Protein AF-A0A3N5KFI6-F1 (afdb_monomer)

pLDDT: mean 95.86, st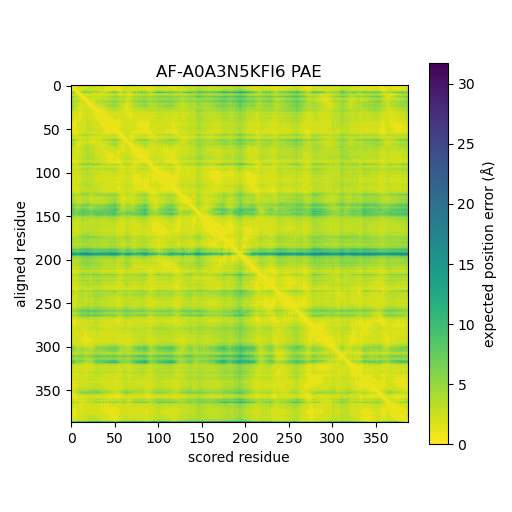d 3.13, range [82.25, 98.88]

Foldseek 3Di:
DAEAAEALQFFFDQQFALDDDQLLPAADDPVRLVVSLVLLLVVLLLLVVLPHQEYEYEADDDRRSGRHNHNDQLVSLQSSLVSHQGHAGEYLADQLLLDQLLVCLLSQLVSCVSSVNRYAHEYELDLDQVRNCVRNVNQAGDADCPDPVRNVNVVSSVVSNVQSVVVSVCQQPDQKDFDDDDPDGVPPPDPDDDHRHDPIDHRPPHHPDDYAYEYEDQDPVCLLVQLLVVHQYEDALAQVVVLQVSLVSSQVSNCVNPVNDGDDQQPSYEYEAEEEADQFQVVFCVVVRSLLRSVLSVCQQSQSQQRAADPVRHRDGGNDRDGPCSSVVSLSYFYTHLLSSLVSVLCCCVSRVHDHYYYHHDGHNDDSVSVSVSSNCCSPRRPVSRD

Solvent-accessible surface area (backbone atoms only — not comparable to full-atom values): 19914 Å² total; per-residue (Å²): 109,48,42,25,39,43,44,56,50,32,42,73,32,94,70,41,25,79,58,75,72,56,55,90,71,38,77,69,56,72,68,46,46,49,48,30,52,55,49,52,51,52,49,51,45,48,39,41,75,62,64,34,52,27,41,32,32,23,49,36,58,92,46,56,46,29,62,34,55,33,69,48,38,60,66,54,40,42,58,44,37,76,70,47,90,73,48,21,39,34,22,66,26,40,39,50,57,47,47,58,39,67,58,52,38,32,51,46,18,44,36,20,47,76,41,72,41,30,41,36,52,23,36,36,87,69,82,55,48,77,41,38,26,63,55,30,72,60,74,32,50,64,46,34,86,88,39,82,94,27,27,63,34,28,51,52,35,49,54,51,34,53,53,34,51,50,50,32,49,47,39,52,76,35,80,58,44,61,46,78,65,95,86,51,56,40,55,53,84,82,41,76,44,100,92,52,57,49,69,59,44,61,54,76,51,46,59,79,48,84,77,54,45,35,30,65,47,86,46,71,74,43,47,68,41,44,34,60,75,67,35,25,40,36,40,63,54,38,22,59,78,55,49,49,54,49,57,51,49,33,42,53,46,24,15,74,60,48,89,63,51,71,65,59,76,26,56,60,40,31,42,44,40,38,40,42,73,29,91,36,53,66,56,19,53,64,67,43,41,32,12,50,30,27,46,30,66,54,40,8,78,76,31,58,35,36,31,37,69,36,98,88,74,42,65,34,64,69,48,45,64,71,51,68,67,52,34,44,74,45,58,3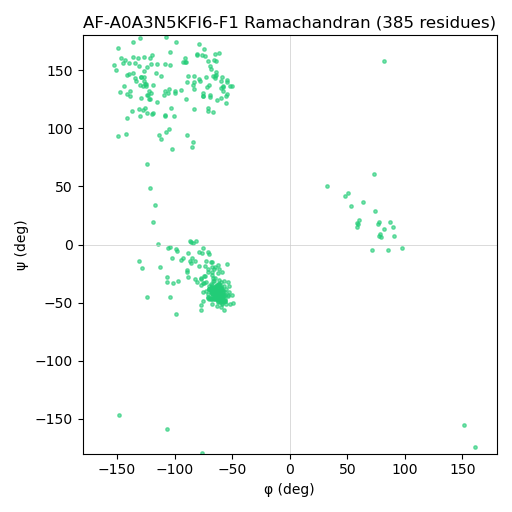4,30,41,59,9,20,40,68,51,32,18,50,50,52,38,52,47,33,69,74,51,41,45,37,34,40,29,38,30,52,68,47,47,38,46,47,72,68,54,32,51,49,37,51,49,46,42,51,70,55,15,52,78,68,45,127

Nearest PDB structures (foldseek):
  8k74-assembly1_B  TM=8.280E-01  e=1.067E-19  Klebsiella sp. PCX
  4uwm-assembly1_B  TM=7.815E-01  e=2.554E-20  Pseudomonas putida
  4uwm-assembly1_A  TM=7.850E-01  e=1.266E-19  Pseudomonas putida
  6ket-assembly1_B  TM=8.300E-01  e=4.385E-18  Cylindrospermum alatosporum CCALA 988
  4us5-assembly2_D  TM=6.957E-01  e=1.354E-16  Streptomyces bottropensis

Sequence (387 aa):
MRVGVFFFGGVEIDDAGAGPPAPMSRRYEQKDFWHAQERLLDMGVRAEELGYDSYWLTEHHFQHEGYEVIPNGILFGAFLAERTSRIRIGTMFNIIAQWHPLRLAEDFATLHNLSGGRAILGVGRGTVPREIQSLSGNRVSIGSFDNPDMADADRVNREVTDEALEIIKLAFENETFSYKGKYFELPPGGIPDRGGFVETLTLIPRPKYPYEIWQAITSPPTLEHAPVLGHGGVFWIQNPGFIKRFFDRYAEVWAASHDGVELGPGEKRLLVLNVRVENTYEEALDSARPGHDEFWKFLGPYGWSRGYMGDDGKPVEPGLIPTLENSIGQKTWVIGSPEQVAEGIQWYKDTLSLQDLVLFPNFAGDSYEKTDEQMTRLAEEVLPLVK

Structure (mmCIF, N/CA/C/O backbone):
data_AF-A0A3N5KFI6-F1
#
_entry.id   AF-A0A3N5KFI6-F1
#
loop_
_atom_site.group_PDB
_atom_site.id
_atom_site.type_symbol
_atom_site.label_atom_id
_atom_site.label_alt_id
_atom_site.label_comp_id
_atom_site.label_asym_id
_atom_site.label_entity_id
_atom_site.label_seq_id
_atom_site.pdbx_PDB_ins_code
_atom_site.Cartn_x
_atom_site.Cartn_y
_atom_site.Cartn_z
_atom_site.occupancy
_atom_site.B_iso_or_equiv
_atom_site.auth_seq_id
_atom_site.auth_comp_id
_atom_site.auth_asym_id
_atom_site.auth_atom_id
_atom_site.pdbx_PDB_model_num
ATOM 1 N N . MET A 1 1 ? -19.462 0.028 -3.158 1.00 94.56 1 MET A N 1
ATOM 2 C CA . MET A 1 1 ? -18.085 0.360 -2.748 1.00 94.56 1 MET A CA 1
ATOM 3 C C . MET A 1 1 ? -17.406 -0.952 -2.430 1.00 94.56 1 MET A C 1
ATOM 5 O O . MET A 1 1 ? -18.029 -1.749 -1.742 1.00 94.56 1 MET A O 1
ATOM 9 N N . ARG A 1 2 ? -16.219 -1.191 -2.984 1.00 97.25 2 ARG A N 1
ATOM 10 C CA . ARG A 1 2 ? -15.365 -2.324 -2.628 1.00 97.25 2 ARG A CA 1
ATOM 11 C C . ARG A 1 2 ? -14.557 -1.949 -1.392 1.00 97.25 2 ARG A C 1
ATOM 13 O O . ARG A 1 2 ? -14.079 -0.816 -1.310 1.00 97.25 2 ARG A O 1
ATOM 20 N N . VAL A 1 3 ? -14.431 -2.871 -0.447 1.00 98.62 3 VAL A N 1
ATOM 21 C CA . VAL A 1 3 ? -13.756 -2.646 0.832 1.00 98.62 3 VAL A CA 1
ATOM 22 C C . VAL A 1 3 ? -12.673 -3.692 1.037 1.00 98.62 3 VAL A C 1
ATOM 24 O O . VAL A 1 3 ? -12.953 -4.883 1.124 1.00 98.62 3 VAL A O 1
ATOM 27 N N . GLY A 1 4 ? -11.424 -3.249 1.119 1.00 98.62 4 GLY A N 1
ATOM 28 C CA . GLY A 1 4 ? -10.292 -4.078 1.512 1.00 98.62 4 GLY A CA 1
ATOM 29 C C . GLY A 1 4 ? -9.764 -3.762 2.904 1.00 98.62 4 GLY A C 1
ATOM 30 O O . GLY A 1 4 ? -10.212 -2.820 3.557 1.00 98.62 4 GLY A O 1
ATOM 31 N N . VAL A 1 5 ? -8.754 -4.520 3.316 1.00 98.56 5 VAL A N 1
ATOM 32 C CA . VAL A 1 5 ? -7.963 -4.279 4.529 1.00 98.56 5 VAL A CA 1
ATOM 33 C C . VAL A 1 5 ? -6.473 -4.229 4.200 1.00 98.56 5 VAL A C 1
ATOM 35 O O . VAL A 1 5 ? -6.006 -4.943 3.312 1.00 98.56 5 VAL A O 1
ATOM 38 N N . PHE A 1 6 ? -5.736 -3.369 4.898 1.00 97.75 6 PHE A N 1
ATOM 39 C CA . PHE A 1 6 ? -4.291 -3.195 4.764 1.00 97.75 6 PHE A CA 1
ATOM 40 C C . PHE A 1 6 ? -3.598 -3.353 6.111 1.00 97.75 6 PHE A C 1
ATOM 42 O O . PHE A 1 6 ? -4.061 -2.814 7.115 1.00 97.75 6 PHE A O 1
ATOM 49 N N . PHE A 1 7 ? -2.460 -4.046 6.093 1.00 94.69 7 PHE A N 1
ATOM 50 C CA . PHE A 1 7 ? -1.601 -4.242 7.251 1.00 94.69 7 PHE A CA 1
ATOM 51 C C . PHE A 1 7 ? -0.155 -3.899 6.914 1.00 94.69 7 PHE A C 1
ATOM 53 O O . PHE A 1 7 ? 0.374 -4.314 5.880 1.00 94.69 7 PHE A O 1
ATOM 60 N N . PHE A 1 8 ? 0.506 -3.203 7.839 1.00 88.56 8 PHE A N 1
ATOM 61 C CA . PHE A 1 8 ? 1.962 -3.084 7.822 1.00 88.56 8 PHE A CA 1
ATOM 62 C C . PHE A 1 8 ? 2.649 -4.427 8.046 1.00 88.56 8 PHE A C 1
ATOM 64 O O . PHE A 1 8 ? 3.658 -4.736 7.415 1.00 88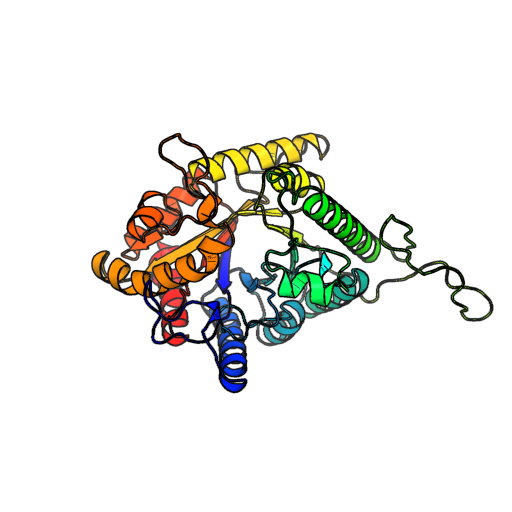.56 8 PHE A O 1
ATOM 71 N N . GLY A 1 9 ? 2.053 -5.251 8.906 1.00 84.94 9 GLY A N 1
ATOM 72 C CA . GLY A 1 9 ? 2.571 -6.569 9.208 1.00 84.94 9 GLY A CA 1
ATOM 73 C C . GLY A 1 9 ? 3.818 -6.512 10.071 1.00 84.94 9 GLY A C 1
ATOM 74 O O . GLY A 1 9 ? 4.882 -6.951 9.644 1.00 84.94 9 GLY A O 1
ATOM 75 N N . GLY A 1 10 ? 3.668 -5.948 11.268 1.00 94.19 10 GLY A N 1
ATOM 76 C CA . GLY A 1 10 ? 4.710 -5.877 12.285 1.00 94.19 10 GLY A CA 1
ATOM 77 C C . GLY A 1 10 ? 4.578 -6.951 13.361 1.00 94.19 10 GLY A C 1
ATOM 78 O O . GLY A 1 10 ? 3.616 -7.720 13.407 1.00 94.19 10 GLY A O 1
ATOM 79 N N . VAL A 1 11 ? 5.565 -6.998 14.244 1.00 96.25 11 VAL A N 1
ATOM 80 C CA . VAL A 1 11 ? 5.497 -7.751 15.501 1.00 96.25 11 VAL A CA 1
ATOM 81 C C . VAL A 1 11 ? 4.534 -7.076 16.480 1.00 96.25 11 VAL A C 1
ATOM 83 O O . VAL A 1 11 ? 4.276 -5.877 16.380 1.00 96.25 11 VAL A O 1
ATOM 86 N N . GLU A 1 12 ? 4.024 -7.831 17.450 1.00 94.88 12 GLU A N 1
ATOM 87 C CA . GLU A 1 12 ? 3.227 -7.270 18.545 1.00 94.88 12 GLU A CA 1
ATOM 88 C C . GLU A 1 12 ? 4.138 -6.428 19.463 1.00 94.88 12 GLU A C 1
ATOM 90 O O . GLU A 1 12 ? 5.229 -6.854 19.857 1.00 94.88 12 GLU A O 1
ATOM 95 N N . ILE A 1 13 ? 3.726 -5.188 19.744 1.00 94.94 13 ILE A N 1
ATOM 96 C CA . ILE A 1 13 ? 4.517 -4.196 20.489 1.00 94.94 13 ILE A CA 1
ATOM 97 C C . ILE A 1 13 ? 3.826 -3.898 21.823 1.00 94.94 13 ILE A C 1
ATOM 99 O O . ILE A 1 13 ? 2.980 -3.011 21.904 1.00 94.94 13 ILE A O 1
ATOM 103 N N . ASP A 1 14 ? 4.225 -4.601 22.880 1.00 91.31 14 ASP A N 1
A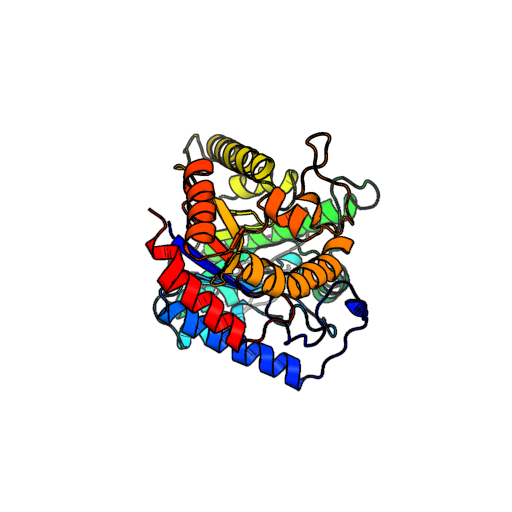TOM 104 C CA . ASP A 1 14 ? 3.576 -4.512 24.200 1.00 91.31 14 ASP A CA 1
ATOM 105 C C . ASP A 1 14 ? 3.648 -3.118 24.857 1.00 91.31 14 ASP A C 1
ATOM 107 O O . ASP A 1 14 ? 2.834 -2.782 25.716 1.00 91.31 14 ASP A O 1
ATOM 111 N N . ASP A 1 15 ? 4.636 -2.301 24.485 1.00 94.81 15 ASP A N 1
ATOM 112 C CA . ASP A 1 15 ? 4.910 -0.975 25.050 1.00 94.81 15 ASP A CA 1
ATOM 113 C C . ASP A 1 15 ? 4.758 0.155 24.012 1.00 94.81 15 ASP A C 1
ATOM 115 O O . ASP A 1 15 ? 5.497 1.145 24.032 1.00 94.81 15 ASP A O 1
ATOM 119 N N . ALA A 1 16 ? 3.822 0.006 23.069 1.00 96.94 16 ALA A N 1
ATOM 120 C CA . ALA A 1 16 ? 3.516 1.041 22.086 1.00 96.94 16 ALA A CA 1
ATOM 121 C C . ALA A 1 16 ? 3.094 2.367 22.756 1.00 96.94 16 ALA A C 1
ATOM 123 O O . ALA A 1 16 ? 2.314 2.391 23.707 1.00 96.94 16 ALA A O 1
ATOM 124 N N . GLY A 1 17 ? 3.604 3.493 22.254 1.00 97.00 17 GLY A N 1
ATOM 125 C CA . GLY A 1 17 ? 3.179 4.831 22.661 1.00 97.00 17 GLY A CA 1
ATOM 126 C C . GLY A 1 17 ? 4.181 5.933 22.317 1.00 97.00 17 GLY A C 1
ATOM 127 O O . GLY A 1 17 ? 5.232 5.710 21.715 1.00 97.00 17 GLY A O 1
ATOM 128 N N . ALA A 1 18 ? 3.896 7.157 22.767 1.00 96.00 18 ALA A N 1
ATOM 129 C CA . ALA A 1 18 ? 4.776 8.315 22.553 1.00 96.00 18 ALA A CA 1
ATOM 130 C C . ALA A 1 18 ? 6.120 8.222 23.310 1.00 96.00 18 ALA A C 1
ATOM 132 O O . ALA A 1 18 ? 7.069 8.944 22.997 1.00 96.00 18 ALA A O 1
ATOM 133 N N . GLY A 1 19 ? 6.189 7.367 24.335 1.00 94.25 19 GLY A N 1
ATOM 134 C CA . GLY A 1 19 ? 7.349 7.201 25.208 1.00 94.25 19 GLY A CA 1
ATOM 135 C C . GLY A 1 19 ? 8.505 6.401 24.587 1.00 94.25 19 GLY A C 1
ATOM 136 O O . GLY A 1 19 ? 8.437 5.980 23.430 1.00 94.25 19 GLY A O 1
ATOM 137 N N . PRO A 1 20 ? 9.597 6.193 25.346 1.00 94.19 20 PRO A N 1
ATOM 138 C CA . PRO A 1 20 ? 10.666 5.282 24.946 1.00 94.19 20 PRO A CA 1
ATOM 139 C C . PRO A 1 20 ? 10.164 3.824 24.855 1.00 94.19 20 PRO A C 1
ATOM 141 O O . PRO A 1 20 ? 9.202 3.489 25.539 1.00 94.19 20 PRO A O 1
ATOM 144 N N . PRO A 1 21 ? 10.851 2.955 24.087 1.00 95.25 21 PRO A N 1
ATOM 145 C CA . PRO A 1 21 ? 12.066 3.238 23.323 1.00 95.25 21 PRO A CA 1
ATOM 146 C C . PRO A 1 21 ? 11.793 4.033 22.036 1.00 95.25 21 PRO A C 1
ATOM 148 O O . PRO A 1 21 ? 10.669 4.115 21.539 1.00 95.25 21 PRO A O 1
ATOM 151 N N . ALA A 1 22 ? 12.851 4.632 21.482 1.00 94.50 22 ALA A N 1
ATOM 152 C CA . ALA A 1 22 ? 12.798 5.160 20.121 1.00 94.50 22 ALA A CA 1
ATOM 153 C C . ALA A 1 22 ? 12.578 4.001 19.124 1.00 94.50 22 ALA A C 1
ATOM 155 O O . ALA A 1 22 ? 13.158 2.932 19.342 1.00 94.50 22 ALA A O 1
ATOM 156 N N . PRO A 1 23 ? 11.838 4.202 18.016 1.00 93.56 23 PRO A N 1
ATOM 157 C CA . PRO A 1 23 ? 11.511 3.140 17.062 1.00 93.56 23 PRO A CA 1
ATOM 158 C C . PRO A 1 23 ? 12.721 2.319 16.610 1.00 93.56 23 PRO A C 1
ATOM 160 O O . PRO A 1 23 ? 12.765 1.104 16.769 1.00 93.56 23 PRO A O 1
ATOM 163 N N . MET A 1 24 ? 13.786 2.998 16.177 1.00 92.44 24 MET A N 1
ATOM 164 C CA . MET A 1 24 ? 15.006 2.351 15.675 1.00 92.44 24 MET A CA 1
ATOM 165 C C . MET A 1 24 ? 15.849 1.666 16.766 1.00 92.44 24 MET A C 1
ATOM 167 O O . MET A 1 24 ? 16.837 0.988 16.464 1.00 92.44 24 MET A O 1
ATOM 171 N N . SER A 1 25 ? 15.492 1.828 18.040 1.00 95.31 25 SER A N 1
ATOM 172 C CA . SER A 1 25 ? 16.130 1.146 19.171 1.00 95.31 25 SER A CA 1
ATOM 173 C C . SER A 1 25 ? 15.429 -0.161 19.540 1.00 95.31 25 SER A C 1
ATOM 175 O O . SER A 1 25 ? 16.005 -0.951 20.286 1.00 95.31 25 SER A O 1
ATOM 177 N N . ARG A 1 26 ? 14.231 -0.425 19.002 1.00 95.88 26 ARG A N 1
ATOM 178 C CA . ARG A 1 26 ? 13.515 -1.688 19.211 1.00 95.88 26 ARG A CA 1
ATOM 179 C C . ARG A 1 26 ? 14.286 -2.856 18.594 1.00 95.88 26 ARG A C 1
ATOM 181 O O . ARG A 1 26 ? 14.954 -2.701 17.565 1.00 95.88 26 ARG A O 1
ATOM 188 N N . ARG A 1 27 ? 14.254 -4.009 19.257 1.00 95.88 27 ARG A N 1
ATOM 189 C CA . ARG A 1 27 ? 14.928 -5.239 18.827 1.00 95.88 27 ARG A CA 1
ATOM 190 C C . ARG A 1 27 ? 14.030 -6.422 19.134 1.00 95.88 27 ARG A C 1
ATOM 192 O O . ARG A 1 27 ? 13.608 -6.573 20.275 1.00 95.88 27 ARG A O 1
ATOM 199 N N . TYR A 1 28 ? 13.824 -7.253 18.125 1.00 96.94 28 TYR A N 1
ATOM 200 C CA . TYR A 1 28 ? 13.041 -8.478 18.210 1.00 96.94 28 TYR A CA 1
ATOM 201 C C . TYR A 1 28 ? 13.853 -9.667 17.696 1.00 96.94 28 TYR A C 1
ATOM 203 O O . TYR A 1 28 ? 14.875 -9.503 17.018 1.00 96.94 28 TYR A O 1
ATOM 211 N N . GLU A 1 29 ? 13.424 -10.870 18.055 1.00 96.88 29 GLU A N 1
ATOM 212 C CA . GLU A 1 29 ? 14.049 -12.116 17.635 1.00 96.88 29 GLU A CA 1
ATOM 213 C C . GLU A 1 29 ? 13.414 -12.648 16.343 1.00 96.88 29 GLU A C 1
ATOM 215 O O . GLU A 1 29 ? 12.280 -12.336 15.991 1.00 96.88 29 GLU A O 1
ATOM 220 N N . GLN A 1 30 ? 14.130 -13.534 15.642 1.00 96.69 30 GLN A N 1
ATOM 221 C CA . GLN A 1 30 ? 13.638 -14.141 14.395 1.00 96.69 30 GLN A CA 1
ATOM 222 C C . GLN A 1 30 ? 12.296 -14.868 14.560 1.00 96.69 30 GLN A C 1
ATOM 224 O O . GLN A 1 30 ? 11.489 -14.899 13.634 1.00 96.69 30 GLN A O 1
ATOM 229 N N . LYS A 1 31 ? 12.045 -15.435 15.745 1.00 97.25 31 LYS A N 1
ATOM 230 C CA . LYS A 1 31 ? 10.776 -16.099 16.060 1.00 97.25 31 LYS A CA 1
ATOM 231 C C . LYS A 1 31 ? 9.599 -15.116 16.081 1.00 97.25 31 LYS A C 1
ATOM 233 O O . LYS A 1 31 ? 8.502 -15.513 15.715 1.00 97.25 31 LYS A O 1
ATOM 238 N N . ASP A 1 32 ? 9.831 -13.860 16.465 1.00 97.25 32 ASP A N 1
ATOM 239 C CA . ASP A 1 32 ? 8.788 -12.838 16.571 1.00 97.25 32 ASP A CA 1
ATOM 240 C C . ASP A 1 32 ? 8.394 -12.363 15.166 1.00 97.25 32 ASP A C 1
ATOM 242 O O . ASP A 1 32 ? 7.213 -12.260 14.842 1.00 97.25 32 ASP A O 1
ATOM 246 N N . PHE A 1 33 ? 9.385 -12.182 14.283 1.00 97.12 33 PHE A N 1
ATOM 247 C CA . PHE A 1 33 ? 9.145 -11.896 12.864 1.00 97.12 33 PHE A CA 1
ATOM 248 C C . PHE A 1 33 ? 8.390 -13.034 12.176 1.00 97.12 33 PHE A C 1
ATOM 250 O O . PHE A 1 33 ? 7.448 -12.790 11.423 1.00 97.12 33 PHE A O 1
ATOM 257 N N . TRP A 1 34 ? 8.783 -14.282 12.447 1.00 96.06 34 TRP A N 1
ATOM 258 C CA . TRP A 1 34 ? 8.092 -15.446 11.899 1.00 96.06 34 TRP A CA 1
ATOM 259 C C . TRP A 1 34 ? 6.656 -15.552 12.420 1.00 96.06 34 TRP A C 1
ATOM 261 O O . TRP A 1 34 ? 5.738 -15.766 11.632 1.00 96.06 34 TRP A O 1
ATOM 271 N N . HIS A 1 35 ? 6.450 -15.323 13.718 1.00 97.00 35 HIS A N 1
ATOM 272 C CA . HIS A 1 35 ? 5.120 -15.307 14.314 1.00 97.00 35 HIS A CA 1
ATOM 273 C C . HIS A 1 35 ? 4.208 -14.279 13.631 1.00 97.00 35 HIS A C 1
ATOM 275 O O . HIS A 1 35 ? 3.108 -14.626 13.207 1.00 97.00 35 HIS A O 1
ATOM 281 N N . ALA A 1 36 ? 4.685 -13.045 13.440 1.00 96.75 36 ALA A N 1
ATOM 282 C CA . ALA A 1 36 ? 3.940 -12.011 12.726 1.00 96.75 36 ALA A CA 1
ATOM 283 C C . ALA A 1 36 ? 3.563 -12.445 11.298 1.00 96.75 36 ALA A C 1
ATOM 285 O O . ALA A 1 36 ? 2.409 -12.310 10.897 1.00 96.75 36 ALA A O 1
ATOM 286 N N . GLN A 1 37 ? 4.493 -13.046 10.546 1.00 96.25 37 GLN A N 1
ATOM 287 C CA . GLN A 1 37 ? 4.211 -13.569 9.203 1.00 96.25 37 GLN A CA 1
ATOM 288 C C . GLN A 1 37 ? 3.126 -14.656 9.204 1.00 96.25 37 GLN A C 1
ATOM 290 O O . GLN A 1 37 ? 2.232 -14.628 8.357 1.00 96.25 37 GLN A O 1
ATOM 295 N N . GLU A 1 38 ? 3.165 -15.593 10.154 1.00 96.88 38 GLU A N 1
ATOM 296 C CA . GLU A 1 38 ? 2.126 -16.621 10.291 1.00 96.88 38 GLU A CA 1
ATOM 297 C C . GLU A 1 38 ? 0.761 -15.997 10.594 1.00 96.88 38 GLU A C 1
ATOM 299 O O . GLU A 1 38 ? -0.230 -16.335 9.946 1.00 96.88 38 GLU A O 1
ATOM 304 N N . ARG A 1 39 ? 0.704 -15.047 11.534 1.00 97.38 39 ARG A N 1
ATOM 305 C CA . ARG A 1 39 ? -0.541 -14.353 11.886 1.00 97.38 39 ARG A CA 1
ATOM 306 C C . ARG A 1 39 ? -1.097 -13.526 10.734 1.00 97.38 39 ARG A C 1
ATOM 308 O O . ARG A 1 39 ? -2.302 -13.546 10.519 1.00 97.38 39 ARG A O 1
ATOM 315 N N . LEU A 1 40 ? -0.258 -12.869 9.938 1.00 96.75 40 LEU A N 1
ATOM 316 C CA . LEU A 1 40 ? -0.703 -12.125 8.755 1.00 96.75 40 LEU A CA 1
ATOM 317 C C . LEU A 1 40 ? -1.329 -13.041 7.692 1.00 96.75 40 LEU A C 1
ATOM 319 O O . LEU A 1 40 ? -2.317 -12.657 7.068 1.00 96.75 40 LEU A O 1
ATOM 323 N N . LEU A 1 41 ? -0.826 -14.273 7.518 1.00 96.88 41 LEU A N 1
ATOM 324 C CA . LEU A 1 41 ? -1.472 -15.250 6.631 1.00 96.88 41 LEU A CA 1
ATOM 325 C C . LEU A 1 41 ? -2.871 -15.593 7.146 1.00 96.88 41 LEU A C 1
ATOM 327 O O . LEU A 1 41 ? -3.815 -15.652 6.357 1.00 96.88 41 LEU A O 1
ATOM 331 N N . ASP A 1 42 ? -3.002 -15.786 8.458 1.00 97.81 42 ASP A N 1
ATOM 332 C CA . ASP A 1 42 ? -4.285 -16.076 9.094 1.00 97.81 42 ASP A CA 1
ATOM 333 C C . ASP A 1 42 ? -5.249 -14.885 8.970 1.00 97.81 42 ASP A C 1
ATOM 335 O O . ASP A 1 42 ? -6.415 -15.084 8.636 1.00 97.81 42 ASP A O 1
ATOM 339 N N . MET A 1 43 ? -4.766 -13.643 9.116 1.00 98.19 43 MET A N 1
ATOM 340 C CA . MET A 1 43 ? -5.572 -12.432 8.897 1.00 98.19 43 MET A CA 1
ATOM 341 C C . MET A 1 43 ? -6.058 -12.309 7.450 1.00 98.19 43 MET A C 1
ATOM 343 O O . MET A 1 43 ? -7.177 -11.858 7.221 1.00 98.19 43 MET A O 1
ATOM 347 N N . GLY A 1 44 ? -5.263 -12.740 6.467 1.00 98.19 44 GLY A N 1
ATOM 348 C CA . GLY A 1 44 ? -5.690 -12.775 5.067 1.00 98.19 44 GLY A CA 1
ATOM 349 C C . GLY A 1 44 ? -6.834 -13.760 4.812 1.00 98.19 44 GLY A C 1
ATOM 350 O O . GLY A 1 44 ? -7.786 -13.428 4.104 1.00 98.19 44 GLY A O 1
ATOM 351 N N . VAL A 1 45 ? -6.773 -14.955 5.410 1.00 98.69 45 VAL A N 1
ATOM 352 C CA . VAL A 1 45 ? -7.872 -15.939 5.348 1.00 98.69 45 VAL A CA 1
ATOM 353 C C . VAL A 1 45 ? -9.106 -15.386 6.053 1.00 98.69 45 VAL A C 1
ATOM 355 O O . VAL A 1 45 ? -10.205 -15.405 5.501 1.00 98.69 45 VAL A O 1
ATOM 358 N N . ARG A 1 46 ? -8.908 -14.811 7.239 1.00 98.69 46 ARG A N 1
ATOM 359 C CA . ARG A 1 46 ? -9.976 -14.221 8.040 1.00 98.69 46 ARG A CA 1
ATOM 360 C C . ARG A 1 46 ? -10.677 -13.069 7.322 1.00 98.69 46 ARG A C 1
ATOM 362 O O . ARG A 1 46 ? -11.901 -12.977 7.360 1.00 98.69 46 ARG A O 1
ATOM 369 N N . ALA A 1 47 ? -9.932 -12.236 6.597 1.00 98.81 47 ALA A N 1
ATOM 370 C CA . ALA A 1 47 ? -10.506 -11.173 5.783 1.00 98.81 47 ALA A CA 1
ATOM 371 C C . ALA A 1 47 ? -11.444 -11.718 4.682 1.00 98.81 47 ALA A C 1
ATOM 373 O O . ALA A 1 47 ? -12.490 -11.125 4.417 1.00 98.81 47 ALA A O 1
ATOM 374 N N . GLU A 1 48 ? -11.130 -12.865 4.066 1.00 98.75 48 GLU A N 1
ATOM 375 C CA . GLU A 1 48 ? -12.035 -13.514 3.103 1.00 98.75 48 GLU A CA 1
ATOM 376 C C . GLU A 1 48 ? -13.316 -14.035 3.766 1.00 98.75 48 GLU A C 1
ATOM 378 O O . GLU A 1 48 ? -14.407 -13.881 3.203 1.00 98.75 48 GLU A O 1
ATOM 383 N N . GLU A 1 49 ? -13.193 -14.654 4.943 1.00 98.75 49 GLU A N 1
ATOM 384 C CA . GLU A 1 49 ? -14.329 -15.175 5.713 1.00 98.75 49 GLU A CA 1
ATOM 385 C C . GLU A 1 49 ? -15.303 -14.065 6.114 1.00 98.75 49 GLU A C 1
ATOM 387 O O . GLU A 1 49 ? -16.516 -14.249 6.027 1.00 98.75 49 GLU A O 1
ATOM 392 N N . LEU A 1 50 ? -14.764 -12.905 6.495 1.00 98.81 50 LEU A N 1
ATOM 393 C CA . LEU A 1 50 ? -15.521 -11.705 6.855 1.00 98.81 50 LEU A CA 1
ATOM 394 C C . LEU A 1 50 ? -16.093 -10.956 5.639 1.00 98.81 50 LEU A C 1
ATOM 396 O O . LEU A 1 50 ? -16.888 -10.033 5.800 1.00 98.81 50 LEU A O 1
ATOM 400 N N . GLY A 1 51 ? -15.727 -11.358 4.418 1.00 98.56 51 GLY A N 1
ATOM 401 C CA . GLY A 1 51 ? -16.302 -10.821 3.186 1.00 98.56 51 GLY A CA 1
ATOM 402 C C . GLY A 1 51 ? -15.625 -9.564 2.637 1.00 98.56 51 GLY A C 1
ATOM 403 O O . GLY A 1 51 ? -16.232 -8.883 1.811 1.00 98.56 51 GLY A O 1
ATOM 404 N N . TYR A 1 52 ? -14.386 -9.261 3.035 1.00 98.88 52 TYR A N 1
ATOM 405 C CA . TYR A 1 52 ? -13.611 -8.182 2.417 1.00 98.88 52 TYR A CA 1
ATOM 406 C C . TYR A 1 52 ? -13.261 -8.497 0.953 1.00 98.88 52 TYR A C 1
ATOM 408 O O . TYR A 1 52 ? -12.963 -9.635 0.583 1.00 98.88 52 TYR A O 1
ATOM 416 N N . ASP A 1 53 ? -13.246 -7.464 0.110 1.00 98.75 53 ASP A N 1
ATOM 417 C CA . ASP A 1 53 ? -12.960 -7.573 -1.324 1.00 98.75 53 ASP A CA 1
ATOM 418 C C . ASP A 1 53 ? -11.464 -7.740 -1.620 1.00 98.75 53 ASP A C 1
ATOM 420 O O . ASP A 1 53 ? -11.086 -8.323 -2.642 1.00 98.75 53 ASP A O 1
ATOM 424 N N . SER A 1 54 ? -10.596 -7.195 -0.761 1.00 98.75 54 SER A N 1
ATOM 425 C CA . SER A 1 54 ? -9.145 -7.256 -0.956 1.00 98.75 54 SER A CA 1
ATOM 426 C C . SER A 1 54 ? -8.338 -7.242 0.342 1.00 98.75 54 SER A C 1
ATOM 428 O O . SER A 1 54 ? -8.744 -6.648 1.337 1.00 98.75 54 SER A O 1
ATOM 430 N N . TYR A 1 55 ? -7.171 -7.876 0.303 1.00 98.62 55 TYR A N 1
ATOM 431 C CA . TYR A 1 55 ? -6.191 -7.921 1.381 1.00 98.62 55 TYR A CA 1
ATOM 432 C C . TYR A 1 55 ? -4.852 -7.386 0.875 1.00 98.62 55 TYR A C 1
ATOM 434 O O . TYR A 1 55 ? -4.367 -7.822 -0.175 1.00 98.62 55 TYR A O 1
ATOM 442 N N . TRP A 1 56 ? -4.274 -6.437 1.612 1.00 98.31 56 TRP A N 1
ATOM 443 C CA . TRP A 1 56 ? -3.066 -5.718 1.224 1.00 98.31 56 TRP A CA 1
ATOM 444 C C . TRP A 1 56 ? -1.974 -5.819 2.290 1.00 98.31 56 TRP A C 1
ATOM 446 O O . TRP A 1 56 ? -2.234 -5.617 3.476 1.00 98.31 56 TRP A O 1
ATOM 456 N N . LEU A 1 57 ? -0.739 -6.054 1.845 1.00 94.94 57 LEU A N 1
ATOM 457 C CA . LEU A 1 57 ? 0.474 -6.042 2.674 1.00 94.94 57 LEU A CA 1
ATOM 458 C C . LEU A 1 57 ? 1.523 -5.106 2.089 1.00 94.94 57 LEU A C 1
ATOM 460 O O . LEU A 1 57 ? 1.598 -4.973 0.874 1.00 94.94 57 LEU A O 1
ATOM 464 N N . THR A 1 58 ? 2.362 -4.498 2.918 1.00 92.94 58 THR A N 1
ATOM 465 C CA . THR A 1 58 ? 3.487 -3.670 2.449 1.00 92.94 58 THR A CA 1
ATOM 466 C C . THR A 1 58 ? 4.765 -4.496 2.251 1.00 92.94 58 THR A C 1
ATOM 468 O O . THR A 1 58 ? 4.902 -5.572 2.828 1.00 92.94 58 THR A O 1
ATOM 471 N N . GLU A 1 59 ? 5.690 -4.011 1.419 1.00 95.50 59 GLU A N 1
ATOM 472 C CA . GLU A 1 59 ? 7.020 -4.600 1.219 1.00 95.50 59 GLU A CA 1
ATOM 473 C C . GLU A 1 59 ? 8.075 -3.777 1.975 1.00 95.50 59 GLU A C 1
ATOM 475 O O . GLU A 1 59 ? 8.299 -2.618 1.630 1.00 95.50 59 GLU A O 1
ATOM 480 N N . HIS A 1 60 ? 8.748 -4.382 2.960 1.00 95.81 60 HIS A N 1
ATOM 481 C CA . HIS A 1 60 ? 9.838 -3.754 3.718 1.00 95.81 60 HIS A CA 1
ATOM 482 C C . HIS A 1 60 ? 10.941 -4.735 4.104 1.00 95.81 60 HIS A C 1
ATOM 484 O O . HIS A 1 60 ? 10.733 -5.943 4.219 1.00 95.81 60 HIS A O 1
ATOM 490 N N . HIS A 1 61 ? 12.144 -4.202 4.331 1.00 95.69 61 HIS A N 1
ATOM 491 C CA . HIS A 1 61 ? 13.359 -5.005 4.447 1.00 95.69 61 HIS A CA 1
ATOM 492 C C . HIS A 1 61 ? 14.253 -4.558 5.604 1.00 95.69 61 HIS A C 1
ATOM 494 O O . HIS A 1 61 ? 14.397 -3.378 5.920 1.00 95.69 61 HIS A O 1
ATOM 500 N N . PHE A 1 62 ? 14.953 -5.520 6.206 1.00 94.88 62 PHE A N 1
ATOM 501 C CA . PHE A 1 62 ? 16.013 -5.265 7.193 1.00 94.88 62 PHE A CA 1
ATOM 502 C C . PHE A 1 62 ? 15.563 -4.498 8.454 1.00 94.88 62 PHE A C 1
ATOM 504 O O . PHE A 1 62 ? 16.401 -3.906 9.140 1.00 94.88 62 PHE A O 1
ATOM 511 N N . GLN A 1 63 ? 14.265 -4.505 8.766 1.00 93.00 63 GLN A N 1
ATOM 512 C CA . GLN A 1 63 ? 13.704 -3.817 9.924 1.00 93.00 63 GLN A CA 1
ATOM 513 C C . GLN A 1 63 ? 13.792 -4.683 11.189 1.00 93.00 63 GLN A C 1
ATOM 515 O O . GLN A 1 63 ? 12.840 -5.355 11.578 1.00 93.00 63 GLN A O 1
ATOM 520 N N . HIS A 1 64 ? 14.941 -4.663 11.871 1.00 93.25 64 HIS A N 1
ATOM 521 C CA . HIS A 1 64 ? 15.094 -5.342 13.169 1.00 93.25 64 HIS A CA 1
ATOM 522 C C . HIS A 1 64 ? 14.165 -4.763 14.257 1.00 93.25 64 HIS A C 1
ATOM 524 O O . HIS A 1 64 ? 13.990 -5.356 15.320 1.00 93.25 64 HIS A O 1
ATOM 530 N N . GLU A 1 65 ? 13.657 -3.555 14.014 1.00 94.94 65 GLU A N 1
ATOM 531 C C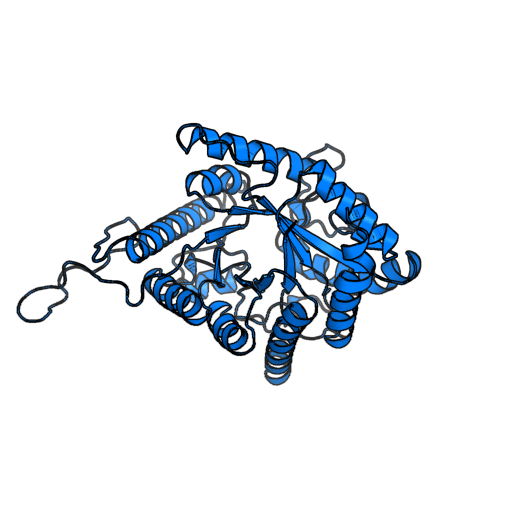A . GLU A 1 65 ? 12.710 -2.804 14.827 1.00 94.94 65 GLU A CA 1
ATOM 532 C C . GLU A 1 65 ? 11.285 -3.367 14.773 1.00 94.94 65 GLU A C 1
ATOM 534 O O . GLU A 1 65 ? 10.493 -3.030 15.643 1.00 94.94 65 GLU A O 1
ATOM 539 N N . GLY A 1 66 ? 10.982 -4.253 13.816 1.00 95.19 66 GLY A N 1
ATOM 540 C CA . GLY A 1 66 ? 9.772 -5.075 13.818 1.00 95.19 66 GLY A CA 1
ATOM 541 C C . GLY A 1 66 ? 8.480 -4.398 13.356 1.00 95.19 66 GLY A C 1
ATOM 542 O O . GLY A 1 66 ? 7.439 -5.035 13.452 1.00 95.19 66 GLY A O 1
ATOM 543 N N . TYR A 1 67 ? 8.501 -3.162 12.847 1.00 94.25 67 TYR A N 1
ATOM 544 C CA . TYR A 1 67 ? 7.274 -2.487 12.388 1.00 94.25 67 TYR A CA 1
ATOM 545 C C . TYR A 1 67 ? 6.687 -3.105 11.119 1.00 94.25 67 TYR A C 1
ATOM 547 O O . TYR A 1 67 ? 5.469 -3.182 10.984 1.00 94.25 67 TYR A O 1
ATOM 555 N N . GLU A 1 68 ? 7.547 -3.536 10.197 1.00 93.50 68 GLU A N 1
ATOM 556 C CA . GLU A 1 68 ? 7.147 -4.055 8.890 1.00 93.50 68 GLU A CA 1
ATOM 557 C C . GLU A 1 68 ? 8.053 -5.245 8.543 1.00 93.50 68 GLU A C 1
ATOM 559 O O . GLU A 1 68 ? 9.253 -5.087 8.305 1.00 93.50 68 GLU A O 1
ATOM 564 N N . VAL A 1 69 ? 7.498 -6.463 8.570 1.00 94.69 69 VAL A N 1
ATOM 565 C CA . VAL A 1 69 ? 8.283 -7.713 8.502 1.00 94.69 69 VAL A CA 1
ATOM 566 C C . VAL A 1 69 ? 7.955 -8.589 7.292 1.00 94.69 69 VAL A C 1
ATOM 568 O O . VAL A 1 69 ? 8.280 -9.780 7.279 1.00 94.69 69 VAL A O 1
ATOM 571 N N . ILE A 1 70 ? 7.335 -8.006 6.263 1.00 95.31 70 ILE A N 1
ATOM 572 C CA . ILE A 1 70 ? 7.022 -8.666 4.990 1.00 95.31 70 ILE A CA 1
ATOM 573 C C . ILE A 1 70 ? 7.995 -8.189 3.896 1.00 95.31 70 ILE A C 1
ATOM 575 O O . ILE A 1 70 ? 7.780 -7.136 3.301 1.00 95.31 70 ILE A O 1
ATOM 579 N N . PRO A 1 71 ? 9.047 -8.963 3.566 1.00 94.62 71 PRO A N 1
ATOM 580 C CA . PRO A 1 71 ? 10.009 -8.583 2.526 1.00 94.62 71 PRO A CA 1
ATOM 581 C C . PRO A 1 71 ? 9.572 -8.965 1.107 1.00 94.62 71 PRO A C 1
ATOM 583 O O . PRO A 1 71 ? 10.212 -8.576 0.137 1.00 94.62 71 PRO A O 1
ATOM 586 N N . ASN A 1 72 ? 8.530 -9.786 0.950 1.00 95.12 72 ASN A N 1
ATOM 587 C CA . ASN A 1 72 ? 8.058 -10.208 -0.368 1.00 95.12 72 ASN A CA 1
ATOM 588 C C . ASN A 1 72 ? 6.546 -10.461 -0.352 1.00 95.12 72 ASN A C 1
ATOM 590 O O . ASN A 1 72 ? 6.088 -11.566 -0.044 1.00 95.12 72 ASN A O 1
ATOM 594 N N . GLY A 1 73 ? 5.778 -9.432 -0.718 1.00 94.81 73 GLY A N 1
ATOM 595 C CA . GLY A 1 73 ? 4.319 -9.507 -0.799 1.00 94.81 73 GLY A CA 1
ATOM 596 C C . GLY A 1 73 ? 3.808 -10.475 -1.873 1.00 94.81 73 GLY A C 1
ATOM 597 O O . GLY A 1 73 ? 2.760 -11.084 -1.681 1.00 94.81 73 GLY A O 1
ATOM 598 N N . ILE A 1 74 ? 4.554 -10.692 -2.966 1.00 96.62 74 ILE A N 1
ATOM 599 C CA . ILE A 1 74 ? 4.156 -11.620 -4.039 1.00 96.62 74 ILE A CA 1
ATOM 600 C C . ILE A 1 74 ? 4.240 -13.075 -3.569 1.00 96.62 74 ILE A C 1
ATOM 602 O O . ILE A 1 74 ? 3.293 -13.844 -3.742 1.00 96.62 74 ILE A O 1
ATOM 606 N N . LEU A 1 75 ? 5.348 -13.455 -2.929 1.00 96.31 75 LEU A N 1
ATOM 607 C CA . LEU A 1 75 ? 5.511 -14.797 -2.372 1.00 96.31 75 LEU A CA 1
ATOM 608 C C . LEU A 1 75 ? 4.480 -15.057 -1.272 1.00 96.31 75 LEU A C 1
ATOM 610 O O . LEU A 1 75 ? 3.833 -16.102 -1.270 1.00 96.31 75 LEU A O 1
ATOM 614 N N . PHE A 1 76 ? 4.293 -14.093 -0.370 1.00 95.88 76 PHE A N 1
ATOM 615 C CA . PHE A 1 76 ? 3.275 -14.178 0.673 1.00 95.88 76 PHE A CA 1
ATOM 616 C C . PHE A 1 76 ? 1.869 -14.325 0.074 1.00 95.88 76 PHE A C 1
ATOM 618 O O . PHE A 1 76 ? 1.091 -15.194 0.470 1.00 95.88 76 PHE A O 1
ATOM 625 N N . GLY A 1 77 ? 1.580 -13.530 -0.957 1.00 97.50 77 GLY A N 1
ATOM 626 C CA . GLY A 1 77 ? 0.343 -13.584 -1.716 1.00 97.50 77 GLY A CA 1
ATOM 627 C C . GLY A 1 77 ? 0.101 -14.936 -2.385 1.00 97.50 77 GLY A C 1
ATOM 628 O O . GLY A 1 77 ? -1.047 -15.356 -2.466 1.00 97.50 77 GLY A O 1
ATOM 629 N N . ALA A 1 78 ? 1.143 -15.661 -2.802 1.00 97.31 78 ALA A N 1
ATOM 630 C CA . ALA A 1 78 ? 0.997 -17.001 -3.376 1.00 97.31 78 ALA A CA 1
ATOM 631 C C . ALA A 1 78 ? 0.508 -18.028 -2.345 1.00 97.31 78 ALA A C 1
ATOM 633 O O . ALA A 1 78 ? -0.375 -18.828 -2.652 1.00 97.31 78 ALA A O 1
ATOM 634 N N . PHE A 1 79 ? 1.011 -17.969 -1.107 1.00 97.44 79 PHE A N 1
ATOM 635 C CA . PHE A 1 79 ? 0.491 -18.801 -0.016 1.00 97.44 79 PHE A CA 1
ATOM 636 C C . PHE A 1 79 ? -0.950 -18.437 0.335 1.00 97.44 79 PHE A C 1
ATOM 638 O O . PHE A 1 79 ? -1.772 -19.329 0.546 1.00 97.44 79 PHE A O 1
ATOM 645 N N . LEU A 1 80 ? -1.270 -17.142 0.375 1.00 97.88 80 LEU A N 1
ATOM 646 C CA . LEU A 1 80 ? -2.633 -16.693 0.634 1.00 97.88 80 LEU A CA 1
ATOM 647 C C . LEU A 1 80 ? -3.590 -17.109 -0.492 1.00 97.88 80 LEU A C 1
ATOM 649 O O . LEU A 1 80 ? -4.709 -17.532 -0.212 1.00 97.88 80 LEU A O 1
ATOM 653 N N . ALA A 1 81 ? -3.150 -17.047 -1.751 1.00 98.19 81 ALA A N 1
ATOM 654 C CA . ALA A 1 81 ? -3.937 -17.444 -2.912 1.00 98.19 81 ALA A CA 1
ATOM 655 C C . ALA A 1 81 ? -4.364 -18.914 -2.854 1.00 98.19 81 ALA A C 1
ATOM 657 O O . ALA A 1 81 ? -5.481 -19.212 -3.255 1.00 98.19 81 ALA A O 1
ATOM 658 N N . GLU A 1 82 ? -3.523 -19.801 -2.321 1.00 97.75 82 GLU A N 1
ATOM 659 C CA . GLU A 1 82 ? -3.864 -21.218 -2.141 1.00 97.75 82 GLU A CA 1
ATOM 660 C C . GLU A 1 82 ? -4.846 -21.454 -0.980 1.00 97.75 82 GLU A C 1
ATOM 662 O O . GLU A 1 82 ? -5.620 -22.408 -0.990 1.00 97.75 82 GLU A O 1
ATOM 667 N N . ARG A 1 83 ? -4.848 -20.572 0.028 1.00 98.12 83 ARG A N 1
ATOM 668 C CA . ARG A 1 83 ? -5.738 -20.662 1.201 1.00 98.12 83 ARG A CA 1
ATOM 669 C C . ARG A 1 83 ? -7.090 -19.971 1.008 1.00 98.12 83 ARG A C 1
ATOM 671 O O . ARG A 1 83 ? -7.944 -20.071 1.882 1.00 98.12 83 ARG A O 1
ATOM 678 N N . THR A 1 84 ? -7.275 -19.252 -0.097 1.00 98.62 84 THR A N 1
ATOM 679 C CA . THR A 1 84 ? -8.434 -18.383 -0.346 1.00 98.62 84 THR A CA 1
ATOM 680 C C . THR A 1 84 ? -8.962 -18.549 -1.766 1.00 98.62 84 THR A C 1
ATOM 682 O O . THR A 1 84 ? -8.263 -19.031 -2.654 1.00 98.62 84 THR A O 1
ATOM 685 N N . SER A 1 85 ? -10.200 -18.133 -2.017 1.00 98.31 85 SER A N 1
ATOM 686 C CA . SER A 1 85 ? -10.903 -18.418 -3.279 1.00 98.31 85 SER A CA 1
ATOM 687 C C . SER A 1 85 ? -11.515 -17.200 -3.978 1.00 98.31 85 SER A C 1
ATOM 689 O O . SER A 1 85 ? -11.762 -17.245 -5.183 1.00 98.31 85 SER A O 1
ATOM 691 N N . ARG A 1 86 ? -11.745 -16.103 -3.254 1.00 98.44 86 ARG A N 1
ATOM 692 C CA . ARG A 1 86 ? -12.373 -14.862 -3.730 1.00 98.44 86 ARG A CA 1
ATOM 693 C C . ARG A 1 86 ? -11.517 -13.631 -3.501 1.00 98.44 86 ARG A C 1
ATOM 695 O O . ARG A 1 86 ? -11.456 -12.798 -4.404 1.00 98.44 86 ARG A O 1
ATOM 702 N N . ILE A 1 87 ? -10.922 -13.486 -2.318 1.00 98.75 87 ILE A N 1
ATOM 703 C CA . ILE A 1 87 ? -10.303 -12.229 -1.902 1.00 98.75 87 ILE A CA 1
ATOM 704 C C . ILE A 1 87 ? -9.195 -11.844 -2.874 1.00 98.75 87 ILE A C 1
ATOM 706 O O . ILE A 1 87 ? -8.395 -12.686 -3.304 1.00 98.75 87 ILE A O 1
ATOM 710 N N . ARG A 1 88 ? -9.176 -10.569 -3.262 1.00 98.75 88 ARG A N 1
ATOM 711 C CA . ARG A 1 88 ? -8.118 -10.027 -4.112 1.00 98.75 88 ARG A CA 1
ATOM 712 C C . ARG A 1 88 ? -6.880 -9.749 -3.271 1.00 98.75 88 ARG A C 1
ATOM 714 O O . ARG A 1 88 ? -6.990 -9.316 -2.130 1.00 98.75 88 ARG A O 1
ATOM 721 N N . ILE A 1 89 ? -5.706 -9.996 -3.832 1.00 98.56 89 ILE A N 1
ATOM 722 C CA . ILE A 1 89 ? -4.447 -10.002 -3.083 1.00 98.56 89 ILE A CA 1
ATOM 723 C C . ILE A 1 89 ? -3.549 -8.923 -3.662 1.00 98.56 89 ILE A C 1
ATOM 725 O O . ILE A 1 89 ? -3.128 -9.031 -4.813 1.00 98.56 89 ILE A O 1
ATOM 729 N N . GLY A 1 90 ? -3.277 -7.880 -2.890 1.00 96.69 90 GLY A N 1
ATOM 730 C CA . GLY A 1 90 ? -2.441 -6.770 -3.324 1.00 96.69 90 GLY A CA 1
ATOM 731 C C . GLY A 1 90 ? -1.214 -6.574 -2.442 1.00 96.69 90 GLY A C 1
ATOM 732 O O . GLY A 1 90 ? -1.209 -6.909 -1.260 1.00 96.69 90 GLY A O 1
ATOM 733 N N . THR A 1 91 ? -0.177 -5.973 -3.017 1.00 94.38 91 THR A N 1
ATOM 734 C CA . THR A 1 91 ? 0.934 -5.408 -2.243 1.00 94.38 91 THR A CA 1
ATOM 735 C C . THR A 1 91 ? 0.787 -3.893 -2.237 1.00 94.38 91 THR A C 1
ATOM 737 O O . THR A 1 91 ? 0.575 -3.304 -3.291 1.00 94.38 91 THR A O 1
ATOM 740 N N . MET A 1 92 ? 0.928 -3.242 -1.093 1.00 93.94 92 MET A N 1
ATOM 741 C CA . MET A 1 92 ? 0.854 -1.796 -0.922 1.00 93.94 92 MET A CA 1
ATOM 742 C C . MET A 1 92 ? 2.144 -1.283 -0.256 1.00 93.94 92 MET A C 1
ATOM 744 O O . MET A 1 92 ? 2.127 -0.908 0.907 1.00 93.94 92 MET A O 1
ATOM 748 N N . PHE A 1 93 ? 3.299 -1.307 -0.933 1.00 95.56 93 PHE A N 1
ATOM 749 C CA . PHE A 1 93 ? 3.490 -1.556 -2.376 1.00 95.56 93 PHE A CA 1
ATOM 750 C C . PHE A 1 93 ? 4.748 -2.363 -2.684 1.00 95.56 93 PHE A C 1
ATOM 752 O O . PHE A 1 93 ? 5.695 -2.320 -1.908 1.00 95.56 93 PHE A O 1
ATOM 759 N N . ASN A 1 94 ? 4.796 -3.009 -3.858 1.00 97.38 94 ASN A N 1
ATOM 760 C CA . ASN A 1 94 ? 6.063 -3.525 -4.372 1.00 97.38 94 ASN A CA 1
ATOM 761 C C . ASN A 1 94 ? 6.967 -2.347 -4.764 1.00 97.38 94 ASN A C 1
ATOM 763 O O . ASN A 1 94 ? 6.553 -1.473 -5.541 1.00 97.38 94 ASN A O 1
ATOM 767 N N . ILE A 1 95 ? 8.195 -2.299 -4.251 1.00 96.38 95 ILE A N 1
ATOM 768 C CA . ILE A 1 95 ? 9.092 -1.162 -4.491 1.00 96.38 95 ILE A CA 1
ATOM 769 C C . ILE A 1 95 ? 9.911 -1.402 -5.755 1.00 96.38 95 ILE A C 1
ATOM 771 O O . ILE A 1 95 ? 10.978 -2.003 -5.717 1.00 96.38 95 ILE A O 1
ATOM 775 N N . ILE A 1 96 ? 9.437 -0.894 -6.893 1.00 96.44 96 ILE A N 1
ATOM 776 C CA . ILE A 1 96 ? 9.913 -1.274 -8.235 1.00 96.44 96 ILE A CA 1
ATOM 777 C C . ILE A 1 96 ? 11.438 -1.221 -8.388 1.00 96.44 96 ILE A C 1
ATOM 779 O O . ILE A 1 96 ? 12.038 -2.147 -8.928 1.00 96.44 96 ILE A O 1
ATOM 783 N N . ALA A 1 97 ? 12.081 -0.169 -7.880 1.00 94.75 97 ALA A N 1
ATOM 784 C CA . ALA A 1 97 ? 13.528 0.011 -7.992 1.00 94.75 97 ALA A CA 1
ATOM 785 C C . ALA A 1 97 ? 14.368 -1.009 -7.187 1.00 94.75 97 ALA A C 1
ATOM 787 O O . ALA A 1 97 ? 15.572 -1.117 -7.434 1.00 94.75 97 ALA A O 1
ATOM 788 N N . GLN A 1 98 ? 13.759 -1.738 -6.242 1.00 95.94 98 GLN A N 1
ATOM 789 C CA . GLN A 1 98 ? 14.382 -2.831 -5.480 1.00 95.94 98 GLN A CA 1
ATOM 790 C C . GLN A 1 98 ? 14.373 -4.162 -6.251 1.00 95.94 98 GLN A C 1
ATOM 792 O O . GLN A 1 98 ? 15.109 -5.080 -5.896 1.00 95.94 98 GLN A O 1
ATOM 797 N N . TRP A 1 99 ? 13.590 -4.259 -7.328 1.00 96.88 99 TRP A N 1
ATOM 798 C CA . TRP A 1 99 ? 13.450 -5.466 -8.135 1.00 96.88 99 TRP A CA 1
ATOM 799 C C . TRP A 1 99 ? 14.216 -5.368 -9.456 1.00 96.88 99 TRP A C 1
ATOM 801 O O . TRP A 1 99 ? 14.398 -4.298 -10.040 1.00 96.88 99 TRP A O 1
ATOM 811 N N . HIS A 1 100 ? 14.598 -6.527 -9.996 1.00 97.25 100 HIS A N 1
ATOM 812 C CA . HIS A 1 100 ? 14.801 -6.628 -11.438 1.00 97.25 100 HIS A CA 1
ATOM 813 C C . HIS A 1 100 ? 13.417 -6.670 -12.115 1.00 97.25 100 HIS A C 1
ATOM 815 O O . HIS A 1 100 ? 12.615 -7.532 -11.744 1.00 97.25 100 HIS A O 1
ATOM 821 N N . PRO A 1 101 ? 13.122 -5.824 -13.123 1.00 97.81 101 PRO A N 1
ATOM 822 C CA . PRO A 1 101 ? 11.766 -5.685 -13.665 1.00 97.81 101 PRO A CA 1
ATOM 823 C C . PRO A 1 101 ? 11.194 -7.007 -14.187 1.00 97.81 101 PRO A C 1
ATOM 825 O O . PRO A 1 101 ? 10.054 -7.344 -13.890 1.00 97.81 101 PRO A O 1
ATOM 828 N N . LEU A 1 102 ? 12.006 -7.819 -14.876 1.00 98.31 102 LEU A N 1
ATOM 829 C CA . LEU A 1 102 ? 11.557 -9.133 -15.357 1.00 98.31 102 LEU A CA 1
ATOM 830 C C . LEU A 1 102 ? 11.266 -10.134 -14.233 1.00 98.31 102 LEU A C 1
ATOM 832 O O . LEU A 1 102 ? 10.371 -10.951 -14.387 1.00 98.31 102 LEU A O 1
ATOM 836 N N . ARG A 1 103 ? 11.968 -10.052 -13.094 1.00 98.00 103 ARG A N 1
ATOM 837 C CA . ARG A 1 103 ? 11.717 -10.945 -11.953 1.00 98.00 103 ARG A CA 1
ATOM 838 C C . ARG A 1 103 ? 10.391 -10.605 -11.288 1.00 98.00 103 ARG A C 1
ATOM 840 O O . ARG A 1 103 ? 9.585 -11.495 -11.062 1.00 98.00 103 ARG A O 1
ATOM 847 N N . LEU A 1 104 ? 10.131 -9.314 -11.070 1.00 98.38 104 LEU A N 1
ATOM 848 C CA . LEU A 1 104 ? 8.835 -8.866 -10.566 1.00 98.38 104 LEU A CA 1
ATOM 849 C C . LEU A 1 104 ? 7.700 -9.214 -11.542 1.00 98.38 104 LEU A C 1
ATOM 851 O O . LEU A 1 104 ? 6.636 -9.644 -11.106 1.00 98.38 104 LEU A O 1
ATOM 855 N N . ALA A 1 105 ? 7.927 -9.078 -12.854 1.00 98.56 105 ALA A N 1
ATOM 856 C CA . ALA A 1 105 ? 6.957 -9.466 -13.874 1.00 98.56 105 ALA A CA 1
ATOM 857 C C . ALA A 1 105 ? 6.639 -10.974 -13.837 1.00 98.56 105 ALA A C 1
ATOM 859 O O . ALA A 1 105 ? 5.466 -11.341 -13.808 1.00 98.56 105 ALA A O 1
ATOM 860 N N . GLU A 1 106 ? 7.657 -11.842 -13.807 1.00 98.62 106 GLU A N 1
ATOM 861 C CA . GLU A 1 106 ? 7.498 -13.303 -13.702 1.00 98.62 106 GLU A CA 1
ATOM 862 C C . GLU A 1 106 ? 6.738 -13.696 -12.431 1.00 98.62 106 GLU A C 1
ATOM 864 O O . GLU A 1 106 ? 5.770 -14.463 -12.489 1.00 98.62 106 GLU A O 1
ATOM 869 N N . ASP A 1 107 ? 7.153 -13.144 -11.290 1.00 98.44 107 ASP A N 1
ATOM 870 C CA . ASP A 1 107 ? 6.590 -13.473 -9.985 1.00 98.44 107 ASP A CA 1
ATOM 871 C C . ASP A 1 107 ? 5.125 -12.996 -9.898 1.00 98.44 107 ASP A C 1
ATOM 873 O O . ASP A 1 107 ? 4.240 -13.776 -9.529 1.00 98.44 107 ASP A O 1
ATOM 877 N N . PHE A 1 108 ? 4.826 -11.760 -10.326 1.00 98.69 108 PHE A N 1
ATOM 878 C CA . PHE A 1 108 ? 3.452 -11.250 -10.381 1.00 98.69 108 PHE A CA 1
ATOM 879 C C . PHE A 1 108 ? 2.582 -12.052 -11.348 1.00 98.69 108 PHE A C 1
ATOM 881 O O . PHE A 1 108 ? 1.483 -12.454 -10.976 1.00 98.69 108 PHE A O 1
ATOM 888 N N . ALA A 1 109 ? 3.042 -12.311 -12.576 1.00 98.62 109 ALA A N 1
ATOM 889 C CA . ALA A 1 109 ? 2.257 -13.055 -13.560 1.00 98.62 109 ALA A CA 1
ATOM 890 C C . ALA A 1 109 ? 1.950 -14.477 -13.072 1.00 98.62 109 ALA A C 1
ATOM 892 O O . ALA A 1 109 ? 0.846 -14.984 -13.286 1.00 98.62 109 ALA A O 1
ATOM 893 N N . THR A 1 110 ? 2.897 -15.105 -12.374 1.00 98.56 110 THR A N 1
ATOM 894 C CA . THR A 1 110 ? 2.705 -16.414 -11.746 1.00 98.56 110 THR A CA 1
ATOM 895 C C . THR A 1 110 ? 1.628 -16.353 -10.666 1.00 98.56 110 THR A C 1
ATOM 897 O O . THR A 1 110 ? 0.656 -17.108 -10.743 1.00 98.56 110 THR A O 1
ATOM 900 N N . LEU A 1 111 ? 1.736 -15.423 -9.711 1.00 98.44 111 LEU A N 1
ATOM 901 C CA . LEU A 1 111 ? 0.724 -15.221 -8.671 1.00 98.44 111 LEU A CA 1
ATOM 902 C C . LEU A 1 111 ? -0.654 -14.894 -9.269 1.00 98.44 111 LEU A C 1
ATOM 904 O O . LEU A 1 111 ? -1.665 -15.489 -8.889 1.00 98.44 111 LEU A O 1
ATOM 908 N N . HIS A 1 112 ? -0.714 -13.969 -10.225 1.00 98.62 112 HIS A N 1
ATOM 909 C CA . HIS A 1 112 ? -1.953 -13.550 -10.878 1.00 98.62 112 HIS A CA 1
ATOM 910 C C . HIS A 1 112 ? -2.644 -14.717 -11.573 1.00 98.62 112 HIS A C 1
ATOM 912 O O . HIS A 1 112 ? -3.849 -14.903 -11.435 1.00 98.62 112 HIS A O 1
ATOM 918 N N . ASN A 1 113 ? -1.882 -15.563 -12.262 1.00 98.56 113 ASN A N 1
ATOM 919 C CA . ASN A 1 113 ? -2.434 -16.722 -12.950 1.00 98.56 113 ASN A CA 1
ATOM 920 C C . ASN A 1 113 ? -2.900 -17.813 -11.983 1.00 98.56 113 ASN A C 1
ATOM 922 O O . ASN A 1 113 ? -4.003 -18.332 -12.157 1.00 98.56 113 ASN A O 1
ATOM 926 N N . LEU A 1 114 ? -2.091 -18.151 -10.973 1.00 97.88 114 LEU A N 1
ATOM 927 C CA . LEU A 1 114 ? -2.418 -19.197 -9.997 1.00 97.88 114 LEU A CA 1
ATOM 928 C C . LEU A 1 114 ? -3.586 -18.800 -9.092 1.00 97.88 114 LEU A C 1
ATOM 930 O O . LEU A 1 114 ? -4.424 -19.634 -8.768 1.00 97.88 114 LEU A O 1
ATOM 934 N N . SER A 1 115 ? -3.703 -17.514 -8.760 1.00 98.38 115 SER A N 1
ATOM 935 C CA . SER A 1 115 ? -4.835 -16.986 -7.995 1.00 98.38 115 SER A CA 1
ATOM 936 C C . SER A 1 115 ? -6.128 -16.859 -8.813 1.00 98.38 115 SER A C 1
ATOM 938 O O . SER A 1 115 ? -7.156 -16.480 -8.258 1.00 98.38 115 SER A O 1
ATOM 940 N N . GLY A 1 116 ? -6.120 -17.165 -10.116 1.00 98.12 116 GLY A N 1
ATOM 941 C CA . GLY A 1 116 ? -7.297 -17.023 -10.979 1.00 98.12 116 GLY A CA 1
ATOM 942 C C . GLY A 1 116 ? -7.632 -15.571 -11.338 1.00 98.12 116 GLY A C 1
ATOM 943 O O . GLY A 1 116 ? -8.796 -15.251 -11.565 1.00 98.12 116 GLY A O 1
ATOM 944 N N . GLY A 1 117 ? -6.628 -14.692 -11.378 1.00 98.38 117 GLY A N 1
ATOM 945 C CA . GLY A 1 117 ? -6.767 -13.274 -11.714 1.00 98.38 117 GLY A CA 1
ATOM 946 C C . GLY A 1 117 ? -7.051 -12.361 -10.518 1.00 98.38 117 GLY A C 1
ATOM 947 O O . GLY A 1 117 ? -7.502 -11.234 -10.710 1.00 98.38 117 GLY A O 1
ATOM 948 N N . ARG A 1 118 ? -6.838 -12.841 -9.285 1.00 98.38 118 ARG A N 1
ATOM 949 C CA . ARG A 1 118 ? -7.138 -12.096 -8.047 1.00 98.38 118 ARG A CA 1
ATOM 950 C C . ARG A 1 118 ? -6.001 -11.189 -7.582 1.00 98.38 118 ARG A C 1
ATOM 952 O O . ARG A 1 118 ? -6.225 -10.355 -6.705 1.00 98.38 118 ARG A O 1
ATOM 959 N N . ALA A 1 119 ? -4.797 -11.350 -8.122 1.00 98.50 119 ALA A N 1
ATOM 960 C CA . ALA A 1 119 ? -3.654 -10.542 -7.725 1.00 98.50 119 ALA A CA 1
ATOM 961 C C . ALA A 1 119 ? -3.769 -9.104 -8.251 1.00 98.50 119 ALA A C 1
ATOM 963 O O . ALA A 1 119 ? -4.246 -8.860 -9.360 1.00 98.50 119 ALA A O 1
ATOM 964 N N . ILE A 1 120 ? -3.302 -8.146 -7.457 1.00 98.25 120 ILE A N 1
ATOM 965 C CA . ILE A 1 120 ? -3.259 -6.729 -7.810 1.00 98.25 120 ILE A CA 1
ATOM 966 C C . ILE A 1 120 ? -1.811 -6.253 -7.729 1.00 98.25 120 ILE A C 1
ATOM 968 O O . ILE A 1 120 ? -1.162 -6.395 -6.691 1.00 98.25 120 ILE A O 1
ATOM 972 N N . LEU A 1 121 ? -1.298 -5.667 -8.815 1.00 98.25 121 LEU A N 1
ATOM 973 C CA . LEU A 1 121 ? 0.072 -5.167 -8.852 1.00 98.25 121 LEU A CA 1
ATOM 974 C C . LEU A 1 121 ? 0.126 -3.765 -8.243 1.00 98.25 121 LEU A C 1
ATOM 976 O O . LEU A 1 121 ? -0.007 -2.762 -8.940 1.00 98.25 121 LEU A O 1
ATOM 980 N N . GLY A 1 122 ? 0.303 -3.677 -6.929 1.00 98.00 122 GLY A N 1
ATOM 981 C CA . GLY A 1 122 ? 0.581 -2.390 -6.304 1.00 98.00 122 GLY A CA 1
ATOM 982 C C . GLY A 1 122 ? 2.066 -2.030 -6.389 1.00 98.00 122 GLY A C 1
ATOM 983 O O . GLY A 1 122 ? 2.926 -2.865 -6.105 1.00 98.00 122 GLY A O 1
ATOM 984 N N . VAL A 1 123 ? 2.367 -0.789 -6.779 1.00 97.62 123 VAL A N 1
ATOM 985 C CA . VAL A 1 123 ? 3.717 -0.300 -7.081 1.00 97.62 123 VAL A CA 1
ATOM 986 C C . VAL A 1 123 ? 4.058 1.007 -6.357 1.00 97.62 123 VAL A C 1
ATOM 988 O O . VAL A 1 123 ? 3.221 1.893 -6.174 1.00 97.62 123 VAL A O 1
ATOM 991 N N . GLY A 1 124 ? 5.319 1.144 -5.953 1.00 95.50 124 GLY A N 1
ATOM 992 C CA . GLY A 1 124 ? 5.843 2.329 -5.278 1.00 95.50 124 GLY A CA 1
ATOM 993 C C . GLY A 1 124 ? 7.320 2.582 -5.582 1.00 95.50 124 GLY A C 1
ATOM 994 O O . GLY A 1 124 ? 8.011 1.738 -6.149 1.00 95.50 124 GLY A O 1
ATOM 995 N N . ARG A 1 125 ? 7.811 3.766 -5.188 1.00 93.50 125 ARG A N 1
ATOM 996 C CA . ARG A 1 125 ? 9.219 4.193 -5.369 1.00 93.50 125 ARG A CA 1
ATOM 997 C C . ARG A 1 125 ? 10.104 4.001 -4.129 1.00 93.50 125 ARG A C 1
ATOM 999 O O . ARG A 1 125 ? 11.305 4.251 -4.189 1.00 93.50 125 ARG A O 1
ATOM 1006 N N . GLY A 1 126 ? 9.504 3.587 -3.013 1.00 91.12 126 GLY A N 1
ATOM 1007 C CA . GLY A 1 126 ? 10.178 3.384 -1.730 1.00 91.12 126 GLY A CA 1
ATOM 1008 C C . GLY A 1 126 ? 10.361 4.669 -0.924 1.00 91.12 126 GLY A C 1
ATOM 1009 O O . GLY A 1 126 ? 10.338 5.776 -1.464 1.00 91.12 126 GLY A O 1
ATOM 1010 N N . THR A 1 127 ? 10.537 4.504 0.387 1.00 88.38 127 THR A N 1
ATOM 1011 C CA . THR A 1 127 ? 10.701 5.598 1.365 1.00 88.38 127 THR A CA 1
ATOM 1012 C C . THR A 1 127 ? 11.890 5.395 2.305 1.00 88.38 127 THR A C 1
ATOM 1014 O O . THR A 1 127 ? 12.323 6.353 2.944 1.00 88.38 127 THR A O 1
ATOM 1017 N N . VAL A 1 128 ? 12.461 4.186 2.366 1.00 91.19 128 VAL A N 1
ATOM 1018 C CA . VAL A 1 128 ? 13.502 3.813 3.333 1.00 91.19 128 VAL A CA 1
ATOM 1019 C C . VAL A 1 128 ? 14.867 3.667 2.635 1.00 91.19 128 VAL A C 1
ATOM 1021 O O . VAL A 1 128 ? 15.070 2.719 1.870 1.00 91.19 128 VAL A O 1
ATOM 1024 N N . PRO A 1 129 ? 15.845 4.564 2.896 1.00 91.31 129 PRO A N 1
ATOM 1025 C CA . PRO A 1 129 ? 17.154 4.537 2.235 1.00 91.31 129 PRO A CA 1
ATOM 1026 C C . PRO A 1 129 ? 17.921 3.223 2.410 1.00 91.31 129 PRO A C 1
ATOM 1028 O O . PRO A 1 129 ? 18.452 2.695 1.435 1.00 91.31 129 PRO A O 1
ATOM 1031 N N . ARG A 1 130 ? 17.928 2.664 3.631 1.00 92.94 130 ARG A N 1
ATOM 1032 C CA . ARG A 1 130 ? 18.616 1.402 3.961 1.00 92.94 130 ARG A CA 1
ATOM 1033 C C . ARG A 1 130 ? 18.174 0.250 3.057 1.00 92.94 130 ARG A C 1
ATOM 1035 O O . ARG A 1 130 ? 18.999 -0.575 2.678 1.00 92.94 130 ARG A O 1
ATOM 1042 N N . GLU A 1 131 ? 16.892 0.196 2.720 1.00 94.94 131 GLU A N 1
ATOM 1043 C CA . GLU A 1 131 ? 16.307 -0.861 1.896 1.00 94.94 131 GLU A CA 1
ATOM 1044 C C . GLU A 1 131 ? 16.644 -0.641 0.422 1.00 94.94 131 GLU A C 1
ATOM 1046 O O . GLU A 1 131 ? 17.274 -1.490 -0.213 1.00 94.94 131 GLU A O 1
ATOM 1051 N N . ILE A 1 132 ? 16.295 0.538 -0.106 1.00 94.44 132 ILE A N 1
ATOM 1052 C CA . ILE A 1 132 ? 16.416 0.815 -1.539 1.00 94.44 132 ILE A CA 1
ATOM 1053 C C . ILE A 1 132 ? 17.871 0.828 -2.007 1.00 94.44 132 ILE A C 1
ATOM 1055 O O . ILE A 1 132 ? 18.170 0.292 -3.072 1.00 94.44 132 ILE A O 1
ATOM 1059 N N . GLN A 1 133 ? 18.793 1.382 -1.216 1.00 94.00 133 GLN A N 1
ATOM 1060 C CA . GLN A 1 133 ? 20.205 1.441 -1.593 1.00 94.00 133 GLN A CA 1
ATOM 1061 C C . GLN A 1 133 ? 20.835 0.047 -1.566 1.00 94.00 133 GLN A C 1
ATOM 1063 O O . GLN A 1 133 ? 21.614 -0.287 -2.455 1.00 94.00 133 GLN A O 1
ATOM 1068 N N . SER A 1 134 ? 20.461 -0.794 -0.599 1.00 95.06 134 SER A N 1
ATOM 1069 C CA . SER A 1 134 ?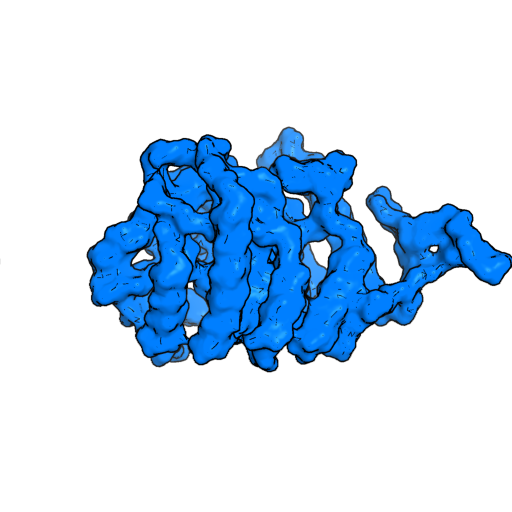 20.988 -2.158 -0.494 1.00 95.06 134 SER A CA 1
ATOM 1070 C C . SER A 1 134 ? 20.493 -3.051 -1.634 1.00 95.06 134 SER A C 1
ATOM 1072 O O . SER A 1 134 ? 21.291 -3.751 -2.252 1.00 95.06 134 SER A O 1
ATOM 1074 N N . LEU A 1 135 ? 19.193 -3.009 -1.945 1.00 95.88 135 LEU A N 1
ATOM 1075 C CA . LEU A 1 135 ? 18.578 -3.907 -2.929 1.00 95.88 135 LEU A CA 1
ATOM 1076 C C . LEU A 1 135 ? 18.760 -3.441 -4.374 1.00 95.88 135 LEU A C 1
ATOM 1078 O O . LEU A 1 135 ? 18.884 -4.264 -5.275 1.00 95.88 135 LEU A O 1
ATOM 1082 N N . SER A 1 136 ? 18.862 -2.131 -4.611 1.00 93.38 136 SER A N 1
ATOM 1083 C CA . SER A 1 136 ? 19.109 -1.604 -5.959 1.00 93.38 136 SER A CA 1
ATOM 1084 C C . SER A 1 136 ? 20.587 -1.641 -6.375 1.00 93.38 136 SER A C 1
ATOM 1086 O O . SER A 1 136 ? 20.931 -1.127 -7.441 1.00 93.38 136 SER A O 1
ATOM 1088 N N . GLY A 1 137 ? 21.478 -2.189 -5.537 1.00 91.25 137 GLY A N 1
ATOM 1089 C CA . GLY A 1 137 ? 22.926 -2.143 -5.765 1.00 91.25 137 GLY A CA 1
ATOM 1090 C C . GLY A 1 137 ? 23.476 -0.714 -5.743 1.00 91.25 137 GLY A C 1
ATOM 1091 O O . GLY A 1 137 ? 24.352 -0.372 -6.534 1.00 91.25 137 GLY A O 1
ATOM 1092 N N . ASN A 1 138 ? 22.918 0.133 -4.874 1.00 91.75 138 ASN A N 1
ATOM 1093 C CA . ASN A 1 138 ? 23.209 1.560 -4.737 1.00 91.75 138 ASN A CA 1
ATOM 1094 C C . ASN A 1 138 ? 22.944 2.395 -6.008 1.00 91.75 138 ASN A C 1
ATOM 1096 O O . ASN A 1 138 ? 23.439 3.514 -6.139 1.00 91.75 138 ASN A O 1
ATOM 1100 N N . ARG A 1 139 ? 22.160 1.867 -6.957 1.00 90.88 139 ARG A N 1
ATOM 1101 C CA . ARG A 1 139 ? 21.764 2.580 -8.182 1.00 90.88 139 ARG A CA 1
ATOM 1102 C C . ARG A 1 139 ? 20.745 3.681 -7.902 1.00 90.88 139 ARG A C 1
ATOM 1104 O O . ARG A 1 139 ? 20.715 4.682 -8.613 1.00 90.88 139 ARG A O 1
ATOM 1111 N N . VAL A 1 140 ? 19.893 3.473 -6.900 1.00 94.06 140 VAL A N 1
ATOM 1112 C CA . VAL A 1 140 ? 18.797 4.375 -6.545 1.00 94.06 140 VAL A CA 1
ATOM 1113 C C . VAL A 1 140 ? 18.882 4.747 -5.068 1.00 94.06 140 VAL A C 1
ATOM 1115 O O . VAL A 1 140 ? 19.171 3.912 -4.213 1.00 94.06 140 VAL A O 1
ATOM 1118 N N . SER A 1 141 ? 18.591 6.014 -4.773 1.00 93.50 141 SER A N 1
ATOM 1119 C CA . SER A 1 141 ? 18.414 6.536 -3.419 1.00 93.50 141 SER A CA 1
ATOM 1120 C C . SER A 1 141 ? 17.004 7.105 -3.253 1.00 93.50 141 SER A C 1
ATOM 1122 O O . SER A 1 141 ? 16.306 7.389 -4.229 1.00 93.50 141 SER A O 1
ATOM 1124 N N . ILE A 1 142 ? 16.582 7.298 -2.005 1.00 91.56 142 ILE A N 1
ATOM 1125 C CA . ILE A 1 142 ? 15.404 8.115 -1.702 1.00 91.56 142 ILE A CA 1
ATOM 1126 C C . ILE A 1 142 ? 15.747 9.577 -1.986 1.00 91.56 142 ILE A C 1
ATOM 1128 O O . ILE A 1 142 ? 16.845 10.028 -1.656 1.00 91.56 142 ILE A O 1
ATOM 1132 N N . GLY A 1 143 ? 14.812 10.293 -2.606 1.00 88.25 143 GLY A N 1
ATOM 1133 C CA . GLY A 1 143 ? 14.924 11.711 -2.925 1.00 88.25 143 GLY A CA 1
ATOM 1134 C C . GLY A 1 143 ? 13.637 12.467 -2.615 1.00 88.25 143 GLY A C 1
ATOM 1135 O O . GLY A 1 143 ? 12.627 11.865 -2.246 1.00 88.25 143 GLY A O 1
ATOM 1136 N N . SER A 1 144 ? 13.678 13.789 -2.768 1.00 86.25 144 SER A N 1
ATOM 1137 C CA . SER A 1 144 ? 12.508 14.658 -2.618 1.00 86.25 144 SER A CA 1
ATOM 1138 C C . SER A 1 144 ? 12.516 15.723 -3.706 1.00 86.25 144 SER A C 1
ATOM 1140 O O . SER A 1 144 ? 13.539 16.361 -3.932 1.00 86.25 144 SER A O 1
ATOM 1142 N N . PHE A 1 145 ? 11.380 15.922 -4.375 1.00 84.69 145 PHE A N 1
ATOM 1143 C CA . PHE A 1 145 ? 11.261 16.874 -5.487 1.00 84.69 145 PHE A CA 1
ATOM 1144 C C . PHE A 1 145 ? 11.319 18.346 -5.035 1.00 84.69 145 PHE A C 1
ATOM 1146 O O . PHE A 1 145 ? 11.634 19.229 -5.826 1.00 84.69 145 PHE A O 1
ATOM 1153 N N . ASP A 1 146 ? 10.984 18.605 -3.772 1.00 82.94 146 ASP A N 1
ATOM 1154 C CA . ASP A 1 146 ? 10.899 19.920 -3.130 1.00 82.94 146 ASP A CA 1
ATOM 1155 C C . ASP A 1 146 ? 12.152 20.277 -2.309 1.00 82.94 146 ASP A C 1
ATOM 1157 O O . ASP A 1 146 ? 12.266 21.399 -1.820 1.00 82.94 146 ASP A O 1
ATOM 1161 N N . ASN A 1 147 ? 13.114 19.354 -2.195 1.00 85.69 147 ASN A N 1
ATOM 1162 C CA . ASN A 1 147 ? 14.414 19.599 -1.579 1.00 85.69 147 ASN A CA 1
ATOM 1163 C C . ASN A 1 147 ? 15.500 19.622 -2.671 1.00 85.69 147 ASN A C 1
ATOM 1165 O O . ASN A 1 147 ? 15.817 18.560 -3.212 1.00 85.69 147 ASN A O 1
ATOM 1169 N N . PRO A 1 148 ? 16.107 20.786 -2.975 1.00 88.06 148 PRO A N 1
ATOM 1170 C CA . PRO A 1 148 ? 17.128 20.910 -4.016 1.00 88.06 148 PRO A CA 1
ATOM 1171 C C . PRO A 1 148 ? 18.297 19.927 -3.877 1.00 88.06 148 PRO A C 1
ATOM 1173 O O . PRO A 1 148 ? 18.765 19.402 -4.886 1.00 88.06 148 PRO A O 1
ATOM 1176 N N . ASP A 1 149 ? 18.713 19.614 -2.647 1.00 90.44 149 ASP A N 1
ATOM 1177 C CA . ASP A 1 149 ? 19.837 18.705 -2.382 1.00 90.44 149 ASP A CA 1
ATOM 1178 C C . ASP A 1 149 ? 19.483 17.233 -2.652 1.00 90.44 149 ASP A C 1
ATOM 1180 O O . ASP A 1 149 ? 20.361 16.393 -2.839 1.00 90.44 149 ASP A O 1
ATOM 1184 N N . MET A 1 150 ? 18.187 16.915 -2.703 1.00 91.00 150 MET A N 1
ATOM 1185 C CA . MET A 1 150 ? 17.657 15.563 -2.901 1.00 91.00 150 MET A CA 1
ATOM 1186 C C . MET A 1 150 ? 16.908 15.406 -4.234 1.00 91.00 150 MET A C 1
ATOM 1188 O O . MET A 1 150 ? 16.407 14.317 -4.532 1.00 91.00 150 MET A O 1
ATOM 1192 N N . ALA A 1 151 ? 16.832 16.469 -5.040 1.00 92.31 151 ALA A N 1
ATOM 1193 C CA . ALA A 1 151 ? 16.067 16.502 -6.283 1.00 92.31 151 ALA A CA 1
ATOM 1194 C C . ALA A 1 151 ? 16.654 15.574 -7.357 1.00 92.31 151 ALA A C 1
ATOM 1196 O O . ALA A 1 151 ? 15.907 14.921 -8.084 1.00 92.31 151 ALA A O 1
ATOM 1197 N N . ASP A 1 152 ? 17.984 15.456 -7.439 1.00 94.31 152 ASP A N 1
ATOM 1198 C CA . ASP A 1 152 ? 18.616 14.535 -8.391 1.00 94.31 152 ASP A CA 1
ATOM 1199 C C . ASP A 1 152 ? 18.358 13.066 -8.025 1.00 94.31 152 ASP A C 1
ATOM 1201 O O . ASP A 1 152 ? 18.026 12.260 -8.894 1.00 94.31 152 ASP A O 1
ATOM 1205 N N . ALA A 1 153 ? 18.405 12.734 -6.730 1.00 94.56 153 ALA A N 1
ATOM 1206 C CA . ALA A 1 153 ? 18.034 11.407 -6.244 1.00 94.56 153 ALA A CA 1
ATOM 1207 C C . ALA A 1 153 ? 16.561 11.080 -6.556 1.00 94.56 153 ALA A C 1
ATOM 1209 O O . ALA A 1 153 ? 16.263 9.962 -6.976 1.00 94.56 153 ALA A O 1
ATOM 1210 N N . ASP A 1 154 ? 15.649 12.054 -6.417 1.00 94.38 154 ASP A N 1
ATOM 1211 C CA . ASP A 1 154 ? 14.235 11.887 -6.787 1.00 94.38 154 ASP A CA 1
ATOM 1212 C C . ASP A 1 154 ? 14.074 11.622 -8.286 1.00 94.38 154 ASP A C 1
ATOM 1214 O O . ASP A 1 154 ? 13.367 10.688 -8.677 1.00 94.38 154 ASP A O 1
ATOM 1218 N N . ARG A 1 155 ? 14.767 12.416 -9.112 1.00 95.12 155 ARG A N 1
ATOM 1219 C CA . ARG A 1 155 ? 14.772 12.292 -10.571 1.00 95.12 155 ARG A CA 1
ATOM 1220 C C . ARG A 1 155 ? 15.266 10.913 -11.002 1.00 95.12 155 ARG A C 1
ATOM 1222 O O . ARG A 1 155 ? 14.576 10.244 -11.762 1.00 95.12 155 ARG A O 1
ATOM 1229 N N . VAL A 1 156 ? 16.419 10.460 -10.501 1.00 95.94 156 VAL A N 1
ATOM 1230 C CA . VAL A 1 156 ? 16.972 9.134 -10.835 1.00 95.94 156 VAL A CA 1
ATOM 1231 C C . VAL A 1 156 ? 16.040 8.011 -10.382 1.00 95.94 156 VAL A C 1
ATOM 1233 O O . VAL A 1 156 ? 15.798 7.087 -11.153 1.00 95.94 156 VAL A O 1
ATOM 1236 N N . ASN A 1 157 ? 15.484 8.084 -9.167 1.00 95.75 157 ASN A N 1
ATOM 1237 C CA . ASN A 1 157 ? 14.535 7.078 -8.679 1.00 95.75 157 ASN A CA 1
ATOM 1238 C C . ASN A 1 157 ? 13.296 6.986 -9.586 1.00 95.75 157 ASN A C 1
ATOM 1240 O O . ASN A 1 157 ? 12.890 5.890 -9.974 1.00 95.75 157 ASN A O 1
ATOM 1244 N N . ARG A 1 158 ? 12.735 8.138 -9.975 1.00 94.75 158 ARG A N 1
ATOM 1245 C CA . ARG A 1 158 ? 11.607 8.213 -10.908 1.00 94.75 158 ARG A CA 1
ATOM 1246 C C . ARG A 1 158 ? 11.948 7.586 -12.255 1.00 94.75 158 ARG A C 1
ATOM 1248 O O . ARG A 1 158 ? 11.263 6.660 -12.655 1.00 94.75 158 ARG A O 1
ATOM 1255 N N . GLU A 1 159 ? 13.033 8.015 -12.896 1.00 96.06 159 GLU A N 1
ATOM 1256 C CA . GLU A 1 159 ? 13.403 7.496 -14.216 1.00 96.06 159 GLU A CA 1
ATOM 1257 C C . GLU A 1 159 ? 13.667 5.979 -14.191 1.00 96.06 159 GLU A C 1
ATOM 1259 O O . GLU A 1 159 ? 13.203 5.273 -15.077 1.00 96.06 159 GLU A O 1
ATOM 1264 N N . VAL A 1 160 ? 14.349 5.452 -13.163 1.00 97.00 160 VAL A N 1
ATOM 1265 C CA . VAL A 1 160 ? 14.568 3.998 -13.021 1.00 97.00 160 VAL A CA 1
ATOM 1266 C C . VAL A 1 160 ? 13.252 3.249 -12.805 1.00 97.00 160 VAL A C 1
ATOM 1268 O O . VAL A 1 160 ? 13.071 2.165 -13.360 1.00 97.00 160 VAL A O 1
ATOM 1271 N N . THR A 1 161 ? 12.350 3.799 -11.989 1.00 96.19 161 THR A N 1
ATOM 1272 C CA . THR A 1 161 ? 11.037 3.197 -11.720 1.00 96.19 161 THR A CA 1
ATOM 1273 C C . THR A 1 161 ? 10.175 3.170 -12.979 1.00 96.19 161 THR A C 1
ATOM 1275 O O . THR A 1 161 ? 9.608 2.128 -13.298 1.00 96.19 161 THR A O 1
ATOM 1278 N N . ASP A 1 162 ? 10.109 4.283 -13.707 1.00 96.25 162 ASP A N 1
ATOM 1279 C CA . ASP A 1 162 ? 9.298 4.412 -14.917 1.00 96.25 162 ASP A CA 1
ATOM 1280 C C . ASP A 1 162 ? 9.837 3.488 -16.025 1.00 96.25 162 ASP A C 1
ATOM 1282 O O . ASP A 1 162 ? 9.064 2.754 -16.640 1.00 96.25 162 ASP A O 1
ATOM 1286 N N . GLU A 1 163 ? 11.165 3.420 -16.202 1.00 97.94 163 GLU A N 1
ATOM 1287 C CA . GLU A 1 163 ? 11.811 2.502 -17.153 1.00 97.94 163 GLU A CA 1
ATOM 1288 C C . GLU A 1 163 ? 11.525 1.028 -16.809 1.00 97.94 163 GLU A C 1
ATOM 1290 O O . GLU A 1 163 ? 11.220 0.208 -17.675 1.00 97.94 163 GLU A O 1
ATOM 1295 N N . ALA A 1 164 ? 11.570 0.675 -15.521 1.00 98.00 164 ALA A N 1
ATOM 1296 C CA . ALA A 1 164 ? 11.252 -0.671 -15.057 1.00 98.00 164 ALA A CA 1
ATOM 1297 C C . ALA A 1 164 ? 9.771 -1.038 -15.272 1.00 98.00 164 ALA A C 1
ATOM 1299 O O . ALA A 1 164 ? 9.476 -2.169 -15.661 1.00 98.00 164 ALA A O 1
ATOM 1300 N N . LEU A 1 165 ? 8.843 -0.101 -15.053 1.00 97.69 165 LEU A N 1
ATOM 1301 C CA . LEU A 1 165 ? 7.412 -0.301 -15.307 1.00 97.69 165 LEU A CA 1
ATOM 1302 C C . LEU A 1 165 ? 7.110 -0.451 -16.803 1.00 97.69 165 LEU A C 1
ATOM 1304 O O . LEU A 1 165 ? 6.303 -1.305 -17.173 1.00 97.69 165 LEU A O 1
ATOM 1308 N N . GLU A 1 166 ? 7.791 0.312 -17.662 1.00 97.69 166 GLU A N 1
ATOM 1309 C CA . GLU A 1 166 ? 7.712 0.153 -19.118 1.00 97.69 166 GLU A CA 1
ATOM 1310 C C . GLU A 1 166 ? 8.134 -1.262 -19.539 1.00 97.69 166 GLU A C 1
ATOM 1312 O O . GLU A 1 166 ? 7.407 -1.933 -20.272 1.00 97.69 166 GLU A O 1
ATOM 1317 N N . ILE A 1 167 ? 9.258 -1.760 -19.012 1.00 98.62 167 ILE A N 1
ATOM 1318 C CA . ILE A 1 167 ? 9.737 -3.125 -19.272 1.00 98.62 167 ILE A CA 1
ATOM 1319 C C . ILE A 1 167 ? 8.715 -4.171 -18.816 1.00 98.62 167 ILE A C 1
ATOM 1321 O O . ILE A 1 167 ? 8.443 -5.116 -19.557 1.00 98.62 167 ILE A O 1
ATOM 1325 N N . ILE A 1 168 ? 8.142 -4.021 -17.615 1.00 98.50 168 ILE A N 1
ATOM 1326 C CA . ILE A 1 168 ? 7.118 -4.942 -17.094 1.00 98.50 168 ILE A CA 1
ATOM 1327 C C . ILE A 1 168 ? 5.910 -4.981 -18.039 1.00 98.50 168 ILE A C 1
ATOM 1329 O O . ILE A 1 168 ? 5.447 -6.063 -18.405 1.00 98.50 168 ILE A O 1
ATOM 1333 N N . LYS A 1 169 ? 5.433 -3.815 -18.487 1.00 97.50 169 LYS A N 1
ATOM 1334 C CA . LYS A 1 169 ? 4.306 -3.711 -19.420 1.00 97.50 169 LYS A CA 1
ATOM 1335 C C . LYS A 1 169 ? 4.626 -4.347 -20.775 1.00 97.50 169 LYS A C 1
ATOM 1337 O O . LYS A 1 169 ? 3.853 -5.175 -21.254 1.00 97.50 169 LYS A O 1
ATOM 1342 N N . LEU A 1 170 ? 5.793 -4.045 -21.351 1.00 97.88 170 LEU A N 1
ATOM 1343 C CA . LEU A 1 170 ? 6.263 -4.666 -22.593 1.00 97.88 170 LEU A CA 1
ATOM 1344 C C . LEU A 1 170 ? 6.304 -6.195 -22.478 1.00 97.88 170 LEU A C 1
ATOM 1346 O O . LEU A 1 170 ? 5.840 -6.888 -23.386 1.00 97.88 170 LEU A O 1
ATOM 1350 N N . ALA A 1 171 ? 6.803 -6.714 -21.355 1.00 98.31 171 ALA A N 1
ATOM 1351 C CA . ALA A 1 171 ? 6.900 -8.143 -21.087 1.00 98.31 171 ALA A CA 1
ATOM 1352 C C . ALA A 1 171 ? 5.527 -8.826 -20.926 1.00 98.31 171 ALA A C 1
ATOM 1354 O O . ALA A 1 171 ? 5.361 -9.975 -21.338 1.00 98.31 171 ALA A O 1
ATOM 1355 N N . PHE A 1 172 ? 4.531 -8.139 -20.358 1.00 98.31 172 PHE A N 1
ATOM 1356 C CA . PHE A 1 172 ? 3.161 -8.655 -20.250 1.00 98.31 172 PHE A CA 1
ATOM 1357 C C . PHE A 1 172 ? 2.419 -8.661 -21.586 1.00 98.31 172 PHE A C 1
ATOM 1359 O O . PHE A 1 172 ? 1.697 -9.614 -21.887 1.00 98.31 172 PHE A O 1
ATOM 1366 N N . GLU A 1 173 ? 2.589 -7.618 -22.392 1.00 96.75 173 GLU A N 1
ATOM 1367 C CA . GLU A 1 173 ? 1.736 -7.372 -23.557 1.00 96.75 173 GLU A CA 1
ATOM 1368 C C . GLU A 1 173 ? 2.252 -8.044 -24.840 1.00 96.75 173 GLU A C 1
ATOM 1370 O O . GLU A 1 173 ? 1.461 -8.346 -25.734 1.00 96.75 173 GLU A O 1
ATOM 1375 N N . ASN A 1 174 ? 3.546 -8.371 -24.921 1.00 97.81 174 ASN A N 1
ATOM 1376 C CA . ASN A 1 174 ? 4.170 -8.885 -26.144 1.00 97.81 174 ASN A CA 1
ATOM 1377 C C . ASN A 1 174 ? 4.596 -10.356 -26.015 1.00 97.81 174 ASN A C 1
ATOM 1379 O O . ASN A 1 174 ? 5.038 -10.804 -24.960 1.00 97.81 174 ASN A O 1
ATOM 1383 N N . GLU A 1 175 ? 4.485 -11.126 -27.103 1.00 97.44 175 GLU A N 1
ATOM 1384 C CA . GLU A 1 175 ? 4.979 -12.516 -27.146 1.00 97.44 175 GLU A CA 1
ATOM 1385 C C . GLU A 1 175 ? 6.508 -12.587 -27.054 1.00 97.44 175 GLU A C 1
ATOM 1387 O O . GLU A 1 175 ? 7.065 -13.468 -26.399 1.00 97.44 175 GLU A O 1
ATOM 1392 N N . THR A 1 176 ? 7.182 -11.632 -27.688 1.00 97.81 176 THR A N 1
ATOM 1393 C CA . THR A 1 176 ? 8.627 -11.423 -27.620 1.00 97.81 176 THR A CA 1
ATOM 1394 C C . THR A 1 176 ? 8.903 -9.928 -27.553 1.00 97.81 176 THR A C 1
ATOM 1396 O O . THR A 1 176 ? 8.198 -9.156 -28.203 1.00 97.81 176 THR A O 1
ATOM 1399 N N . PHE A 1 177 ? 9.946 -9.511 -26.846 1.00 98.19 177 PHE A N 1
ATOM 1400 C CA . PHE A 1 177 ? 10.358 -8.111 -26.782 1.00 98.19 177 PHE A CA 1
ATOM 1401 C C . PHE A 1 177 ? 11.878 -7.982 -26.666 1.00 98.19 177 PHE A C 1
ATOM 1403 O O . PHE A 1 177 ? 12.577 -8.912 -26.265 1.00 98.19 177 PHE A O 1
ATOM 1410 N N . SER A 1 178 ? 12.383 -6.804 -26.997 1.00 97.81 178 SER A N 1
ATOM 1411 C CA . SER A 1 178 ? 13.699 -6.335 -26.584 1.00 97.81 178 SER A CA 1
ATOM 1412 C C . SER A 1 178 ? 13.562 -4.898 -26.098 1.00 97.81 178 SER A C 1
ATOM 1414 O O . SER A 1 178 ? 12.598 -4.204 -26.425 1.00 97.81 178 SER A O 1
ATOM 1416 N N . TYR A 1 179 ? 14.493 -4.467 -25.261 1.00 98.44 179 TYR A N 1
ATOM 1417 C CA . TYR A 1 179 ? 14.459 -3.170 -24.619 1.00 98.44 179 TYR A CA 1
ATOM 1418 C C . TYR A 1 179 ? 15.865 -2.599 -24.501 1.00 98.44 179 TYR A C 1
ATOM 1420 O O . TYR A 1 179 ? 16.803 -3.294 -24.109 1.00 98.44 179 TYR A O 1
ATOM 1428 N N . LYS A 1 180 ? 16.000 -1.313 -24.815 1.00 98.12 180 LYS A N 1
ATOM 1429 C CA . LYS A 1 180 ? 17.235 -0.562 -24.625 1.00 98.12 180 LYS A CA 1
ATOM 1430 C C . LYS A 1 180 ? 16.898 0.848 -24.168 1.00 98.12 180 LYS A C 1
ATOM 1432 O O . LYS A 1 180 ? 16.624 1.718 -24.993 1.00 98.12 180 LYS A O 1
ATOM 1437 N N . GLY A 1 181 ? 16.912 1.040 -22.857 1.00 97.50 181 GLY A N 1
ATOM 1438 C CA . GLY A 1 181 ? 16.680 2.324 -22.216 1.00 97.50 181 GLY A CA 1
ATOM 1439 C C . GLY A 1 181 ? 17.963 2.925 -21.655 1.00 97.50 181 GLY A C 1
ATOM 1440 O O . GLY A 1 181 ? 19.078 2.607 -22.082 1.00 97.50 181 GLY A O 1
ATOM 1441 N N . LYS A 1 182 ? 17.801 3.840 -20.701 1.00 97.44 182 LYS A N 1
ATOM 1442 C CA . LYS A 1 182 ? 18.906 4.536 -20.038 1.00 97.44 182 LYS A CA 1
ATOM 1443 C C . LYS A 1 182 ? 19.524 3.680 -18.933 1.00 97.44 182 LYS A C 1
ATOM 1445 O O . LYS A 1 182 ? 20.726 3.790 -18.689 1.00 97.44 182 LYS A O 1
ATOM 1450 N N . TYR A 1 183 ? 18.717 2.856 -18.270 1.00 96.69 183 TYR A N 1
ATOM 1451 C CA . TYR A 1 183 ? 19.101 2.067 -17.101 1.00 96.69 183 TYR A CA 1
ATOM 1452 C C . TYR A 1 183 ? 19.117 0.558 -17.348 1.00 96.69 183 TYR A C 1
ATOM 1454 O O . TYR A 1 183 ? 19.766 -0.159 -16.582 1.00 96.69 183 TYR A O 1
ATOM 1462 N N . PHE A 1 184 ? 18.434 0.072 -18.384 1.00 97.19 184 PHE A N 1
ATOM 1463 C CA . PHE A 1 184 ? 18.313 -1.347 -18.698 1.00 97.19 184 PHE A CA 1
ATOM 1464 C C . PHE A 1 184 ? 18.552 -1.636 -20.190 1.00 97.19 184 PHE A C 1
ATOM 1466 O O . PHE A 1 184 ? 18.074 -0.927 -21.075 1.00 97.19 184 PHE A O 1
ATOM 1473 N N . GLU A 1 185 ? 19.245 -2.743 -20.467 1.00 97.81 185 GLU A N 1
ATOM 1474 C CA . GLU A 1 185 ? 19.372 -3.349 -21.797 1.00 97.81 185 GLU A CA 1
ATOM 1475 C C . GLU A 1 185 ? 18.984 -4.831 -21.682 1.00 97.81 185 GLU A C 1
ATOM 1477 O O . GLU A 1 185 ? 19.620 -5.584 -20.942 1.00 97.81 185 GLU A O 1
ATOM 1482 N N . LEU A 1 186 ? 17.901 -5.235 -22.351 1.00 97.88 186 LEU A N 1
ATOM 1483 C CA . LEU A 1 186 ? 17.284 -6.558 -22.235 1.00 97.88 186 LEU A CA 1
ATOM 1484 C C . LEU A 1 186 ? 16.887 -7.089 -23.628 1.00 97.88 186 LEU A C 1
ATOM 1486 O O . LEU A 1 186 ? 15.984 -6.527 -24.241 1.00 97.88 186 LEU A O 1
ATOM 1490 N N . PRO A 1 187 ? 17.484 -8.181 -24.135 1.00 97.50 187 PRO A N 1
ATOM 1491 C CA . PRO A 1 187 ? 18.653 -8.862 -23.585 1.00 97.50 187 PRO A CA 1
ATOM 1492 C C . PRO A 1 187 ? 19.915 -7.986 -23.715 1.00 97.50 187 PRO A C 1
ATOM 1494 O O . PRO A 1 187 ? 20.018 -7.212 -24.667 1.00 97.50 187 PRO A O 1
ATOM 1497 N N . PRO A 1 188 ? 20.904 -8.125 -22.815 1.00 95.44 188 PRO A N 1
ATOM 1498 C CA . PRO A 1 188 ? 22.238 -7.586 -23.057 1.00 95.44 188 PRO A CA 1
ATOM 1499 C C . PRO A 1 188 ? 22.809 -8.089 -24.388 1.00 95.44 188 PRO A C 1
ATOM 1501 O O . PRO A 1 188 ? 22.674 -9.269 -24.725 1.00 95.44 188 PRO A O 1
ATOM 1504 N N . GLY A 1 189 ? 23.481 -7.215 -25.136 1.00 94.12 189 GLY A N 1
ATOM 1505 C CA . GLY A 1 189 ? 24.102 -7.596 -26.401 1.00 94.12 189 GLY A CA 1
ATOM 1506 C C . GLY A 1 189 ? 25.139 -8.723 -26.273 1.00 94.12 189 GLY A C 1
ATOM 1507 O O . GLY A 1 189 ? 25.917 -8.790 -25.322 1.00 94.12 189 GLY A O 1
ATOM 1508 N N . GLY A 1 190 ? 25.192 -9.590 -27.288 1.00 94.38 190 GLY A N 1
ATOM 1509 C CA . GLY A 1 190 ? 26.263 -10.579 -27.446 1.00 94.38 190 GLY A CA 1
ATOM 1510 C C . GLY A 1 190 ? 26.114 -11.861 -26.624 1.00 94.38 190 GLY A C 1
ATOM 1511 O O . GLY A 1 190 ? 27.072 -12.628 -26.552 1.00 94.38 190 GLY A O 1
ATOM 1512 N N . ILE A 1 191 ? 24.942 -12.131 -26.041 1.00 96.62 191 ILE A N 1
ATOM 1513 C CA . ILE A 1 191 ? 24.657 -13.405 -25.362 1.00 96.62 191 ILE A CA 1
ATOM 1514 C C . ILE A 1 191 ? 24.537 -14.521 -26.414 1.00 96.62 191 ILE A C 1
ATOM 1516 O O . ILE A 1 191 ? 23.608 -14.461 -27.217 1.00 96.62 191 ILE A O 1
ATOM 1520 N N . PRO A 1 192 ? 25.425 -15.533 -26.454 1.00 95.25 192 PRO A N 1
ATOM 1521 C CA . PRO A 1 192 ? 25.333 -16.612 -27.437 1.00 95.25 192 PRO A CA 1
ATOM 1522 C C . PRO A 1 192 ? 24.158 -17.552 -27.137 1.00 95.25 192 PRO A C 1
ATOM 1524 O O . PRO A 1 192 ? 24.003 -17.990 -25.998 1.00 95.25 192 PRO A O 1
ATOM 1527 N N . ASP A 1 193 ? 23.385 -17.926 -28.157 1.00 93.88 193 ASP A N 1
ATOM 1528 C CA . ASP A 1 193 ? 22.329 -18.940 -28.047 1.00 93.88 193 ASP A CA 1
ATOM 1529 C C . ASP A 1 193 ? 22.167 -19.734 -29.350 1.00 93.88 193 ASP A C 1
ATOM 1531 O O . ASP A 1 193 ? 22.100 -19.162 -30.434 1.00 93.88 193 ASP A O 1
ATOM 1535 N N . ARG A 1 194 ? 22.140 -21.070 -29.244 1.00 88.69 194 ARG A N 1
ATOM 1536 C CA . ARG A 1 194 ? 21.868 -22.050 -30.324 1.00 88.69 194 ARG A CA 1
ATOM 1537 C C . ARG A 1 194 ? 22.335 -21.655 -31.743 1.00 88.69 194 ARG A C 1
ATOM 1539 O O . ARG A 1 194 ? 21.589 -21.789 -32.708 1.00 88.69 194 ARG A O 1
ATOM 1546 N N . GLY A 1 195 ? 23.595 -21.242 -31.894 1.00 89.12 195 GLY A N 1
ATOM 1547 C CA . GLY A 1 195 ? 24.189 -20.919 -33.204 1.00 89.12 195 GLY A CA 1
ATOM 1548 C C . GLY A 1 195 ? 24.048 -19.458 -33.653 1.00 89.12 195 GLY A C 1
ATOM 1549 O O . GLY A 1 195 ? 24.439 -19.143 -34.774 1.00 89.12 195 GLY A O 1
ATOM 1550 N N . GLY A 1 196 ? 23.550 -18.577 -32.785 1.00 94.12 196 GLY A N 1
ATOM 1551 C CA . GLY A 1 196 ? 23.491 -17.127 -32.963 1.00 94.12 196 GLY A CA 1
ATOM 1552 C C . GLY A 1 196 ? 23.617 -16.387 -31.627 1.00 94.12 196 GLY A C 1
ATOM 1553 O O . GLY A 1 196 ? 24.317 -16.846 -30.720 1.00 94.12 196 GLY A O 1
ATOM 1554 N N . PHE A 1 197 ? 22.938 -15.246 -31.513 1.00 96.62 197 PHE A N 1
ATOM 1555 C CA . PHE A 1 197 ? 22.867 -14.440 -30.295 1.00 96.62 197 PHE A CA 1
ATOM 1556 C C . PHE A 1 197 ? 21.409 -14.224 -29.878 1.00 96.62 197 PHE A C 1
ATOM 1558 O O . PHE A 1 197 ? 20.516 -14.231 -30.722 1.00 96.62 197 PHE A O 1
ATOM 1565 N N . VAL A 1 198 ? 21.170 -14.020 -28.585 1.00 96.88 198 VAL A N 1
ATOM 1566 C CA . VAL A 1 198 ? 19.846 -13.662 -28.066 1.00 96.88 198 VAL A CA 1
ATOM 1567 C C . VAL A 1 198 ? 19.527 -12.226 -28.483 1.00 96.88 198 VAL A C 1
ATOM 1569 O O . VAL A 1 198 ? 20.220 -11.296 -28.078 1.00 96.88 198 VAL A O 1
ATOM 1572 N N . GLU A 1 199 ? 18.474 -12.048 -29.278 1.00 96.06 199 GLU A N 1
ATOM 1573 C CA . GLU A 1 199 ? 18.013 -10.727 -29.741 1.00 96.06 199 GLU A CA 1
ATOM 1574 C C . GLU A 1 199 ? 16.725 -10.271 -29.045 1.00 96.06 199 GLU A C 1
ATOM 1576 O O . GLU A 1 199 ? 16.496 -9.074 -28.880 1.00 96.06 199 GLU A O 1
ATOM 1581 N N . THR A 1 200 ? 15.893 -11.217 -28.604 1.00 97.19 200 THR A N 1
ATOM 1582 C CA . THR A 1 200 ? 14.604 -10.959 -27.950 1.00 97.19 200 THR A CA 1
ATOM 1583 C C . THR A 1 200 ? 14.373 -11.916 -26.786 1.00 97.19 200 THR A C 1
ATOM 1585 O O . THR A 1 200 ? 14.899 -13.028 -26.772 1.00 97.19 200 THR A O 1
ATOM 1588 N N . LEU A 1 201 ? 13.531 -11.506 -25.843 1.00 97.62 201 LEU A N 1
ATOM 1589 C CA . LEU A 1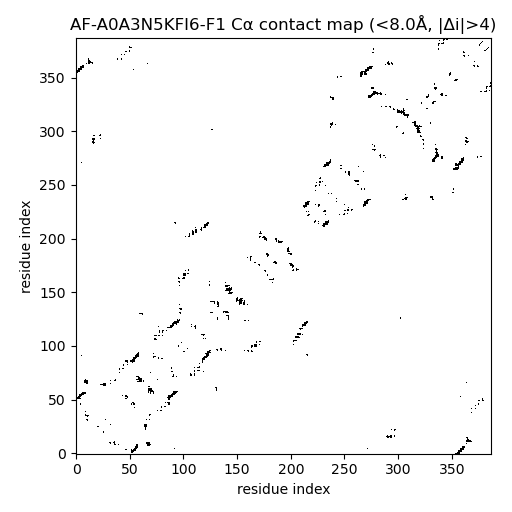 201 ? 13.092 -12.280 -24.685 1.00 97.62 201 LEU A CA 1
ATOM 1590 C C . LEU A 1 201 ? 11.587 -12.555 -24.753 1.00 97.62 201 LEU A C 1
ATOM 1592 O O . LEU A 1 201 ? 10.837 -11.773 -25.331 1.00 97.62 201 LEU A O 1
ATOM 1596 N N . THR A 1 202 ? 11.143 -13.626 -24.096 1.00 97.50 202 THR A N 1
ATOM 1597 C CA . THR A 1 202 ? 9.727 -13.933 -23.849 1.00 97.50 202 THR A CA 1
ATOM 1598 C C . THR A 1 202 ? 9.525 -14.092 -22.352 1.00 97.50 202 THR A C 1
ATOM 1600 O O . THR A 1 202 ? 10.241 -14.867 -21.718 1.00 97.50 202 THR A O 1
ATOM 1603 N N . LEU A 1 203 ? 8.540 -13.392 -21.787 1.00 98.12 203 LEU A N 1
ATOM 1604 C CA . LEU A 1 203 ? 8.156 -13.587 -20.392 1.00 98.12 203 LEU A CA 1
ATOM 1605 C C . LEU A 1 203 ? 7.362 -14.891 -20.245 1.00 98.12 203 LEU A C 1
ATOM 1607 O O . LEU A 1 203 ? 6.395 -15.118 -20.977 1.00 98.12 203 LEU A O 1
ATOM 1611 N N . ILE A 1 204 ? 7.744 -15.741 -19.290 1.00 97.06 204 ILE A N 1
ATOM 1612 C CA . ILE A 1 204 ? 7.036 -16.992 -19.000 1.00 97.06 204 ILE A CA 1
ATOM 1613 C C . ILE A 1 204 ? 6.781 -17.100 -17.485 1.00 97.06 204 ILE A C 1
ATOM 1615 O O . ILE A 1 204 ? 7.745 -17.239 -16.738 1.00 97.06 204 ILE A O 1
ATOM 1619 N N . PRO A 1 205 ? 5.513 -17.123 -17.024 1.00 96.69 205 PRO A N 1
ATOM 1620 C CA . PRO A 1 205 ? 4.285 -16.900 -17.792 1.00 96.69 205 PRO A CA 1
ATOM 1621 C C . PRO A 1 205 ? 3.997 -15.403 -18.022 1.00 96.69 205 PRO A C 1
ATOM 1623 O O . PRO A 1 205 ? 4.499 -14.543 -17.306 1.00 96.69 205 PRO A O 1
ATOM 1626 N N . ARG A 1 206 ? 3.107 -15.096 -18.975 1.00 97.88 206 ARG A N 1
ATOM 1627 C CA . ARG A 1 206 ? 2.420 -13.791 -19.056 1.00 97.88 206 ARG A CA 1
ATOM 1628 C C . ARG A 1 206 ? 1.094 -13.827 -18.280 1.00 97.88 206 ARG A C 1
ATOM 1630 O O . ARG A 1 206 ? 0.540 -14.921 -18.111 1.00 97.88 206 ARG A O 1
ATOM 1637 N N . PRO A 1 207 ? 0.551 -12.680 -17.832 1.00 98.12 207 PRO A N 1
ATOM 1638 C CA . PRO A 1 207 ? -0.789 -12.610 -17.253 1.00 98.12 207 PRO A CA 1
ATOM 1639 C C . PRO A 1 207 ? -1.855 -13.182 -18.202 1.00 98.12 207 PRO A C 1
ATOM 1641 O O . PRO A 1 207 ? -1.941 -12.800 -19.365 1.00 98.12 207 PRO A O 1
ATOM 1644 N N . LYS A 1 208 ? -2.676 -14.112 -17.707 1.00 97.12 208 LYS A N 1
ATOM 1645 C CA . LYS A 1 208 ? -3.785 -14.747 -18.442 1.00 97.12 208 LYS A CA 1
ATOM 1646 C C . LYS A 1 208 ? -5.095 -13.965 -18.312 1.00 97.12 208 LYS A C 1
ATOM 1648 O O . LYS A 1 208 ? -5.957 -14.051 -19.183 1.00 97.12 208 LYS A O 1
ATOM 1653 N N . TYR A 1 209 ? -5.254 -13.249 -17.204 1.00 98.00 209 TYR A N 1
ATOM 1654 C CA . TYR A 1 209 ? -6.437 -12.461 -16.867 1.00 98.00 209 TYR A CA 1
ATOM 1655 C C . TYR A 1 209 ? -6.117 -10.966 -16.984 1.00 98.00 209 TYR A C 1
ATOM 1657 O O . TYR A 1 209 ? -4.951 -10.600 -16.802 1.00 98.00 209 TYR A O 1
ATOM 1665 N N . PRO A 1 210 ? -7.120 -10.092 -17.209 1.00 97.25 210 PRO A N 1
ATOM 1666 C CA . PRO A 1 210 ? -6.932 -8.654 -17.050 1.00 97.25 210 PRO A CA 1
ATOM 1667 C C . PRO A 1 210 ? -6.288 -8.349 -15.695 1.00 97.25 210 PRO A C 1
ATOM 1669 O O . PRO A 1 210 ? -6.649 -8.954 -14.684 1.00 97.25 210 PRO A O 1
ATOM 1672 N N . TYR A 1 211 ? -5.308 -7.454 -15.686 1.00 96.75 211 TYR A N 1
ATOM 1673 C CA . TYR A 1 211 ? -4.596 -7.048 -14.480 1.00 96.75 211 TYR A CA 1
ATOM 1674 C C . TYR A 1 211 ? -4.733 -5.543 -14.277 1.00 96.75 211 TYR A C 1
ATOM 1676 O O . TYR A 1 211 ? -5.053 -4.793 -15.199 1.00 96.75 211 TYR A O 1
ATOM 1684 N N . GLU A 1 212 ? -4.487 -5.107 -13.048 1.00 95.81 212 GLU A N 1
ATOM 1685 C CA . GLU A 1 212 ? -4.512 -3.700 -12.677 1.00 95.81 212 GLU A CA 1
ATOM 1686 C C . GLU A 1 212 ? -3.233 -3.342 -11.935 1.00 95.81 212 GLU A C 1
ATOM 1688 O O . GLU A 1 212 ? -2.723 -4.141 -11.143 1.00 95.81 212 GLU A O 1
ATOM 1693 N N . ILE A 1 213 ? -2.758 -2.122 -12.176 1.00 98.06 213 ILE A N 1
ATOM 1694 C CA . ILE A 1 213 ? -1.648 -1.521 -11.445 1.00 98.06 213 ILE A CA 1
ATOM 1695 C C . ILE A 1 213 ? -2.206 -0.416 -10.556 1.00 98.06 213 ILE A C 1
ATOM 1697 O O . ILE A 1 213 ? -2.974 0.419 -11.033 1.00 98.06 213 ILE A O 1
ATOM 1701 N N . TRP A 1 214 ? -1.816 -0.402 -9.284 1.00 98.25 214 TRP A N 1
ATOM 1702 C CA . TRP A 1 214 ? -2.177 0.645 -8.325 1.00 98.25 214 TRP A CA 1
ATOM 1703 C C . TRP A 1 214 ? -0.917 1.283 -7.750 1.00 98.25 214 TRP A C 1
ATOM 1705 O O . TRP A 1 214 ? -0.004 0.579 -7.340 1.00 98.25 214 TRP A O 1
ATOM 1715 N N . GLN A 1 215 ? -0.848 2.608 -7.714 1.00 97.69 215 GLN A N 1
ATOM 1716 C CA . GLN A 1 215 ? 0.360 3.338 -7.345 1.00 97.69 215 GLN A CA 1
ATOM 1717 C C . GLN A 1 215 ? 0.106 4.308 -6.195 1.00 97.69 215 GLN A C 1
ATOM 1719 O O . GLN A 1 215 ? -0.891 5.032 -6.179 1.00 97.69 215 GLN A O 1
ATOM 1724 N N . ALA A 1 216 ? 1.049 4.359 -5.254 1.00 94.81 216 ALA A N 1
ATOM 1725 C CA . ALA A 1 216 ? 1.034 5.326 -4.160 1.00 94.81 216 ALA A CA 1
ATOM 1726 C C . ALA A 1 216 ? 1.069 6.771 -4.686 1.00 94.81 216 ALA A C 1
ATOM 1728 O O . ALA A 1 216 ? 1.998 7.142 -5.409 1.00 94.81 216 ALA A O 1
ATOM 1729 N N . ILE A 1 217 ? 0.122 7.615 -4.271 1.00 94.38 217 ILE A N 1
ATOM 1730 C CA . ILE A 1 217 ? 0.106 9.048 -4.595 1.00 94.38 217 ILE A CA 1
ATOM 1731 C C . ILE A 1 217 ? 0.582 9.855 -3.386 1.00 94.38 217 ILE A C 1
ATOM 1733 O O . ILE A 1 217 ? -0.196 10.383 -2.594 1.00 94.38 217 ILE A O 1
ATOM 1737 N N . THR A 1 218 ? 1.904 9.948 -3.245 1.00 85.94 218 THR A N 1
ATOM 1738 C CA . THR A 1 218 ? 2.562 10.607 -2.101 1.00 85.94 218 THR A CA 1
ATOM 1739 C C . THR A 1 218 ? 3.166 11.972 -2.434 1.00 85.94 218 THR A C 1
ATOM 1741 O O . THR A 1 218 ? 3.693 12.645 -1.551 1.00 85.94 218 THR A O 1
ATOM 1744 N N . SER A 1 219 ? 3.106 12.409 -3.696 1.00 88.50 219 SER A N 1
ATOM 1745 C CA . SER A 1 219 ? 3.638 13.705 -4.125 1.00 88.50 219 SER A CA 1
ATOM 1746 C C . SER A 1 219 ? 2.907 14.262 -5.353 1.00 88.50 219 SER A C 1
ATOM 1748 O O . SER A 1 219 ? 2.405 13.475 -6.163 1.00 88.50 219 SER A O 1
ATOM 1750 N N . PRO A 1 220 ? 2.893 15.597 -5.551 1.00 91.69 220 PRO A N 1
ATOM 1751 C CA . PRO A 1 220 ? 2.295 16.212 -6.735 1.00 91.69 220 PRO A CA 1
ATOM 1752 C C . PRO A 1 220 ? 2.830 15.658 -8.068 1.00 91.69 220 PRO A C 1
ATOM 1754 O O . PRO A 1 220 ? 2.014 15.326 -8.920 1.00 91.69 220 PRO A O 1
ATOM 1757 N N . PRO A 1 221 ? 4.148 15.432 -8.268 1.00 93.56 221 PRO A N 1
ATOM 1758 C CA . PRO A 1 221 ? 4.620 14.836 -9.520 1.00 93.56 221 PRO A CA 1
ATOM 1759 C C . PRO A 1 221 ? 4.068 13.428 -9.780 1.00 93.56 221 PRO A C 1
ATOM 1761 O O . PRO A 1 221 ? 3.876 13.040 -10.925 1.00 93.56 221 PRO A O 1
ATOM 1764 N N . THR A 1 222 ? 3.797 12.650 -8.729 1.00 93.50 222 THR A N 1
ATOM 1765 C CA . THR A 1 222 ? 3.219 11.305 -8.879 1.00 93.50 222 THR A CA 1
ATOM 1766 C C . THR A 1 222 ? 1.721 11.369 -9.184 1.00 93.50 222 THR A C 1
ATOM 1768 O O . THR A 1 222 ? 1.243 10.573 -9.988 1.00 93.50 222 THR A O 1
ATOM 1771 N N . LEU A 1 223 ? 1.005 12.352 -8.622 1.00 96.69 223 LEU A N 1
ATOM 1772 C CA . LEU A 1 223 ? -0.393 12.653 -8.958 1.00 96.69 223 LEU A CA 1
ATOM 1773 C C . LEU A 1 223 ? -0.572 13.000 -10.444 1.00 96.69 223 LEU A C 1
ATOM 1775 O O . LEU A 1 223 ? -1.549 12.578 -11.050 1.00 96.69 223 LEU A O 1
ATOM 1779 N N . GLU A 1 224 ? 0.376 13.731 -11.031 1.00 96.94 224 GLU A N 1
ATOM 1780 C CA . GLU A 1 224 ? 0.346 14.101 -12.453 1.00 96.94 224 GLU A CA 1
ATOM 1781 C C . GLU A 1 224 ? 0.794 12.961 -13.384 1.00 96.94 224 GLU A C 1
ATOM 1783 O O . GLU A 1 224 ? 0.524 13.002 -14.579 1.00 96.94 224 GLU A O 1
ATOM 1788 N N . HIS A 1 225 ? 1.495 11.949 -12.865 1.00 95.38 225 HIS A N 1
ATOM 1789 C CA . HIS A 1 225 ? 2.123 10.913 -13.690 1.00 95.38 225 HIS A CA 1
ATOM 1790 C C . HIS A 1 225 ? 1.371 9.577 -13.687 1.00 95.38 225 HIS A C 1
ATOM 1792 O O . HIS A 1 225 ? 1.135 9.003 -14.746 1.00 95.38 225 HIS A O 1
ATOM 1798 N N . ALA A 1 226 ? 0.946 9.091 -12.518 1.00 97.19 226 ALA A N 1
ATOM 1799 C CA . ALA A 1 226 ? 0.225 7.823 -12.390 1.00 97.19 226 ALA A CA 1
ATOM 1800 C C . ALA A 1 226 ? -1.024 7.696 -13.297 1.00 97.19 226 ALA A C 1
ATOM 1802 O O . ALA A 1 226 ? -1.168 6.641 -13.920 1.00 97.19 226 ALA A O 1
ATOM 1803 N N . PRO A 1 227 ? -1.907 8.714 -13.427 1.00 97.81 227 PRO A N 1
ATOM 1804 C CA . PRO A 1 227 ? -3.048 8.615 -14.336 1.00 97.81 227 PRO A CA 1
ATOM 1805 C C . PRO A 1 227 ? -2.613 8.504 -15.796 1.00 97.81 227 PRO A C 1
ATOM 1807 O O . PRO A 1 227 ? -3.235 7.742 -16.515 1.00 97.81 227 PRO A O 1
ATOM 1810 N N . VAL A 1 228 ? -1.529 9.172 -16.222 1.00 97.19 228 VAL A N 1
ATOM 1811 C CA . VAL A 1 228 ? -0.997 9.100 -17.601 1.00 97.19 228 VAL A CA 1
ATOM 1812 C C . VAL A 1 228 ? -0.573 7.676 -17.969 1.00 97.19 228 VAL A C 1
ATOM 1814 O O . VAL A 1 228 ? -0.728 7.263 -19.114 1.00 97.19 228 VAL A O 1
ATOM 1817 N N . LEU A 1 229 ? -0.071 6.909 -16.999 1.00 95.62 229 LEU A N 1
ATOM 1818 C CA . LEU A 1 229 ? 0.305 5.505 -17.189 1.00 95.62 229 LEU A CA 1
ATOM 1819 C C . LEU A 1 229 ? -0.897 4.540 -17.181 1.00 95.62 229 LEU A C 1
ATOM 1821 O O . LEU A 1 229 ? -0.725 3.346 -17.433 1.00 95.62 229 LEU A O 1
ATOM 1825 N N . GLY A 1 230 ? -2.104 5.029 -16.882 1.00 96.31 230 GLY A N 1
ATOM 1826 C CA . GLY A 1 230 ? -3.309 4.210 -16.753 1.00 96.31 230 GLY A CA 1
ATOM 1827 C C . GLY A 1 230 ? -3.395 3.430 -15.433 1.00 96.31 230 GLY A C 1
ATOM 1828 O O . GLY A 1 230 ? -4.146 2.455 -15.334 1.00 96.31 230 GLY A O 1
ATOM 1829 N N . HIS A 1 231 ? -2.613 3.811 -14.417 1.00 97.75 231 HIS A N 1
ATOM 1830 C CA . HIS A 1 231 ? -2.650 3.170 -13.099 1.00 97.75 231 HIS A CA 1
ATOM 1831 C C . HIS A 1 231 ? -3.912 3.580 -12.321 1.00 97.75 231 HIS A C 1
ATOM 1833 O O . HIS A 1 231 ? -4.627 4.491 -12.712 1.00 97.75 231 HIS A O 1
ATOM 1839 N N . GLY A 1 232 ? -4.212 2.900 -11.217 1.00 98.19 232 GLY A N 1
ATOM 1840 C CA . GLY A 1 232 ? -5.059 3.438 -10.154 1.00 98.19 232 GLY A CA 1
ATOM 1841 C C . GLY A 1 232 ? -4.215 4.216 -9.143 1.00 98.19 232 GLY A C 1
ATOM 1842 O O . GLY A 1 232 ? -3.072 3.849 -8.876 1.00 98.19 232 GLY A O 1
ATOM 1843 N N . GLY A 1 233 ? -4.751 5.293 -8.576 1.00 98.12 233 GLY A N 1
ATOM 1844 C CA . GLY A 1 233 ? -4.100 6.076 -7.527 1.00 98.12 233 GLY A CA 1
ATOM 1845 C C . GLY A 1 233 ? -4.536 5.635 -6.133 1.00 98.12 233 GLY A C 1
ATOM 1846 O O . GLY A 1 233 ? -5.730 5.499 -5.875 1.00 98.12 233 GLY A O 1
ATOM 1847 N N . VAL A 1 234 ? -3.579 5.451 -5.226 1.00 98.00 234 VAL A N 1
ATOM 1848 C CA . VAL A 1 234 ? -3.829 5.158 -3.810 1.00 98.00 234 VAL A CA 1
ATOM 1849 C C . VAL A 1 234 ? -3.454 6.354 -2.943 1.00 98.00 234 VAL A C 1
ATOM 1851 O O . VAL A 1 234 ? -2.330 6.855 -3.013 1.00 98.00 234 VAL A O 1
ATOM 1854 N N . PHE A 1 235 ? -4.384 6.772 -2.090 1.00 96.81 235 PHE A N 1
ATOM 1855 C CA . PHE A 1 235 ? -4.268 7.943 -1.226 1.00 96.81 235 PHE A CA 1
ATOM 1856 C C . PHE A 1 235 ? -4.406 7.517 0.235 1.00 96.81 235 PHE A C 1
ATOM 1858 O O . PHE A 1 235 ? -5.350 6.810 0.583 1.00 96.81 235 PHE A O 1
ATOM 1865 N N . TRP A 1 236 ? -3.483 7.945 1.097 1.00 94.94 236 TRP A N 1
ATOM 1866 C CA . TRP A 1 236 ? -3.453 7.542 2.505 1.00 94.94 236 TRP A CA 1
ATOM 1867 C C . TRP A 1 236 ? -3.053 8.708 3.412 1.00 94.94 236 TRP A C 1
ATOM 1869 O O . TRP A 1 236 ? -2.233 9.533 3.013 1.00 94.94 236 TRP A O 1
ATOM 1879 N N . ILE A 1 237 ? -3.617 8.754 4.630 1.00 90.44 237 ILE A N 1
ATOM 1880 C CA . ILE A 1 237 ? -3.258 9.682 5.729 1.00 90.44 237 ILE A CA 1
ATOM 1881 C C . ILE A 1 237 ? -3.146 11.156 5.316 1.00 90.44 237 ILE A C 1
ATOM 1883 O O . ILE A 1 237 ? -2.266 11.892 5.759 1.00 90.44 237 ILE A O 1
ATOM 1887 N N . GLN A 1 238 ? -4.077 11.606 4.478 1.00 92.69 238 GLN A N 1
ATOM 1888 C CA . GLN A 1 238 ? -4.161 12.987 4.012 1.00 92.69 238 GLN A CA 1
ATOM 1889 C C . GLN A 1 238 ? -5.452 13.645 4.489 1.00 92.69 238 GLN A C 1
ATOM 1891 O O . GLN A 1 238 ? -6.497 13.005 4.591 1.00 92.69 238 GLN A O 1
ATOM 1896 N N . ASN A 1 239 ? -5.392 14.948 4.745 1.00 95.19 239 ASN A N 1
ATOM 1897 C CA . ASN A 1 239 ? -6.575 15.742 5.026 1.00 95.19 239 ASN A CA 1
ATOM 1898 C C . ASN A 1 239 ? -7.566 15.646 3.839 1.00 95.19 239 ASN A C 1
ATOM 1900 O O . ASN A 1 239 ? -7.147 15.803 2.683 1.00 95.19 239 ASN A O 1
ATOM 1904 N N . PRO A 1 240 ? -8.878 15.460 4.082 1.00 94.75 240 PRO A N 1
ATOM 1905 C CA . PRO A 1 240 ? -9.881 15.334 3.024 1.00 94.75 240 PRO A CA 1
ATOM 1906 C C . PRO A 1 240 ? -9.895 16.478 2.009 1.00 94.75 240 PRO A C 1
ATOM 1908 O O . PRO A 1 240 ? -10.192 16.259 0.836 1.00 94.75 240 PRO A O 1
ATOM 1911 N N . GLY A 1 241 ? -9.563 17.702 2.433 1.00 93.62 241 GLY A N 1
ATOM 1912 C CA . GLY A 1 241 ? -9.484 18.857 1.542 1.00 93.62 241 GLY A CA 1
ATOM 1913 C C . GLY A 1 241 ? -8.347 18.746 0.520 1.00 93.62 241 GLY A C 1
ATOM 1914 O O . GLY A 1 241 ? -8.454 19.279 -0.585 1.00 93.62 241 GLY A O 1
ATOM 1915 N N . PHE A 1 242 ? -7.257 18.047 0.849 1.00 94.44 242 PHE A N 1
ATOM 1916 C CA . PHE A 1 242 ? -6.239 17.672 -0.135 1.00 94.44 242 PHE A CA 1
ATOM 1917 C C . PHE A 1 242 ? -6.729 16.519 -1.005 1.00 94.44 242 PHE A C 1
ATOM 1919 O O . PHE A 1 242 ? -6.695 16.644 -2.226 1.00 94.44 242 PHE A O 1
ATOM 1926 N N . ILE A 1 243 ? -7.264 15.457 -0.394 1.00 94.81 243 ILE A N 1
ATOM 1927 C CA . ILE A 1 243 ? -7.722 14.261 -1.115 1.00 94.81 243 ILE A CA 1
ATOM 1928 C C . ILE A 1 243 ? -8.751 14.619 -2.186 1.00 94.81 243 ILE A C 1
ATOM 1930 O O . ILE A 1 243 ? -8.593 14.201 -3.326 1.00 94.81 243 ILE A O 1
ATOM 1934 N N . LYS A 1 244 ? -9.765 15.436 -1.871 1.00 95.06 244 LYS A N 1
ATOM 1935 C CA . LYS A 1 244 ? -10.782 15.838 -2.853 1.00 95.06 244 LYS A CA 1
ATOM 1936 C C . LYS A 1 244 ? -10.159 16.546 -4.055 1.00 95.06 244 LYS A C 1
ATOM 1938 O O . LYS A 1 244 ? -10.446 16.182 -5.191 1.00 95.06 244 LYS A O 1
ATOM 1943 N N . ARG A 1 245 ? -9.264 17.510 -3.804 1.00 95.00 245 ARG A N 1
ATOM 1944 C CA . ARG A 1 245 ? -8.531 18.219 -4.866 1.00 95.00 245 ARG A CA 1
ATOM 1945 C C . ARG A 1 245 ? -7.685 17.260 -5.698 1.00 95.00 245 ARG A C 1
ATOM 1947 O O . ARG A 1 245 ? -7.639 17.395 -6.914 1.00 95.00 245 ARG A O 1
ATOM 1954 N N . PHE A 1 246 ? -7.040 16.285 -5.062 1.00 96.00 246 PHE A N 1
ATOM 1955 C CA . PHE A 1 246 ? -6.244 15.287 -5.764 1.00 96.00 246 PHE A CA 1
ATOM 1956 C C . PHE A 1 246 ? -7.108 14.312 -6.570 1.00 96.00 246 PHE A C 1
ATOM 1958 O O . PHE A 1 246 ? -6.743 13.994 -7.692 1.00 96.00 246 PHE A O 1
ATOM 1965 N N . PHE A 1 247 ? -8.268 13.887 -6.068 1.00 96.31 247 PHE A N 1
ATOM 1966 C CA . PHE A 1 247 ? -9.211 13.026 -6.792 1.00 96.31 247 PHE A CA 1
ATOM 1967 C C . PHE A 1 247 ? -9.762 13.700 -8.051 1.00 96.31 247 PHE A C 1
ATOM 1969 O O . PHE A 1 247 ? -9.915 13.033 -9.078 1.00 96.31 247 PHE A O 1
ATOM 1976 N N . ASP A 1 248 ? -10.059 14.998 -7.963 1.00 96.00 248 ASP A N 1
ATOM 1977 C CA . ASP A 1 248 ? -10.515 15.799 -9.102 1.00 96.00 248 ASP A CA 1
ATOM 1978 C C . ASP A 1 248 ? -9.386 15.948 -10.118 1.00 96.00 248 ASP A C 1
ATOM 1980 O O . ASP A 1 248 ? -9.541 15.577 -11.281 1.00 96.00 248 ASP A O 1
ATOM 1984 N N . ARG A 1 249 ? -8.205 16.373 -9.649 1.00 97.56 249 ARG A N 1
ATOM 1985 C CA . ARG A 1 249 ? -7.029 16.533 -10.502 1.00 97.56 249 ARG A CA 1
ATOM 1986 C C . ARG A 1 249 ? -6.638 15.231 -11.201 1.00 97.56 249 ARG A C 1
ATOM 1988 O O . ARG A 1 249 ? -6.304 15.249 -12.378 1.00 97.56 249 ARG A O 1
ATOM 1995 N N . TYR A 1 250 ? -6.716 14.100 -10.506 1.00 98.12 250 TYR A N 1
ATOM 1996 C CA . TYR A 1 250 ? -6.422 12.786 -11.074 1.00 98.12 250 TYR A CA 1
ATOM 1997 C C . TYR A 1 250 ? -7.322 12.474 -12.278 1.00 98.12 250 TYR A C 1
ATOM 1999 O O . TYR A 1 250 ? -6.829 12.035 -13.315 1.00 98.12 250 TYR A O 1
ATOM 2007 N N . ALA A 1 251 ? -8.631 12.735 -12.168 1.00 97.44 251 ALA A N 1
ATOM 2008 C CA . ALA A 1 251 ? -9.570 12.526 -13.270 1.00 97.44 251 ALA A CA 1
ATOM 2009 C C . ALA A 1 251 ? -9.347 13.501 -14.432 1.00 97.44 251 ALA A C 1
ATOM 2011 O O . ALA A 1 251 ? -9.439 13.090 -15.586 1.00 97.44 251 ALA A O 1
ATOM 2012 N N . GLU A 1 252 ? -9.007 14.762 -14.147 1.00 97.88 252 GLU A N 1
ATOM 2013 C CA . GLU A 1 252 ? -8.642 15.735 -15.184 1.00 97.88 252 GLU A CA 1
ATOM 2014 C C . GLU A 1 252 ? -7.422 15.273 -15.987 1.00 97.88 252 GLU A C 1
ATOM 2016 O O . GLU A 1 252 ? -7.444 15.282 -17.219 1.00 97.88 252 GLU A O 1
ATOM 2021 N N . VAL A 1 253 ? -6.355 14.854 -15.297 1.00 98.38 253 VAL A N 1
ATOM 2022 C CA . VAL A 1 253 ? -5.125 14.384 -15.947 1.00 98.38 253 VAL A CA 1
ATOM 2023 C C . VAL A 1 253 ? -5.391 13.102 -16.730 1.00 98.38 253 VAL A C 1
ATOM 2025 O O . VAL A 1 253 ? -4.891 12.964 -17.847 1.00 98.38 253 VAL A O 1
ATOM 2028 N N . TRP A 1 254 ? -6.206 12.189 -16.194 1.00 98.25 254 TRP A N 1
ATOM 2029 C CA . TRP A 1 254 ? -6.633 10.991 -16.914 1.00 98.25 254 TRP A CA 1
ATOM 2030 C C . TRP A 1 254 ? -7.326 11.354 -18.230 1.00 98.25 254 TRP A C 1
ATOM 2032 O O . TRP A 1 254 ? -6.853 10.957 -19.293 1.00 98.25 254 TRP A O 1
ATOM 2042 N N . ALA A 1 255 ? -8.389 12.164 -18.183 1.00 97.69 255 ALA A N 1
ATOM 2043 C CA . ALA A 1 255 ? -9.144 12.542 -19.377 1.00 97.69 255 ALA A CA 1
ATOM 2044 C C . ALA A 1 255 ? -8.254 13.247 -20.415 1.00 97.69 255 ALA A C 1
ATOM 2046 O O . ALA A 1 255 ? -8.348 12.970 -21.610 1.00 97.69 255 ALA A O 1
ATOM 2047 N N . ALA A 1 256 ? -7.333 14.104 -19.962 1.00 97.69 256 ALA A N 1
ATOM 2048 C CA . ALA A 1 256 ? -6.381 14.788 -20.834 1.00 97.69 256 ALA A CA 1
ATOM 2049 C C . ALA A 1 256 ? -5.348 13.852 -21.492 1.00 97.69 256 ALA A C 1
ATOM 2051 O O . ALA A 1 256 ? -4.822 14.188 -22.552 1.00 97.69 256 ALA A O 1
ATOM 2052 N N . SER A 1 257 ? -5.041 12.704 -20.880 1.00 97.44 257 SER A N 1
ATOM 2053 C CA . SER A 1 257 ? -4.024 11.752 -21.360 1.00 97.44 257 SER A CA 1
ATOM 2054 C C . SER A 1 257 ? -4.593 10.520 -22.070 1.00 97.44 257 SER A C 1
ATOM 2056 O O . SER A 1 257 ? -3.835 9.806 -22.718 1.00 97.44 257 SER A O 1
ATOM 2058 N N . HIS A 1 258 ? -5.906 10.287 -21.985 1.00 96.56 258 HIS A N 1
ATOM 2059 C CA . HIS A 1 258 ? -6.587 9.101 -22.518 1.00 96.56 258 HIS A CA 1
ATOM 2060 C C . HIS A 1 258 ? -7.666 9.481 -23.542 1.00 96.56 258 HIS A C 1
ATOM 2062 O O . HIS A 1 258 ? -8.806 9.036 -23.444 1.00 96.56 258 HIS A O 1
ATOM 2068 N N . ASP A 1 259 ? -7.327 10.344 -24.506 1.00 95.31 259 ASP A N 1
ATOM 2069 C CA . ASP A 1 259 ? -8.202 10.745 -25.624 1.00 95.31 259 ASP A CA 1
ATOM 2070 C C . ASP A 1 259 ? -9.592 11.269 -25.203 1.00 95.31 259 ASP A C 1
ATOM 2072 O O . ASP A 1 259 ? -10.591 11.086 -25.901 1.00 95.31 259 ASP A O 1
ATOM 2076 N N . GLY A 1 260 ? -9.674 11.933 -24.046 1.00 93.56 260 GLY A N 1
ATOM 2077 C CA . GLY A 1 260 ? -10.927 12.464 -23.507 1.00 93.56 260 GLY A CA 1
ATOM 2078 C C . GLY A 1 260 ? -11.829 11.421 -22.845 1.00 93.56 260 GLY A C 1
ATOM 2079 O O . GLY A 1 260 ? -12.968 11.745 -22.515 1.00 93.56 260 GLY A O 1
ATOM 2080 N N . VAL A 1 261 ? -11.361 10.186 -22.637 1.00 95.94 261 VAL A N 1
ATOM 2081 C CA . VAL A 1 261 ? -12.096 9.177 -21.864 1.00 95.94 261 VAL A CA 1
ATOM 2082 C C . VAL A 1 261 ? -12.167 9.625 -20.406 1.00 95.94 261 VAL A C 1
ATOM 2084 O O . VAL A 1 261 ? -11.152 9.692 -19.718 1.00 95.94 261 VAL A O 1
ATOM 2087 N N . GLU A 1 262 ? -13.370 9.926 -19.927 1.00 96.62 262 GLU A N 1
ATOM 2088 C CA . GLU A 1 262 ? -13.600 10.339 -18.543 1.00 96.62 262 GLU A CA 1
ATOM 2089 C C . GLU A 1 262 ? -13.721 9.129 -17.609 1.00 96.62 262 GLU A C 1
ATOM 2091 O O . GLU A 1 262 ? -14.361 8.129 -17.939 1.00 96.62 262 GLU A O 1
ATOM 2096 N N . LEU A 1 263 ? -13.138 9.244 -16.413 1.00 96.38 263 LEU A N 1
ATOM 2097 C CA . LEU A 1 263 ? -13.361 8.296 -15.323 1.00 96.38 263 LEU A CA 1
ATOM 2098 C C . LEU A 1 263 ? -14.710 8.565 -14.653 1.00 96.38 263 LEU A C 1
ATOM 2100 O O . LEU A 1 263 ? -15.053 9.715 -14.365 1.00 96.38 263 LEU A O 1
ATOM 2104 N N . GLY A 1 264 ? -15.429 7.503 -14.294 1.00 93.94 264 GLY A N 1
ATOM 2105 C CA . GLY A 1 264 ? -16.604 7.604 -13.436 1.00 93.94 264 GLY A CA 1
ATOM 2106 C C . GLY A 1 264 ? -16.265 8.175 -12.046 1.00 93.94 264 GLY A C 1
ATOM 2107 O O . GLY A 1 264 ? -15.097 8.208 -11.646 1.00 93.94 264 GLY A O 1
ATOM 2108 N N . PRO A 1 265 ? -17.260 8.624 -11.257 1.00 90.12 265 PRO A N 1
ATOM 2109 C CA . PRO A 1 265 ? -17.021 9.162 -9.914 1.00 90.12 265 PRO A CA 1
ATOM 2110 C C . PRO A 1 265 ? -16.262 8.167 -9.022 1.00 90.12 265 PRO A C 1
ATOM 2112 O O . PRO A 1 265 ? -16.721 7.044 -8.850 1.00 90.12 265 PRO A O 1
ATOM 2115 N N . GLY A 1 266 ? -15.095 8.554 -8.493 1.00 91.94 266 GLY A N 1
ATOM 2116 C CA . GLY A 1 266 ? -14.244 7.708 -7.636 1.00 91.94 266 GLY A CA 1
ATOM 2117 C C . GLY A 1 266 ? -13.507 6.552 -8.331 1.00 91.94 266 GLY A C 1
ATOM 2118 O O . GLY A 1 266 ? -12.684 5.896 -7.701 1.00 91.94 266 GLY A O 1
ATOM 2119 N N . GLU A 1 267 ? -13.741 6.306 -9.622 1.00 96.56 267 GLU A N 1
ATOM 2120 C CA . GLU A 1 267 ? -13.060 5.248 -10.379 1.00 96.56 267 GLU A CA 1
ATOM 2121 C C . GLU A 1 267 ? -11.535 5.467 -10.396 1.00 96.56 267 GLU A C 1
ATOM 2123 O O . GLU A 1 267 ? -11.084 6.610 -10.508 1.00 96.56 267 GLU A O 1
ATOM 2128 N N . LYS A 1 268 ? -10.745 4.387 -10.276 1.00 97.12 268 LYS A N 1
ATOM 2129 C CA . LYS A 1 268 ? -9.264 4.404 -10.232 1.00 97.12 268 LYS A CA 1
ATOM 2130 C C . LYS A 1 268 ? -8.665 5.247 -9.095 1.00 97.12 268 LYS A C 1
ATOM 2132 O O . LYS A 1 268 ? -7.486 5.590 -9.147 1.00 97.12 268 LYS A O 1
ATOM 2137 N N . ARG A 1 269 ? -9.436 5.566 -8.052 1.00 97.56 269 ARG A N 1
ATOM 2138 C CA . ARG A 1 269 ? -8.973 6.320 -6.879 1.00 97.56 269 ARG A CA 1
ATOM 2139 C C . ARG A 1 269 ? -9.377 5.590 -5.602 1.00 97.56 269 ARG A C 1
ATOM 2141 O O . ARG A 1 269 ? -10.553 5.521 -5.259 1.00 97.56 269 ARG A O 1
ATOM 2148 N N . LEU A 1 270 ? -8.380 5.048 -4.913 1.00 98.06 270 LEU A N 1
ATOM 2149 C CA . LEU A 1 270 ? -8.534 4.252 -3.702 1.00 98.06 270 LEU A CA 1
ATOM 2150 C C . LEU A 1 270 ? -8.113 5.077 -2.491 1.00 98.06 270 LEU A C 1
ATOM 2152 O O . LEU A 1 270 ? -7.030 5.666 -2.479 1.00 98.06 270 LEU A O 1
ATOM 2156 N N . LEU A 1 271 ? -8.963 5.095 -1.467 1.00 98.06 271 LEU A N 1
ATOM 2157 C CA . LEU A 1 271 ? -8.652 5.694 -0.172 1.00 98.06 271 LEU A CA 1
ATOM 2158 C C . LEU A 1 271 ? -8.237 4.606 0.816 1.00 98.06 271 LEU A C 1
ATOM 2160 O O . LEU A 1 271 ? -8.951 3.622 0.979 1.00 98.06 271 LEU A O 1
ATOM 2164 N N . VAL A 1 272 ? -7.133 4.823 1.523 1.00 98.06 272 VAL A N 1
ATOM 2165 C CA . VAL A 1 272 ? -6.778 4.061 2.722 1.00 98.06 272 VAL A CA 1
ATOM 2166 C C . VAL A 1 272 ? -7.161 4.884 3.953 1.00 98.06 272 VAL A C 1
ATOM 2168 O O . VAL A 1 272 ? -6.801 6.061 4.043 1.00 98.06 272 VAL A O 1
ATOM 2171 N N . LEU A 1 273 ? -7.875 4.283 4.907 1.00 97.50 273 LEU A N 1
ATOM 2172 C CA . LEU A 1 273 ? -8.381 4.963 6.101 1.00 97.50 273 LEU A CA 1
ATOM 2173 C C . LEU A 1 273 ? -8.022 4.200 7.380 1.00 97.50 273 LEU A C 1
ATOM 2175 O O . LEU A 1 273 ? -8.351 3.023 7.513 1.00 97.50 273 LEU A O 1
ATOM 2179 N N . ASN A 1 274 ? -7.390 4.885 8.336 1.00 98.19 274 ASN A N 1
ATOM 2180 C CA . ASN A 1 274 ? -7.129 4.330 9.667 1.00 98.19 274 ASN A CA 1
ATOM 2181 C C . ASN A 1 274 ? -8.415 4.337 10.481 1.00 98.19 274 ASN A C 1
ATOM 2183 O O . ASN A 1 274 ? -9.063 5.384 10.593 1.00 98.19 274 ASN A O 1
ATOM 2187 N N . VAL A 1 275 ? -8.769 3.183 11.043 1.00 98.31 275 VAL A N 1
ATOM 2188 C CA . VAL A 1 275 ? -10.043 2.999 11.738 1.00 98.31 275 VAL A CA 1
ATOM 2189 C C . VAL A 1 275 ? -9.879 2.274 13.068 1.00 98.31 275 VAL A C 1
ATOM 2191 O O . VAL A 1 275 ? -9.066 1.365 13.185 1.00 98.31 275 VAL A O 1
ATOM 2194 N N . ARG A 1 276 ? -10.670 2.677 14.066 1.00 98.62 276 ARG A N 1
ATOM 2195 C CA . ARG A 1 276 ? -10.802 1.988 15.360 1.00 98.62 276 ARG A CA 1
ATOM 2196 C C . ARG A 1 276 ? -12.257 1.973 15.786 1.00 98.62 276 ARG A C 1
ATOM 2198 O O . ARG A 1 276 ? -12.882 3.030 15.848 1.00 98.62 276 ARG A O 1
ATOM 2205 N N . VAL A 1 277 ? -12.765 0.796 16.119 1.00 98.69 277 VAL A N 1
ATOM 2206 C CA . VAL A 1 277 ? -14.134 0.608 16.597 1.00 98.69 277 VAL A CA 1
ATOM 2207 C C . VAL A 1 277 ? -14.091 0.112 18.033 1.00 98.69 277 VAL A C 1
ATOM 2209 O O . VAL A 1 277 ? -13.509 -0.933 18.314 1.00 98.69 277 VAL A O 1
ATOM 2212 N N . GLU A 1 278 ? -14.734 0.849 18.930 1.00 98.62 278 GLU A N 1
ATOM 2213 C CA . GLU A 1 278 ? -15.007 0.413 20.303 1.00 98.62 278 GLU A CA 1
ATOM 2214 C C . GLU A 1 278 ? -16.489 0.616 20.638 1.00 98.62 278 GLU A C 1
ATOM 2216 O O . GLU A 1 278 ? -17.242 1.086 19.794 1.00 98.62 278 GLU A O 1
ATOM 2221 N N . ASN A 1 279 ? -16.972 0.244 21.829 1.00 98.44 279 ASN A N 1
ATOM 2222 C CA . ASN A 1 279 ? -18.403 0.429 22.134 1.00 98.44 279 ASN A CA 1
ATOM 2223 C C . ASN A 1 279 ? -18.745 1.900 22.380 1.00 98.44 279 ASN A C 1
ATOM 2225 O O . ASN A 1 279 ? -19.878 2.329 22.156 1.00 98.44 279 ASN A O 1
ATOM 2229 N N . THR A 1 280 ? -17.766 2.680 22.837 1.00 98.44 280 THR A N 1
ATOM 2230 C CA . THR A 1 280 ? -17.906 4.116 23.063 1.00 98.44 280 THR A CA 1
ATOM 2231 C C . THR A 1 280 ? -16.747 4.897 22.453 1.00 98.44 280 THR A C 1
ATOM 2233 O O . THR A 1 280 ? -15.663 4.370 22.209 1.00 98.44 280 THR A O 1
ATOM 2236 N N . TYR A 1 281 ? -16.961 6.195 22.239 1.00 98.06 281 TYR A N 1
ATOM 2237 C CA . TYR A 1 281 ? -15.908 7.093 21.766 1.00 98.06 281 TYR A CA 1
ATOM 2238 C C . TYR A 1 281 ? -14.729 7.203 22.749 1.00 98.06 281 TYR A C 1
ATOM 2240 O O . TYR A 1 281 ? -13.588 7.337 22.320 1.00 98.06 281 TYR A O 1
ATOM 2248 N N . GLU A 1 282 ? -14.990 7.129 24.057 1.00 98.44 282 GLU A N 1
ATOM 2249 C CA . GLU A 1 282 ? -13.949 7.182 25.093 1.00 98.44 282 GLU A CA 1
ATOM 2250 C C . GLU A 1 282 ? -13.065 5.929 25.055 1.00 98.44 282 GLU A C 1
ATOM 2252 O O . GLU A 1 282 ? -11.847 6.044 24.965 1.00 98.44 282 GLU A O 1
ATOM 2257 N N . GLU A 1 283 ? -13.671 4.741 24.970 1.00 98.56 283 GLU A N 1
ATOM 2258 C CA . GLU A 1 283 ? -12.928 3.488 24.766 1.00 98.56 283 GLU A CA 1
ATOM 2259 C C . GLU A 1 283 ? -12.116 3.512 23.460 1.00 98.56 283 GLU A C 1
ATOM 2261 O O . GLU A 1 283 ? -10.981 3.030 23.415 1.00 98.56 283 GLU A O 1
ATOM 2266 N N . ALA A 1 284 ? -12.665 4.099 22.389 1.00 98.50 284 ALA A N 1
ATOM 2267 C CA . ALA A 1 284 ? -11.961 4.233 21.115 1.00 98.50 284 ALA A CA 1
ATOM 2268 C C . ALA A 1 284 ? -10.727 5.139 21.236 1.00 98.50 284 ALA A C 1
ATOM 2270 O O . ALA A 1 284 ? -9.685 4.827 20.661 1.00 98.50 284 ALA A O 1
ATOM 2271 N N . LEU A 1 285 ? -10.819 6.242 21.988 1.00 98.44 285 LEU A N 1
ATOM 2272 C CA . LEU A 1 285 ? -9.674 7.114 22.260 1.00 98.44 285 LEU A CA 1
ATOM 2273 C C . LEU A 1 285 ? -8.584 6.376 23.039 1.00 98.44 285 LEU A C 1
ATOM 2275 O O . LEU A 1 285 ? -7.410 6.476 22.680 1.00 98.44 285 LEU A O 1
ATOM 2279 N N . ASP A 1 286 ? -8.968 5.644 24.082 1.00 98.12 286 ASP A N 1
ATOM 2280 C CA . ASP A 1 286 ? -8.029 4.942 24.954 1.00 98.12 286 ASP A CA 1
ATOM 2281 C C . ASP A 1 286 ? -7.320 3.796 24.226 1.00 98.12 286 ASP A C 1
ATOM 2283 O O . ASP A 1 286 ? -6.097 3.675 24.306 1.00 98.12 286 ASP A O 1
ATOM 2287 N N . SER A 1 287 ? -8.063 2.996 23.458 1.00 97.94 287 SER A N 1
ATOM 2288 C CA . SER A 1 287 ? -7.511 1.877 22.683 1.00 97.94 287 SER A CA 1
ATOM 2289 C C . SER A 1 287 ? -6.662 2.332 21.492 1.00 97.94 287 SER A C 1
ATOM 2291 O O . SER A 1 287 ? -5.652 1.702 21.184 1.00 97.94 287 SER A O 1
ATOM 2293 N N . ALA A 1 288 ? -7.023 3.433 20.822 1.00 98.12 288 ALA A N 1
ATOM 2294 C CA . ALA A 1 288 ? -6.277 3.916 19.662 1.00 98.12 288 ALA A CA 1
ATOM 2295 C C . ALA A 1 288 ? -4.958 4.606 20.033 1.00 98.12 288 ALA A C 1
ATOM 2297 O O . ALA A 1 288 ? -4.010 4.561 19.248 1.00 98.12 288 ALA A O 1
ATOM 2298 N N . ARG A 1 289 ? -4.894 5.290 21.184 1.00 98.19 289 ARG A N 1
ATOM 2299 C CA . ARG A 1 289 ? -3.801 6.225 21.501 1.00 98.19 289 ARG A CA 1
ATOM 2300 C C . ARG A 1 289 ? -2.406 5.596 21.530 1.00 98.19 289 ARG A C 1
ATOM 2302 O O . ARG A 1 289 ? -1.528 6.172 20.889 1.00 98.19 289 ARG A O 1
ATOM 2309 N N . PRO A 1 290 ? -2.165 4.449 22.194 1.00 97.88 290 PRO A N 1
ATOM 2310 C CA . PRO A 1 290 ? -0.836 3.839 22.219 1.00 97.88 290 PRO A CA 1
ATOM 2311 C C . PRO A 1 290 ? -0.303 3.572 20.807 1.00 97.88 290 PRO A C 1
ATOM 2313 O O . PRO A 1 290 ? 0.798 4.003 20.459 1.00 97.88 290 PRO A O 1
ATOM 2316 N N . GLY A 1 291 ? -1.125 2.952 19.958 1.00 97.44 291 GLY A N 1
ATOM 2317 C CA . GLY A 1 291 ? -0.724 2.617 18.597 1.00 97.44 291 GLY A CA 1
ATOM 2318 C C . GLY A 1 291 ? -0.666 3.801 17.648 1.00 97.44 291 GLY A C 1
ATOM 2319 O O . GLY A 1 291 ? 0.221 3.852 16.800 1.00 97.44 291 GLY A O 1
ATOM 2320 N N . HIS A 1 292 ? -1.541 4.789 17.821 1.00 97.75 292 HIS A N 1
ATOM 2321 C CA . HIS A 1 292 ? -1.453 6.062 17.113 1.00 97.75 292 HIS A CA 1
ATOM 2322 C C . HIS A 1 292 ? -0.129 6.779 17.393 1.00 97.75 292 HIS A C 1
ATOM 2324 O O . HIS A 1 292 ? 0.568 7.212 16.472 1.00 97.75 292 HIS A O 1
ATOM 2330 N N . ASP A 1 293 ? 0.220 6.915 18.669 1.00 97.88 293 ASP A N 1
ATOM 2331 C CA . ASP A 1 293 ? 1.404 7.660 19.072 1.00 97.88 293 ASP A CA 1
ATOM 2332 C C . ASP A 1 293 ? 2.680 6.921 18.654 1.00 97.88 293 ASP A C 1
ATOM 2334 O O . ASP A 1 293 ? 3.627 7.545 18.176 1.00 97.88 293 ASP A O 1
ATOM 2338 N N . GLU A 1 294 ? 2.691 5.589 18.749 1.00 97.50 294 GLU A N 1
ATOM 2339 C CA . GLU A 1 294 ? 3.776 4.751 18.237 1.00 97.50 294 GLU A CA 1
ATOM 2340 C C . GLU A 1 294 ? 3.924 4.869 16.709 1.00 97.50 294 GLU A C 1
ATOM 2342 O O . GLU A 1 294 ? 5.037 5.048 16.207 1.00 97.50 294 GLU A O 1
ATOM 2347 N N . PHE A 1 295 ? 2.808 4.835 15.971 1.00 95.69 295 PHE A N 1
ATOM 2348 C CA . PHE A 1 295 ? 2.767 5.001 14.516 1.00 95.69 295 PHE A CA 1
ATOM 2349 C C . PHE A 1 295 ? 3.391 6.331 14.086 1.00 95.69 295 PHE A C 1
ATOM 2351 O O . PHE A 1 295 ? 4.251 6.359 13.205 1.00 95.69 295 PHE A O 1
ATOM 2358 N N . TRP A 1 296 ? 3.022 7.441 14.730 1.00 95.81 296 TRP A N 1
ATOM 2359 C CA . TRP A 1 296 ? 3.578 8.751 14.384 1.00 95.81 296 TRP A CA 1
ATOM 2360 C C . TRP A 1 296 ? 4.989 8.977 14.912 1.00 95.81 296 TRP A C 1
ATOM 2362 O O . TRP A 1 296 ? 5.770 9.672 14.258 1.00 95.81 296 TRP A O 1
ATOM 2372 N N . LYS A 1 297 ? 5.364 8.345 16.027 1.00 94.94 297 LYS A N 1
ATOM 2373 C CA . LYS A 1 297 ? 6.758 8.287 16.479 1.00 94.94 297 LYS A CA 1
ATOM 2374 C C . LYS A 1 297 ? 7.646 7.603 15.431 1.00 94.94 297 LYS A C 1
ATOM 2376 O O . LYS A 1 297 ? 8.776 8.044 15.224 1.00 94.94 297 LYS A O 1
ATOM 2381 N N . PHE A 1 298 ? 7.138 6.569 14.755 1.00 93.56 298 PHE A N 1
ATOM 2382 C CA . PHE A 1 298 ? 7.835 5.859 13.678 1.00 93.56 298 PHE A CA 1
ATOM 2383 C C . PHE A 1 298 ? 7.829 6.623 12.344 1.00 93.56 298 PHE A C 1
ATOM 2385 O O . PHE A 1 298 ? 8.893 6.861 11.775 1.00 93.56 298 PHE A O 1
ATOM 2392 N N . LEU A 1 299 ? 6.664 7.054 11.853 1.00 91.94 299 LEU A N 1
ATOM 2393 C CA . LEU A 1 299 ? 6.514 7.620 10.503 1.00 91.94 299 LEU A CA 1
ATOM 2394 C C . LEU A 1 299 ? 6.727 9.132 10.409 1.00 91.94 299 LEU A C 1
ATOM 2396 O O . LEU A 1 299 ? 7.063 9.634 9.332 1.00 91.94 299 LEU A O 1
ATOM 2400 N N . GLY A 1 300 ? 6.550 9.867 11.509 1.00 90.50 300 GLY A N 1
ATOM 2401 C CA . GLY A 1 300 ? 6.749 11.317 11.565 1.00 90.50 300 GLY A CA 1
ATOM 2402 C C . GLY A 1 300 ? 8.117 11.744 11.015 1.00 90.50 300 GLY A C 1
ATOM 2403 O O . GLY A 1 300 ? 8.151 12.565 10.093 1.00 90.50 300 GLY A O 1
ATOM 2404 N N . PRO A 1 301 ? 9.236 11.140 11.468 1.00 87.25 301 PRO A N 1
ATOM 2405 C CA . PRO A 1 301 ? 10.579 11.426 10.952 1.00 87.25 301 PRO A CA 1
ATOM 2406 C C . PRO A 1 301 ? 10.776 11.171 9.449 1.00 87.25 301 PRO A C 1
ATOM 2408 O O . PRO A 1 301 ? 11.639 11.797 8.839 1.00 87.25 301 PRO A O 1
ATOM 2411 N N . TYR A 1 302 ? 9.972 10.300 8.832 1.00 82.25 302 TYR A N 1
ATOM 2412 C CA . TYR A 1 302 ? 9.996 10.052 7.383 1.00 82.25 302 TYR A CA 1
ATOM 2413 C C . TYR A 1 302 ? 9.161 11.070 6.580 1.00 82.25 302 TYR A C 1
ATOM 2415 O O . TYR A 1 302 ? 9.086 10.991 5.354 1.00 82.25 302 TYR A O 1
ATOM 2423 N N . GLY A 1 303 ? 8.538 12.049 7.245 1.00 86.12 303 GLY A N 1
ATOM 2424 C CA . GLY A 1 303 ? 7.800 13.135 6.596 1.00 86.12 303 GLY A CA 1
ATOM 2425 C C . GLY A 1 303 ? 6.410 12.743 6.089 1.00 86.12 303 GLY A C 1
ATOM 2426 O O . GLY A 1 303 ? 5.857 13.449 5.242 1.00 86.12 303 GLY A O 1
ATOM 2427 N N . TRP A 1 304 ? 5.840 11.645 6.598 1.00 87.12 304 TRP A N 1
ATOM 2428 C CA . TRP A 1 304 ? 4.480 11.197 6.261 1.00 87.12 304 TRP A CA 1
ATOM 2429 C C . TRP A 1 304 ? 3.389 12.152 6.743 1.00 87.12 304 TRP A C 1
ATOM 2431 O O . TRP A 1 304 ? 2.297 12.190 6.180 1.00 87.12 304 TRP A O 1
ATOM 2441 N N . SER A 1 305 ? 3.690 12.987 7.736 1.00 90.44 305 SER A N 1
ATOM 2442 C CA . SER A 1 305 ? 2.750 13.972 8.265 1.00 90.44 305 SER A CA 1
ATOM 2443 C C . SER A 1 305 ? 2.457 15.118 7.301 1.00 90.44 305 SER A C 1
ATOM 2445 O O . SER A 1 305 ? 1.490 15.830 7.530 1.00 90.44 305 SER A O 1
ATOM 2447 N N . ARG A 1 306 ? 3.167 15.240 6.165 1.00 89.12 306 ARG A N 1
ATOM 2448 C CA . ARG A 1 306 ? 2.848 16.199 5.084 1.00 89.12 306 ARG A CA 1
ATOM 2449 C C . ARG A 1 306 ? 1.412 16.088 4.552 1.00 89.12 306 ARG A C 1
ATOM 2451 O O . ARG A 1 306 ? 0.930 17.006 3.899 1.00 89.12 306 ARG A O 1
ATOM 2458 N N . GLY A 1 307 ? 0.709 14.986 4.817 1.00 90.56 307 GLY A N 1
ATOM 2459 C CA . GLY A 1 307 ? -0.722 14.874 4.528 1.00 90.56 307 GLY A CA 1
ATOM 2460 C C . GLY A 1 307 ? -1.623 15.766 5.395 1.00 90.56 307 GLY A C 1
ATOM 2461 O O . GLY A 1 307 ? -2.781 15.976 5.036 1.00 90.56 307 GLY A O 1
ATOM 2462 N N . TYR A 1 308 ? -1.120 16.308 6.505 1.00 94.75 308 TYR A N 1
ATOM 2463 C CA . TYR A 1 308 ? -1.870 17.160 7.424 1.00 94.75 308 TYR A CA 1
ATOM 2464 C C . TYR A 1 308 ? -1.885 18.598 6.916 1.00 94.75 308 TYR A C 1
ATOM 2466 O O . TYR A 1 308 ? -0.924 19.091 6.329 1.00 94.75 308 TYR A O 1
ATOM 2474 N N . MET A 1 309 ? -3.003 19.272 7.148 1.00 95.00 309 MET A N 1
ATOM 2475 C CA . MET A 1 309 ? -3.210 20.674 6.826 1.00 95.00 309 MET A CA 1
ATOM 2476 C C . MET A 1 309 ? -2.791 21.538 8.015 1.00 95.00 309 MET A C 1
ATOM 2478 O O . MET A 1 309 ? -3.261 21.315 9.131 1.00 95.00 309 MET A O 1
ATOM 2482 N N . GLY A 1 310 ? -1.900 22.496 7.778 1.00 94.00 310 GLY A N 1
ATOM 2483 C CA . GLY A 1 310 ? -1.547 23.535 8.737 1.00 94.00 310 GLY A CA 1
ATOM 2484 C C . GLY A 1 310 ? -2.588 24.653 8.782 1.00 94.00 310 GLY A C 1
ATOM 2485 O O . GLY A 1 310 ? -3.490 24.726 7.944 1.00 94.00 310 GLY A O 1
ATOM 2486 N N . ASP A 1 311 ? -2.429 25.564 9.740 1.00 91.81 311 ASP A N 1
ATOM 2487 C CA . ASP A 1 311 ? -3.344 26.697 9.950 1.00 91.81 311 ASP A CA 1
ATOM 2488 C C . ASP A 1 311 ? -3.419 27.653 8.744 1.00 91.81 311 ASP A C 1
ATOM 2490 O O . ASP A 1 311 ? -4.389 28.393 8.584 1.00 91.81 311 ASP A O 1
ATOM 2494 N N . ASP A 1 312 ? -2.411 27.633 7.869 1.00 92.44 312 ASP A N 1
ATOM 2495 C CA . ASP A 1 312 ? -2.357 28.410 6.628 1.00 92.44 312 ASP A CA 1
ATOM 2496 C C . ASP A 1 312 ? -3.039 27.712 5.431 1.00 92.44 312 ASP A C 1
ATOM 2498 O O . ASP A 1 312 ? -3.019 28.228 4.309 1.00 92.44 312 ASP A O 1
ATOM 2502 N N . GLY A 1 313 ? -3.645 26.539 5.653 1.00 91.94 313 GLY A N 1
ATOM 2503 C CA . GLY A 1 313 ? -4.324 25.735 4.636 1.00 91.94 313 GLY A CA 1
ATOM 2504 C C . GLY A 1 313 ? -3.389 24.932 3.724 1.00 91.94 313 GLY A C 1
ATOM 2505 O O . GLY A 1 313 ? -3.856 24.335 2.743 1.00 91.94 313 GLY A O 1
ATOM 2506 N N . LYS A 1 314 ? -2.081 24.911 4.011 1.00 91.69 314 LYS A N 1
ATOM 2507 C CA . LYS A 1 314 ? -1.065 24.175 3.245 1.00 91.69 314 LYS A CA 1
ATOM 2508 C C . LYS A 1 314 ? -0.632 22.896 3.967 1.00 91.69 314 LYS A C 1
ATOM 2510 O O . LYS A 1 314 ? -0.964 22.716 5.137 1.00 91.69 314 LYS A O 1
ATOM 2515 N N . PRO A 1 315 ? 0.058 21.971 3.273 1.00 91.56 315 PRO A N 1
ATOM 2516 C CA . PRO A 1 315 ? 0.728 20.851 3.923 1.00 91.56 315 PRO A CA 1
ATOM 2517 C C . PRO A 1 315 ? 1.631 21.324 5.062 1.00 91.56 315 PRO A C 1
ATOM 2519 O O . PRO A 1 315 ? 2.356 22.304 4.901 1.00 91.56 315 PRO A O 1
ATOM 2522 N N . VAL A 1 316 ? 1.597 20.627 6.194 1.00 92.06 316 VAL A N 1
ATOM 2523 C CA . VAL A 1 316 ? 2.548 20.862 7.289 1.00 92.06 316 VAL A CA 1
ATOM 2524 C C . VAL A 1 316 ? 3.972 20.488 6.874 1.00 92.06 316 VAL A C 1
ATOM 2526 O O . VAL A 1 316 ? 4.186 19.669 5.975 1.00 92.06 316 VAL A O 1
ATOM 2529 N N . GLU A 1 317 ? 4.950 21.051 7.579 1.00 86.31 317 GLU A N 1
ATOM 2530 C CA . GLU A 1 317 ? 6.359 20.716 7.379 1.00 86.31 317 GLU A CA 1
ATOM 2531 C C . GLU A 1 317 ? 6.661 19.243 7.729 1.00 86.31 317 GLU A C 1
ATOM 2533 O O . GLU A 1 317 ? 6.044 18.676 8.642 1.00 86.31 317 GLU A O 1
ATOM 2538 N N . PRO A 1 318 ? 7.630 18.605 7.040 1.00 83.75 318 PRO A N 1
ATOM 2539 C CA . PRO A 1 318 ? 8.084 17.261 7.382 1.00 83.75 318 PRO A CA 1
ATOM 2540 C C . PRO A 1 318 ? 8.519 17.153 8.849 1.00 83.75 318 PRO A C 1
ATOM 2542 O O . PRO A 1 318 ? 9.187 18.041 9.376 1.00 83.75 318 PRO A O 1
ATOM 2545 N N . GLY A 1 319 ? 8.200 16.030 9.495 1.00 84.56 319 GLY A N 1
ATOM 2546 C CA . GLY A 1 319 ? 8.626 15.760 10.871 1.00 84.56 319 GLY A CA 1
ATOM 2547 C C . GLY A 1 319 ? 7.586 16.080 11.943 1.00 84.56 319 GLY A C 1
ATOM 2548 O O . GLY A 1 319 ? 7.835 15.780 13.109 1.00 84.56 319 GLY A O 1
ATOM 2549 N N . LEU A 1 320 ? 6.416 16.631 11.587 1.00 91.06 320 LEU A N 1
ATOM 2550 C CA . LEU A 1 320 ? 5.311 16.769 12.539 1.00 91.06 320 LEU A CA 1
ATOM 2551 C C . LEU A 1 320 ? 4.922 15.393 13.105 1.00 91.06 320 LEU A C 1
ATOM 2553 O O . LEU A 1 320 ? 4.702 14.451 12.341 1.00 91.06 320 LEU A O 1
ATOM 2557 N N . ILE A 1 321 ? 4.788 15.315 14.429 1.00 95.00 321 ILE A N 1
ATOM 2558 C CA . ILE A 1 321 ? 4.186 14.191 15.155 1.00 95.00 321 ILE A CA 1
ATOM 2559 C C . ILE A 1 321 ? 2.817 14.682 15.660 1.00 95.00 321 ILE A C 1
ATOM 2561 O O . ILE A 1 321 ? 2.775 15.406 16.657 1.00 95.00 321 ILE A O 1
ATOM 2565 N N . PRO A 1 322 ? 1.711 14.400 14.947 1.00 95.62 322 PRO A N 1
ATOM 2566 C CA . PRO A 1 322 ? 0.378 14.840 15.354 1.00 95.62 322 PRO A CA 1
ATOM 2567 C C . PRO A 1 322 ? -0.093 14.094 16.608 1.00 95.62 322 PRO A C 1
ATOM 2569 O O . PRO A 1 322 ? 0.310 12.957 16.843 1.00 95.62 322 PRO A O 1
ATOM 2572 N N . THR A 1 323 ? -0.984 14.709 17.392 1.00 97.25 323 THR A N 1
ATOM 2573 C CA . THR A 1 323 ? -1.721 13.984 18.444 1.00 97.25 323 THR A CA 1
ATOM 2574 C C . THR A 1 323 ? -2.901 13.217 17.849 1.00 97.25 323 THR A C 1
ATOM 2576 O O . THR A 1 323 ? -3.349 13.515 16.737 1.00 97.25 323 THR A O 1
ATOM 2579 N N . LEU A 1 324 ? -3.454 12.257 18.599 1.00 98.06 324 LEU A N 1
ATOM 2580 C CA . LEU A 1 324 ? -4.652 11.524 18.175 1.00 98.06 324 LEU A CA 1
ATOM 2581 C C . LEU A 1 324 ? -5.818 12.479 17.872 1.00 98.06 324 LEU A C 1
ATOM 2583 O O . LEU A 1 324 ? -6.497 12.339 16.858 1.00 98.06 324 LEU A O 1
ATOM 2587 N N . GLU A 1 325 ? -6.003 13.513 18.691 1.00 97.81 325 GLU A N 1
ATOM 2588 C CA . GLU A 1 325 ? -7.022 14.545 18.487 1.00 97.81 325 GLU A CA 1
ATOM 2589 C C . GLU A 1 325 ? -6.795 15.321 17.190 1.00 97.81 325 GLU A C 1
ATOM 2591 O O . GLU A 1 325 ? -7.760 15.647 16.498 1.00 97.81 325 GLU A O 1
ATOM 2596 N N . ASN A 1 326 ? -5.538 15.610 16.830 1.00 96.56 326 ASN A N 1
ATOM 2597 C CA . ASN A 1 326 ? -5.239 16.223 15.539 1.00 96.56 326 ASN A CA 1
ATOM 2598 C C . ASN A 1 326 ? -5.633 15.286 14.394 1.00 96.56 326 ASN A C 1
ATOM 2600 O O . ASN A 1 326 ? -6.282 15.731 13.452 1.00 96.56 326 ASN A O 1
ATOM 2604 N N . SER A 1 327 ? -5.294 14.001 14.481 1.00 97.81 327 SER A N 1
ATOM 2605 C CA . SER A 1 327 ? -5.623 13.007 13.453 1.00 97.81 327 SER A CA 1
ATOM 2606 C C . SER A 1 327 ? -7.132 12.825 13.260 1.00 97.81 327 SER A C 1
ATOM 2608 O O . SER A 1 327 ? -7.618 12.811 12.127 1.00 97.81 327 SER A O 1
ATOM 2610 N N . ILE A 1 328 ? -7.897 12.784 14.353 1.00 97.88 328 ILE A N 1
ATOM 2611 C CA . ILE A 1 328 ? -9.366 12.728 14.311 1.00 97.88 328 ILE A CA 1
ATOM 2612 C C . ILE A 1 328 ? -9.940 14.038 13.761 1.00 97.88 328 ILE A C 1
ATOM 2614 O O . ILE A 1 328 ? -10.782 14.024 12.862 1.00 97.88 328 ILE A O 1
ATOM 2618 N N . GLY A 1 329 ? -9.465 15.185 14.257 1.00 97.06 329 GLY A N 1
ATOM 2619 C CA . GLY A 1 329 ? -9.928 16.507 13.829 1.00 97.06 329 GLY A CA 1
ATOM 2620 C C . GLY A 1 329 ? -9.668 16.784 12.346 1.00 97.06 329 GLY A C 1
ATOM 2621 O O . GLY A 1 329 ? -10.492 17.401 11.673 1.00 97.06 329 GLY A O 1
ATOM 2622 N N . GLN A 1 330 ? -8.561 16.265 11.810 1.00 95.81 330 GLN A N 1
ATOM 2623 C CA . GLN A 1 330 ? -8.231 16.311 10.383 1.00 95.81 330 GLN A CA 1
ATOM 2624 C C . GLN A 1 330 ? -8.846 15.165 9.568 1.00 95.81 330 GLN A C 1
ATOM 2626 O O . GLN A 1 330 ? -8.624 15.097 8.360 1.00 95.81 330 GLN A O 1
ATOM 2631 N N . LYS A 1 331 ? -9.629 14.284 10.208 1.00 96.38 331 LYS A N 1
ATOM 2632 C CA . LYS A 1 331 ? -10.282 13.100 9.629 1.00 96.38 331 LYS A CA 1
ATOM 2633 C C . LYS A 1 331 ? -9.322 12.088 8.990 1.00 96.38 331 LYS A C 1
ATOM 2635 O O . LYS A 1 331 ? -9.779 11.212 8.262 1.00 96.38 331 LYS A O 1
ATOM 2640 N N . THR A 1 332 ? -8.017 12.159 9.252 1.00 95.38 332 THR A N 1
ATOM 2641 C CA . THR A 1 332 ? -7.042 11.169 8.752 1.00 95.38 332 THR A CA 1
ATOM 2642 C C . THR A 1 332 ? -7.197 9.817 9.455 1.00 95.38 332 THR A C 1
ATOM 2644 O O . THR A 1 332 ? -6.748 8.788 8.940 1.00 95.38 332 THR A O 1
ATOM 2647 N N . TRP A 1 333 ? -7.822 9.834 10.636 1.00 98.00 333 TRP A N 1
ATOM 2648 C CA . TRP A 1 333 ? -8.212 8.684 11.442 1.00 98.00 333 TRP A CA 1
ATOM 2649 C C . TRP A 1 333 ? -9.696 8.813 11.792 1.00 98.00 333 TRP A C 1
ATOM 2651 O O . TRP A 1 333 ? -10.157 9.896 12.158 1.00 98.00 333 TRP A O 1
ATOM 2661 N N . VAL A 1 334 ? -10.444 7.717 11.678 1.00 98.31 334 VAL A N 1
ATOM 2662 C CA . VAL A 1 334 ? -11.869 7.657 12.027 1.00 98.31 334 VAL A CA 1
ATOM 2663 C C . VAL A 1 334 ? -12.051 6.625 13.127 1.00 98.31 334 VAL A C 1
ATOM 2665 O O . VAL A 1 334 ? -11.861 5.434 12.905 1.00 98.31 334 VAL A O 1
ATOM 2668 N N . ILE A 1 335 ? -12.408 7.088 14.321 1.00 98.62 335 ILE A N 1
ATOM 2669 C CA . ILE A 1 335 ? -12.555 6.231 15.497 1.00 98.62 335 ILE A CA 1
ATOM 2670 C C . ILE A 1 335 ? -13.883 6.501 16.206 1.00 98.62 335 ILE A C 1
ATOM 2672 O O . ILE A 1 335 ? -14.397 7.620 16.131 1.00 98.62 335 ILE A O 1
ATOM 2676 N N . GLY A 1 336 ? -14.411 5.513 16.924 1.00 98.62 336 GLY A N 1
ATOM 2677 C CA . GLY A 1 336 ? -15.585 5.694 17.780 1.00 98.62 336 GLY A CA 1
ATOM 2678 C C . GLY A 1 336 ? -16.421 4.431 17.944 1.00 98.62 336 GLY A C 1
ATOM 2679 O O . GLY A 1 336 ? -15.913 3.323 17.771 1.00 98.62 336 GLY A O 1
ATOM 2680 N N . SER A 1 337 ? -17.709 4.620 18.251 1.00 98.75 337 SER A N 1
ATOM 2681 C CA . SER A 1 337 ? -18.713 3.551 18.180 1.00 98.75 337 SER A CA 1
ATOM 2682 C C . SER A 1 337 ? -18.919 3.064 16.741 1.00 98.75 337 SER A C 1
ATOM 2684 O O . SER A 1 337 ? -18.559 3.787 15.801 1.00 98.75 337 SER A O 1
ATOM 2686 N N . PRO A 1 338 ? -19.542 1.890 16.524 1.00 98.81 338 PRO A N 1
ATOM 2687 C CA . PRO A 1 338 ? -19.830 1.414 15.177 1.00 98.81 338 PRO A CA 1
ATOM 2688 C C . PRO A 1 338 ? -20.580 2.436 14.312 1.00 98.81 338 PRO A C 1
ATOM 2690 O O . PRO A 1 338 ? -20.222 2.657 13.156 1.00 98.81 338 PRO A O 1
ATOM 2693 N N . GLU A 1 339 ? -21.559 3.138 14.888 1.00 98.75 339 GLU A N 1
ATOM 2694 C CA . GLU A 1 339 ? -22.330 4.181 14.208 1.00 98.75 339 GLU A CA 1
ATOM 2695 C C . GLU A 1 339 ? -21.468 5.392 13.844 1.00 98.75 339 GLU A C 1
ATOM 2697 O O . GLU A 1 339 ? -21.601 5.928 12.746 1.00 98.75 339 GLU A O 1
ATOM 2702 N N . GLN A 1 340 ? -20.570 5.816 14.737 1.00 98.69 340 GLN A N 1
ATOM 2703 C CA . GLN A 1 340 ? -19.687 6.960 14.494 1.00 98.69 340 GLN A CA 1
ATOM 2704 C C . GLN A 1 340 ? -18.656 6.652 13.404 1.00 98.69 340 GLN A C 1
ATOM 2706 O O . GLN A 1 340 ? -18.387 7.492 12.541 1.00 98.69 340 GLN A O 1
ATOM 2711 N N . VAL A 1 341 ? -18.095 5.440 13.410 1.00 98.81 341 VAL A N 1
ATOM 2712 C CA . VAL A 1 341 ? -17.170 5.003 12.358 1.00 98.81 341 VAL A CA 1
ATOM 2713 C C . VAL A 1 341 ? -17.910 4.864 11.027 1.00 98.81 341 VAL A C 1
ATOM 2715 O O . VAL A 1 341 ? -17.406 5.334 10.005 1.00 98.81 341 VAL A O 1
ATOM 2718 N N . ALA A 1 342 ? -19.128 4.314 11.028 1.00 98.81 342 ALA A N 1
ATOM 2719 C CA . ALA A 1 342 ? -19.961 4.225 9.832 1.00 98.81 342 ALA A CA 1
ATOM 2720 C C . ALA A 1 342 ? -20.321 5.609 9.274 1.00 98.81 342 ALA A C 1
ATOM 2722 O O . ALA A 1 342 ? -20.228 5.817 8.067 1.00 98.81 342 ALA A O 1
ATOM 2723 N N . GLU A 1 343 ? -20.663 6.577 10.130 1.00 98.56 343 GLU A N 1
ATOM 2724 C CA . GLU A 1 343 ? -20.897 7.970 9.733 1.00 98.56 343 GLU A CA 1
ATOM 2725 C C . GLU A 1 343 ? -19.642 8.589 9.099 1.00 98.56 343 GLU A C 1
ATOM 2727 O O . GLU A 1 343 ? -19.724 9.234 8.051 1.00 98.56 343 GLU A O 1
ATOM 2732 N N . GLY A 1 344 ? -18.463 8.350 9.682 1.00 98.19 344 GLY A N 1
ATOM 2733 C CA . GLY A 1 344 ? -17.191 8.805 9.124 1.00 98.19 344 GLY A CA 1
ATOM 2734 C C . GLY A 1 344 ? -16.895 8.209 7.743 1.00 98.19 344 GLY A C 1
ATOM 2735 O O . GLY A 1 344 ? -16.511 8.938 6.826 1.00 98.19 344 GLY A O 1
ATOM 2736 N N . ILE A 1 345 ? -17.120 6.903 7.566 1.00 98.50 345 ILE A N 1
ATOM 2737 C CA . ILE A 1 345 ? -16.958 6.224 6.272 1.00 98.50 345 ILE A CA 1
ATOM 2738 C C . ILE A 1 345 ? -17.997 6.727 5.260 1.00 98.50 345 ILE A C 1
ATOM 2740 O O . ILE A 1 345 ? -17.635 7.019 4.118 1.00 98.50 345 ILE A O 1
ATOM 2744 N N . GLN A 1 346 ? -19.262 6.888 5.662 1.00 98.38 346 GLN A N 1
ATOM 2745 C CA . GLN A 1 346 ? -20.317 7.443 4.809 1.00 98.38 346 GLN A CA 1
ATOM 2746 C C . GLN A 1 346 ? -19.955 8.850 4.335 1.00 98.38 346 GLN A C 1
ATOM 2748 O O . GLN A 1 346 ? -20.087 9.155 3.153 1.00 98.38 346 GLN A O 1
ATOM 2753 N N . TRP A 1 347 ? 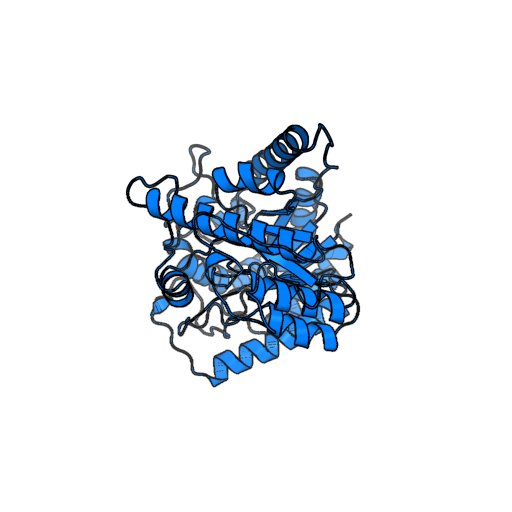-19.430 9.693 5.225 1.00 97.88 347 TRP A N 1
ATOM 2754 C CA . TRP A 1 347 ? -18.998 11.039 4.870 1.00 97.88 347 TRP A CA 1
ATOM 2755 C C . TRP A 1 347 ? -17.931 11.023 3.768 1.00 97.88 347 TRP A C 1
ATOM 2757 O O . TRP A 1 347 ? -18.026 11.793 2.811 1.00 97.88 347 TRP A O 1
ATOM 2767 N N . TYR A 1 348 ? -16.941 10.127 3.857 1.00 97.06 348 TYR A N 1
ATOM 2768 C CA . TYR A 1 348 ? -15.945 9.945 2.797 1.00 97.06 348 TYR A CA 1
ATOM 2769 C C . TYR A 1 348 ? -16.562 9.412 1.505 1.00 97.06 348 TYR A C 1
ATOM 2771 O O . TYR A 1 348 ? -16.232 9.909 0.425 1.00 97.06 348 TYR A O 1
ATOM 2779 N N . LYS A 1 349 ? -17.473 8.440 1.608 1.00 96.25 349 LYS A N 1
ATOM 2780 C CA . LYS A 1 349 ? -18.201 7.887 0.465 1.00 96.25 349 LYS A CA 1
ATOM 2781 C C . LYS A 1 349 ? -18.946 8.975 -0.299 1.00 96.25 349 LYS A C 1
ATOM 2783 O O . LYS A 1 349 ? -18.769 9.079 -1.511 1.00 96.25 349 LYS A O 1
ATOM 2788 N N . ASP A 1 350 ? -19.683 9.825 0.402 1.00 95.81 350 ASP A N 1
ATOM 2789 C CA . ASP A 1 350 ? -20.469 10.902 -0.199 1.00 95.81 350 ASP A CA 1
ATOM 2790 C C . ASP A 1 350 ? -19.568 12.024 -0.741 1.00 95.81 350 ASP A C 1
ATOM 2792 O O . ASP A 1 350 ? -19.762 12.506 -1.856 1.00 95.81 350 ASP A O 1
ATOM 2796 N N . THR A 1 351 ? -18.534 12.408 0.015 1.00 94.12 351 THR A N 1
ATOM 2797 C CA . THR A 1 351 ? -17.641 13.528 -0.338 1.00 94.12 351 THR A CA 1
ATOM 2798 C C . THR A 1 351 ? -16.750 13.213 -1.539 1.00 94.12 351 THR A C 1
ATOM 2800 O O . THR A 1 351 ? -16.487 14.087 -2.368 1.00 94.12 351 THR A O 1
ATOM 2803 N N . LEU A 1 352 ? -16.262 11.974 -1.635 1.00 94.19 352 LEU A N 1
ATOM 2804 C CA . LEU A 1 352 ? -15.314 11.547 -2.668 1.00 94.19 352 LEU A CA 1
ATOM 2805 C C . LEU A 1 352 ? -15.963 10.707 -3.775 1.00 94.19 352 LEU A C 1
ATOM 2807 O O . LEU A 1 352 ? -15.270 10.322 -4.714 1.00 94.19 352 LEU A O 1
ATOM 2811 N N . SER A 1 353 ? -17.268 10.414 -3.674 1.00 93.12 353 SER A N 1
ATOM 2812 C CA . SER A 1 353 ? -17.931 9.388 -4.497 1.00 93.12 353 SER A CA 1
ATOM 2813 C C . SER A 1 353 ? -17.160 8.062 -4.463 1.00 93.12 353 SER A C 1
ATOM 2815 O O . SER A 1 353 ? -16.896 7.451 -5.498 1.00 93.12 353 SER A O 1
ATOM 2817 N N . LEU A 1 354 ? -16.723 7.664 -3.264 1.00 93.62 354 LEU A N 1
ATOM 2818 C CA . LEU A 1 354 ? -15.719 6.621 -3.072 1.00 93.62 354 LEU A CA 1
ATOM 2819 C C . LEU A 1 354 ? -16.210 5.260 -3.587 1.00 93.62 354 LEU A C 1
ATOM 2821 O O . LEU A 1 354 ? -17.242 4.744 -3.148 1.00 93.62 354 LEU A O 1
ATOM 2825 N N . GLN A 1 355 ? -15.439 4.658 -4.495 1.00 95.06 355 GLN A N 1
ATOM 2826 C CA . GLN A 1 355 ? -15.695 3.303 -4.990 1.00 95.06 355 GLN A CA 1
ATOM 2827 C C . GLN A 1 355 ? -14.794 2.255 -4.344 1.00 95.06 355 GLN A C 1
ATOM 2829 O O . GLN A 1 355 ? -15.262 1.137 -4.136 1.00 95.06 355 GLN A O 1
ATOM 2834 N N . ASP A 1 356 ? -13.558 2.626 -4.008 1.00 97.19 356 ASP A N 1
ATOM 2835 C CA . ASP A 1 356 ? -12.528 1.745 -3.466 1.00 97.19 356 ASP A CA 1
ATOM 2836 C C . ASP A 1 356 ? -12.022 2.279 -2.124 1.00 97.19 356 ASP A C 1
ATOM 2838 O O . ASP A 1 356 ? -11.394 3.337 -2.053 1.00 97.19 356 ASP A O 1
ATOM 2842 N N . LEU A 1 357 ? -12.304 1.535 -1.058 1.00 98.25 357 LEU A N 1
ATOM 2843 C CA . LEU A 1 357 ? -11.860 1.829 0.299 1.00 98.25 357 LEU A CA 1
ATOM 2844 C C . LEU A 1 357 ? -10.980 0.688 0.796 1.00 98.25 357 LEU A C 1
ATOM 2846 O O . LEU A 1 357 ? -11.320 -0.479 0.636 1.00 98.25 357 LEU A O 1
ATOM 2850 N N . VAL A 1 358 ? -9.879 1.019 1.452 1.00 98.62 358 VAL A N 1
ATOM 2851 C CA . VAL A 1 358 ? -9.080 0.067 2.214 1.00 98.62 358 VAL A CA 1
ATOM 2852 C C . VAL A 1 358 ? -9.001 0.549 3.652 1.00 98.62 358 VAL A C 1
ATOM 2854 O O . VAL A 1 358 ? -8.632 1.688 3.927 1.00 98.62 358 VAL A O 1
ATOM 2857 N N . LEU A 1 359 ? -9.384 -0.315 4.578 1.00 98.62 359 LEU A N 1
ATOM 2858 C CA . LEU A 1 359 ? -9.342 -0.037 6.003 1.00 98.62 359 LEU A CA 1
ATOM 2859 C C . LEU A 1 359 ? -7.986 -0.457 6.567 1.00 98.62 359 LEU A C 1
ATOM 2861 O O . LEU A 1 359 ? -7.455 -1.504 6.205 1.00 98.62 359 LEU A O 1
ATOM 2865 N N . PHE A 1 360 ? -7.441 0.345 7.472 1.00 97.94 360 PHE A N 1
ATOM 2866 C CA . PHE A 1 360 ? -6.255 0.020 8.258 1.00 97.94 360 PHE A CA 1
ATOM 2867 C C . PHE A 1 360 ? -6.686 -0.143 9.724 1.00 97.94 360 PHE A C 1
ATOM 2869 O O . PHE A 1 360 ? -6.791 0.864 10.432 1.00 97.94 360 PHE A O 1
ATOM 2876 N N . PRO A 1 361 ? -7.045 -1.371 10.154 1.00 96.62 361 PRO A N 1
ATOM 2877 C CA . PRO A 1 361 ? -7.631 -1.614 11.473 1.00 96.62 361 PRO A CA 1
ATOM 2878 C C . PRO A 1 361 ? -6.612 -2.007 12.553 1.00 96.62 361 PRO A C 1
ATOM 2880 O O . PRO A 1 361 ? -6.957 -2.024 13.729 1.00 96.62 361 PRO A O 1
ATOM 2883 N N . ASN A 1 362 ? -5.379 -2.352 12.167 1.00 94.50 362 ASN A N 1
ATOM 2884 C CA . ASN A 1 362 ? -4.318 -2.788 13.076 1.00 94.50 362 ASN A CA 1
ATOM 2885 C C . ASN A 1 362 ? -3.353 -1.637 13.344 1.00 94.50 362 ASN A C 1
ATOM 2887 O O . ASN A 1 362 ? -2.606 -1.226 12.459 1.00 94.50 362 ASN A O 1
ATOM 2891 N N . PHE A 1 363 ? -3.367 -1.112 14.560 1.00 94.94 363 PHE A N 1
ATOM 2892 C CA . PHE A 1 363 ? -2.423 -0.094 14.993 1.00 94.94 363 PHE A CA 1
ATOM 2893 C C . PHE A 1 363 ? -1.214 -0.741 15.664 1.00 94.94 363 PHE A C 1
ATOM 2895 O O . PHE A 1 363 ? -1.272 -1.864 16.160 1.00 94.94 363 PHE A O 1
ATOM 2902 N N . ALA A 1 364 ? -0.094 -0.018 15.683 1.00 92.75 364 ALA A N 1
ATOM 2903 C CA . ALA A 1 364 ? 1.116 -0.497 16.339 1.00 92.75 364 ALA A CA 1
ATOM 2904 C C . ALA A 1 364 ? 0.826 -0.865 17.809 1.00 92.75 364 ALA A C 1
ATOM 2906 O O . ALA A 1 364 ? 0.231 -0.084 18.542 1.00 92.75 364 ALA A O 1
ATOM 2907 N N . GLY A 1 365 ? 1.233 -2.057 18.237 1.00 89.69 365 GLY A N 1
ATOM 2908 C CA . GLY A 1 365 ? 0.972 -2.550 19.593 1.00 89.69 365 GLY A CA 1
ATOM 2909 C C . GLY A 1 365 ? -0.373 -3.236 19.816 1.00 89.69 365 GLY A C 1
ATOM 2910 O O . GLY A 1 365 ? -0.576 -3.801 20.886 1.00 89.69 365 GLY A O 1
ATOM 2911 N N . ASP A 1 366 ? -1.262 -3.272 18.822 1.00 95.62 366 ASP A N 1
ATOM 2912 C CA . ASP A 1 366 ? -2.354 -4.242 18.856 1.00 95.62 366 ASP A CA 1
ATOM 2913 C C . ASP A 1 366 ? -1.802 -5.665 18.763 1.00 95.62 366 ASP A C 1
ATOM 2915 O O . ASP A 1 366 ? -0.871 -5.943 17.999 1.00 95.62 366 ASP A O 1
ATOM 2919 N N . SER A 1 367 ? -2.463 -6.583 19.464 1.00 96.44 367 SER A N 1
ATOM 2920 C CA . SER A 1 367 ? -2.303 -8.004 19.197 1.00 96.44 367 SER A CA 1
ATOM 2921 C C . SER A 1 367 ? -3.013 -8.414 17.902 1.00 96.44 367 SER A C 1
ATOM 2923 O O . SER A 1 367 ? -3.933 -7.746 17.409 1.00 96.44 367 SER A O 1
ATOM 2925 N N . TYR A 1 368 ? -2.648 -9.568 17.357 1.00 96.69 368 TYR A N 1
ATOM 2926 C CA . TYR A 1 368 ? -3.374 -10.167 16.239 1.00 96.69 368 TYR A CA 1
ATOM 2927 C C . TYR A 1 368 ? -4.783 -10.631 16.637 1.00 96.69 368 TYR A C 1
ATOM 2929 O O . TYR A 1 368 ? -5.673 -10.654 15.791 1.00 96.69 368 TYR A O 1
ATOM 2937 N N . GLU A 1 369 ? -5.026 -10.908 17.923 1.00 97.38 369 GLU A N 1
ATOM 2938 C CA . GLU A 1 369 ? -6.382 -11.123 18.452 1.00 97.38 369 GLU A CA 1
ATOM 2939 C C . GLU A 1 369 ? -7.217 -9.839 18.368 1.00 97.38 369 GLU A C 1
ATOM 2941 O O . GLU A 1 369 ? -8.327 -9.857 17.837 1.00 97.38 369 GLU A O 1
ATOM 2946 N N . LYS A 1 370 ? -6.658 -8.697 18.796 1.00 97.00 370 LYS A N 1
ATOM 2947 C CA . LYS A 1 370 ? -7.327 -7.398 18.650 1.00 97.00 370 LYS A CA 1
ATOM 2948 C C . LYS A 1 370 ? -7.540 -7.048 17.179 1.00 97.00 370 LYS A C 1
ATOM 2950 O O . LYS A 1 370 ? -8.557 -6.467 16.821 1.00 97.00 370 LYS A O 1
ATOM 2955 N N . THR A 1 371 ? -6.608 -7.431 16.314 1.00 97.06 371 THR A N 1
ATOM 2956 C CA . THR A 1 371 ? -6.722 -7.220 14.867 1.00 97.06 371 THR A CA 1
ATOM 2957 C C . THR A 1 371 ? -7.901 -7.980 14.261 1.00 97.06 371 THR A C 1
ATOM 2959 O O . THR A 1 371 ? -8.680 -7.389 13.511 1.00 97.06 371 THR A O 1
ATOM 2962 N N . ASP A 1 372 ? -8.066 -9.261 14.602 1.00 98.44 372 ASP A N 1
ATOM 2963 C CA . ASP A 1 372 ? -9.230 -10.055 14.193 1.00 98.44 372 ASP A CA 1
ATOM 2964 C C . ASP A 1 372 ? -10.538 -9.475 14.751 1.00 98.44 372 ASP A C 1
ATOM 2966 O O . ASP A 1 372 ? -11.512 -9.310 14.011 1.00 98.44 372 ASP A O 1
ATOM 2970 N N . GLU A 1 373 ? -10.546 -9.076 16.027 1.00 98.50 373 GLU A N 1
ATOM 2971 C CA . GLU A 1 373 ? -11.687 -8.392 16.643 1.00 98.50 373 GLU A CA 1
ATOM 2972 C C . GLU A 1 373 ? -12.072 -7.141 15.838 1.00 98.50 373 GLU A C 1
ATOM 2974 O O . GLU A 1 373 ? -13.223 -6.999 15.430 1.00 98.50 373 GLU A O 1
ATOM 2979 N N . GLN A 1 374 ? -11.116 -6.260 15.533 1.00 98.69 374 GLN A N 1
ATOM 2980 C CA . GLN A 1 374 ? -11.379 -5.027 14.789 1.00 98.69 374 GLN A CA 1
ATOM 2981 C C . GLN A 1 374 ? -11.875 -5.297 13.364 1.00 98.69 374 GLN A C 1
ATOM 2983 O O . GLN A 1 374 ? -12.833 -4.655 12.930 1.00 98.69 374 GLN A O 1
ATOM 2988 N N . MET A 1 375 ? -11.291 -6.261 12.641 1.00 98.69 375 MET A N 1
ATOM 2989 C CA . MET A 1 375 ? -11.813 -6.677 11.333 1.00 98.69 375 MET A CA 1
ATOM 2990 C C . MET A 1 375 ? -13.251 -7.194 11.442 1.00 98.69 375 MET A C 1
ATOM 2992 O O . MET A 1 375 ? -14.117 -6.798 10.664 1.00 98.69 375 MET A O 1
ATOM 2996 N N . THR A 1 376 ? -13.526 -8.047 12.428 1.00 98.88 376 THR A N 1
ATOM 2997 C CA . THR A 1 376 ? -14.856 -8.629 12.634 1.00 98.88 376 THR A CA 1
ATOM 2998 C C . THR A 1 376 ? -15.887 -7.535 12.905 1.00 98.88 376 THR A C 1
ATOM 3000 O O . THR A 1 376 ? -16.903 -7.458 12.215 1.00 98.88 376 THR A O 1
ATOM 3003 N N . ARG A 1 377 ? -15.596 -6.611 13.826 1.00 98.81 377 ARG A N 1
ATOM 3004 C CA . ARG A 1 377 ? -16.495 -5.496 14.155 1.00 98.81 377 ARG A CA 1
ATOM 3005 C C . ARG A 1 377 ? -16.717 -4.553 12.980 1.00 98.81 377 ARG A C 1
ATOM 3007 O O . ARG A 1 377 ? -17.838 -4.117 12.738 1.00 98.81 377 ARG A O 1
ATOM 3014 N N . LEU A 1 378 ? -15.675 -4.247 12.210 1.00 98.81 378 LEU A N 1
ATOM 3015 C CA . LEU A 1 378 ? -15.828 -3.435 11.004 1.00 98.81 378 LEU A CA 1
ATOM 3016 C C . LEU A 1 378 ? -16.753 -4.119 9.990 1.00 98.81 378 LEU A C 1
ATOM 3018 O O . LEU A 1 378 ? -17.648 -3.467 9.454 1.00 98.81 378 LEU A O 1
ATOM 3022 N N . ALA A 1 379 ? -16.570 -5.417 9.747 1.00 98.75 379 ALA A N 1
ATOM 3023 C CA . ALA A 1 379 ? -17.381 -6.178 8.803 1.00 98.75 379 ALA A CA 1
ATOM 3024 C C . ALA A 1 379 ? -18.843 -6.346 9.252 1.00 98.75 379 ALA A C 1
ATOM 3026 O O . ALA A 1 379 ? -19.751 -6.205 8.433 1.00 98.75 379 ALA A O 1
ATOM 3027 N N . GLU A 1 380 ? -19.079 -6.625 10.536 1.00 98.69 380 GLU A N 1
ATOM 3028 C CA . GLU A 1 380 ? -20.397 -7.013 11.055 1.00 98.69 380 GLU A CA 1
ATOM 3029 C C . GLU A 1 380 ? -21.193 -5.851 11.669 1.00 98.69 380 GLU A C 1
ATOM 3031 O O . GLU A 1 380 ? -22.421 -5.839 11.580 1.00 98.69 380 GLU A O 1
ATOM 3036 N N . GLU A 1 381 ? -20.525 -4.858 12.264 1.00 98.75 381 GLU A N 1
ATOM 3037 C CA . GLU A 1 381 ? -21.176 -3.757 12.992 1.00 98.75 381 GLU A CA 1
ATOM 3038 C C . GLU A 1 381 ? -21.126 -2.427 12.224 1.00 98.75 381 GLU A C 1
ATOM 3040 O O . GLU A 1 381 ? -22.056 -1.631 12.328 1.00 98.75 381 GLU A O 1
ATOM 3045 N N . VAL A 1 382 ? -20.071 -2.169 11.439 1.00 98.81 382 VAL A N 1
ATOM 3046 C CA . VAL A 1 382 ? -19.854 -0.862 10.783 1.00 98.81 382 VAL A CA 1
ATOM 3047 C C . VAL A 1 382 ? -20.300 -0.849 9.328 1.00 98.81 382 VAL A C 1
ATOM 3049 O O . VAL A 1 382 ? -21.149 -0.045 8.944 1.00 98.81 382 VAL A O 1
ATOM 3052 N N . LEU A 1 383 ? -19.724 -1.713 8.489 1.00 98.56 383 LEU A N 1
ATOM 3053 C CA . LEU A 1 383 ? -19.980 -1.711 7.047 1.00 98.56 383 LEU A CA 1
ATOM 3054 C C . LEU A 1 383 ? -21.469 -1.880 6.684 1.00 98.56 383 LEU A C 1
ATOM 3056 O O . LEU A 1 383 ? -21.900 -1.202 5.749 1.00 98.56 383 LEU A O 1
ATOM 3060 N N . PRO A 1 384 ? -22.293 -2.663 7.414 1.00 98.44 384 PRO A N 1
ATOM 3061 C CA . PRO A 1 384 ? -23.731 -2.750 7.147 1.00 98.44 384 PRO A CA 1
ATOM 3062 C C . PRO A 1 384 ? -24.502 -1.440 7.372 1.00 98.44 384 PRO A C 1
ATOM 3064 O O . PRO A 1 384 ? -25.610 -1.287 6.857 1.00 98.44 384 PRO A O 1
ATOM 3067 N N . LEU A 1 385 ? -23.941 -0.494 8.134 1.00 98.50 385 LEU A N 1
ATOM 3068 C CA . LEU A 1 385 ? -24.543 0.816 8.395 1.00 98.50 385 LEU A CA 1
ATOM 3069 C C . LEU A 1 385 ? -24.216 1.850 7.302 1.00 98.50 385 LEU A C 1
ATOM 3071 O O . LEU A 1 385 ? -24.894 2.877 7.215 1.00 98.50 385 LEU A O 1
ATOM 3075 N N . VAL A 1 386 ? -23.214 1.587 6.456 1.00 97.75 386 VAL A N 1
ATOM 3076 C CA . VAL A 1 386 ? -22.812 2.460 5.343 1.00 97.75 386 VAL A CA 1
ATOM 3077 C C . VAL A 1 386 ? -23.709 2.185 4.130 1.00 97.75 386 VAL A C 1
ATOM 3079 O O . VAL A 1 386 ? -23.699 1.093 3.563 1.00 97.75 386 VAL A O 1
ATOM 3082 N N . LYS A 1 387 ? -24.481 3.188 3.706 1.00 89.81 387 LYS A N 1
ATOM 3083 C CA . LYS A 1 387 ? -25.484 3.116 2.629 1.00 89.81 387 LYS A CA 1
ATOM 3084 C C . LYS A 1 387 ? -24.886 3.406 1.273 1.00 89.81 387 LYS A C 1
ATOM 3086 O O . LYS A 1 387 ? -24.202 4.446 1.133 1.00 89.81 387 LYS A O 1
#

Radius of gyration: 20.88 Å; Cα contacts 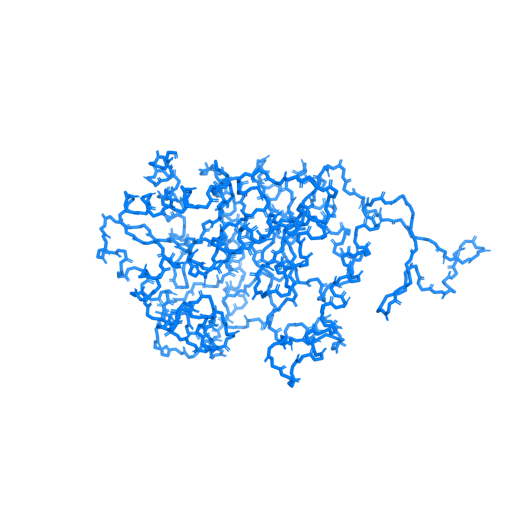(8 Å, |Δi|>4): 760; chains: 1; bounding box: 52×50×58 Å

Secondary structure (DSSP, 8-state):
-EEEEEE------TT-SSSSSPGGG----HHHHHHHHHHHHHHHHHHHHTT-SEEEE------TT-S---S-HHHHHHHHHHH-SS-EEEES-EEGGGS-HHHHHHHHHHHHHHTTS-EEEEEE--S-HHHHHHHTTTS-----TT-GGGHHHHHHHHHHHHHHHHHHHHHHH-SSB-EE-SS-EESPTT-EETTEE---B--SSPPSS---EEEE--SHHHHHHTTTTTPEEEEES--HHHHHHHHHHHHHHHHHHTTT-PPPTTTTEEEEEEEEE-SSHHHHHHHHHHHHHHHHHHHGGGTGGGGSBPTTSSBPPTT----HHHHHHTTSEEEESHHHHHHHHHHHHHHHT--EEEEE---TT--HHHHHHHHHHIIIIIGGG--

Mean predicted aligned error: 3.37 Å